Protein AF-A0A835QG41-F1 (afdb_monomer)

Structure (mmCIF, N/CA/C/O backbone):
data_AF-A0A835QG41-F1
#
_entry.id   AF-A0A835QG41-F1
#
loop_
_atom_site.group_PDB
_atom_site.id
_atom_site.type_symbol
_atom_site.label_atom_id
_atom_site.label_alt_id
_atom_site.label_comp_id
_atom_site.label_asym_id
_atom_site.label_entity_id
_atom_site.label_seq_id
_atom_site.pdbx_PDB_ins_code
_atom_site.Cartn_x
_atom_site.Cartn_y
_atom_site.Cartn_z
_atom_site.occupancy
_atom_site.B_iso_or_equiv
_atom_site.auth_seq_id
_atom_site.auth_comp_id
_atom_site.auth_asym_id
_atom_site.auth_atom_id
_atom_site.pdbx_PDB_model_num
ATOM 1 N N . MET A 1 1 ? 37.634 -22.925 -59.097 1.00 26.62 1 MET A N 1
ATOM 2 C CA . MET A 1 1 ? 36.822 -22.173 -60.075 1.00 26.62 1 MET A CA 1
ATOM 3 C C . MET A 1 1 ? 35.629 -21.576 -59.329 1.00 26.62 1 MET A C 1
ATOM 5 O O . MET A 1 1 ? 34.578 -22.192 -59.273 1.00 26.62 1 MET A O 1
ATOM 9 N N . TRP A 1 2 ? 35.827 -20.440 -58.653 1.00 19.50 2 TRP A N 1
ATOM 10 C CA . TRP A 1 2 ? 34.759 -19.714 -57.954 1.00 19.50 2 TRP A CA 1
ATOM 11 C C . TRP A 1 2 ? 34.261 -18.602 -58.878 1.00 19.50 2 TRP A C 1
ATOM 13 O O . TRP A 1 2 ? 35.051 -17.783 -59.343 1.00 19.50 2 TRP A O 1
ATOM 23 N N . ARG A 1 3 ? 32.966 -18.626 -59.206 1.00 20.78 3 ARG A N 1
ATOM 24 C CA . ARG A 1 3 ? 32.299 -17.575 -59.980 1.00 20.78 3 ARG A CA 1
ATOM 25 C C . ARG A 1 3 ? 32.076 -16.361 -59.079 1.00 20.78 3 ARG A C 1
ATOM 27 O O . ARG A 1 3 ? 31.433 -16.473 -58.041 1.00 20.78 3 ARG A O 1
ATOM 34 N N . ALA A 1 4 ? 32.604 -15.224 -59.515 1.00 24.11 4 ALA A N 1
ATOM 35 C CA . ALA A 1 4 ? 32.309 -13.903 -58.986 1.00 24.11 4 ALA A CA 1
ATOM 36 C C . ALA A 1 4 ? 30.823 -13.551 -59.183 1.00 24.11 4 ALA A C 1
ATOM 38 O O . ALA A 1 4 ? 30.251 -13.839 -60.237 1.00 24.11 4 ALA A O 1
ATOM 39 N N . VAL A 1 5 ? 30.223 -12.881 -58.198 1.00 23.50 5 VAL A N 1
ATOM 40 C CA . VAL A 1 5 ? 28.955 -12.159 -58.356 1.00 23.50 5 VAL A CA 1
ATOM 41 C C . VAL A 1 5 ? 29.256 -10.669 -58.199 1.00 23.50 5 VAL A C 1
ATOM 43 O O . VAL A 1 5 ? 29.801 -10.237 -57.189 1.00 23.50 5 VAL A O 1
ATOM 46 N N . PHE A 1 6 ? 28.937 -9.910 -59.246 1.00 22.41 6 PHE A N 1
ATOM 47 C CA . PHE A 1 6 ? 29.085 -8.459 -59.364 1.00 22.41 6 PHE A CA 1
ATOM 48 C C . PHE A 1 6 ? 28.251 -7.700 -58.315 1.00 22.41 6 PHE A C 1
ATOM 50 O O . PHE A 1 6 ? 27.064 -7.976 -58.137 1.00 22.41 6 PHE A O 1
ATOM 57 N N . LEU A 1 7 ? 28.852 -6.685 -57.685 1.00 24.52 7 LEU A N 1
ATOM 58 C CA . LEU A 1 7 ? 28.172 -5.680 -56.864 1.00 24.52 7 LEU A CA 1
ATOM 59 C C . LEU A 1 7 ? 27.590 -4.584 -57.775 1.00 24.52 7 LEU A C 1
ATOM 61 O O . LEU A 1 7 ? 28.326 -3.882 -58.462 1.00 24.52 7 LEU A O 1
ATOM 65 N N . SER A 1 8 ? 26.265 -4.431 -57.780 1.00 25.23 8 SER A N 1
ATOM 66 C CA . SER A 1 8 ? 25.550 -3.295 -58.380 1.00 25.23 8 SER A CA 1
ATOM 67 C C . SER A 1 8 ? 24.952 -2.433 -57.265 1.00 25.23 8 SER A C 1
ATOM 69 O O . SER A 1 8 ? 24.369 -2.959 -56.315 1.00 25.23 8 SER A O 1
ATOM 71 N N . TRP A 1 9 ? 25.066 -1.109 -57.403 1.00 27.38 9 TRP A N 1
ATOM 72 C CA . TRP A 1 9 ? 24.615 -0.073 -56.458 1.00 27.38 9 TRP A CA 1
ATOM 73 C C . TRP A 1 9 ? 23.106 -0.086 -56.124 1.00 27.38 9 TRP A C 1
ATOM 75 O O . TRP A 1 9 ? 22.671 0.572 -55.184 1.00 27.38 9 TRP A O 1
ATOM 85 N N . ASN A 1 10 ? 22.288 -0.878 -56.821 1.00 26.75 10 ASN A N 1
ATOM 86 C CA . ASN A 1 10 ? 20.826 -0.883 -56.676 1.00 26.75 10 ASN A CA 1
ATOM 87 C C . ASN A 1 10 ? 20.280 -1.634 -55.436 1.00 26.75 10 ASN A C 1
ATOM 89 O O . ASN A 1 10 ? 19.072 -1.860 -55.345 1.00 26.75 10 ASN A O 1
ATOM 93 N N . ARG A 1 11 ? 21.128 -2.029 -54.471 1.00 28.44 11 ARG A N 1
ATOM 94 C CA . ARG A 1 11 ? 20.717 -2.798 -53.270 1.00 28.44 11 ARG A CA 1
ATOM 95 C C . ARG A 1 11 ? 20.829 -2.070 -51.922 1.00 28.44 11 ARG A C 1
ATOM 97 O O . ARG A 1 11 ? 20.462 -2.654 -50.907 1.00 28.44 11 ARG A O 1
ATOM 104 N N . TRP A 1 12 ? 21.278 -0.816 -51.886 1.00 29.44 12 TRP A N 1
ATOM 105 C CA . TRP A 1 12 ? 21.428 -0.039 -50.646 1.00 29.44 12 TRP A CA 1
ATOM 106 C C . TRP A 1 12 ? 20.120 0.687 -50.259 1.00 29.44 12 TRP A C 1
ATOM 108 O O . TRP A 1 12 ? 19.559 1.430 -51.062 1.00 29.44 12 TRP A O 1
ATOM 118 N N . ARG A 1 13 ? 19.613 0.498 -49.025 1.00 27.55 13 ARG A N 1
ATOM 119 C CA . ARG A 1 13 ? 18.512 1.296 -48.429 1.00 27.55 13 ARG A CA 1
ATOM 120 C C . ARG A 1 13 ? 18.829 1.628 -46.962 1.00 27.55 13 ARG A C 1
ATOM 122 O O . ARG A 1 13 ? 19.101 0.734 -46.168 1.00 27.55 13 ARG A O 1
ATOM 129 N N . GLY A 1 14 ? 18.779 2.913 -46.605 1.00 27.55 14 GLY A N 1
ATOM 130 C CA . GLY A 1 14 ? 19.368 3.495 -45.385 1.00 27.55 14 GLY A CA 1
ATOM 131 C C . GLY A 1 14 ? 18.692 3.206 -44.037 1.00 27.55 14 GLY A C 1
ATOM 132 O O . GLY A 1 14 ? 18.451 4.141 -43.276 1.00 27.55 14 GLY A O 1
ATOM 133 N N . THR A 1 15 ? 18.336 1.959 -43.710 1.00 29.28 15 THR A N 1
ATOM 134 C CA . THR A 1 15 ? 17.844 1.617 -42.352 1.00 29.28 15 THR A CA 1
ATOM 135 C C . THR A 1 15 ? 18.015 0.143 -41.950 1.00 29.28 15 THR A C 1
ATOM 137 O O . THR A 1 15 ? 17.294 -0.337 -41.081 1.00 29.28 15 THR A O 1
ATOM 140 N N . VAL A 1 16 ? 18.956 -0.589 -42.553 1.00 24.72 16 VAL A N 1
ATOM 141 C CA . VAL A 1 16 ? 19.244 -1.992 -42.201 1.00 24.72 16 VAL A CA 1
ATOM 142 C C . VAL A 1 16 ? 20.718 -2.115 -41.821 1.00 24.72 16 VAL A C 1
ATOM 144 O O . VAL A 1 16 ? 21.576 -1.706 -42.598 1.00 24.72 16 VAL A O 1
ATOM 147 N N . VAL A 1 17 ? 21.017 -2.670 -40.642 1.00 27.91 17 VAL A N 1
ATOM 148 C CA . VAL A 1 17 ? 22.366 -3.160 -40.322 1.00 27.91 17 VAL A CA 1
ATOM 149 C C . VAL A 1 17 ? 22.484 -4.558 -40.929 1.00 27.91 17 VAL A C 1
ATOM 151 O O . VAL A 1 17 ? 21.787 -5.474 -40.502 1.00 27.91 17 VAL A O 1
ATOM 154 N N . ASN A 1 18 ? 23.332 -4.706 -41.946 1.00 24.91 18 ASN A N 1
ATOM 155 C CA . ASN A 1 18 ? 23.846 -6.002 -42.387 1.00 24.91 18 ASN A CA 1
ATOM 156 C C . ASN A 1 18 ? 25.221 -6.190 -41.729 1.00 24.91 18 ASN A C 1
ATOM 158 O O . ASN A 1 18 ? 26.071 -5.314 -41.872 1.00 24.91 18 ASN A O 1
ATOM 162 N N . GLU A 1 19 ? 25.452 -7.302 -41.029 1.00 25.38 19 GLU A N 1
ATOM 163 C CA . GLU A 1 19 ? 26.803 -7.711 -40.619 1.00 25.38 19 GLU A CA 1
ATOM 164 C C . GLU A 1 19 ? 27.473 -8.456 -41.779 1.00 25.38 19 GLU A C 1
ATOM 166 O O . GLU A 1 19 ? 26.969 -9.489 -42.219 1.00 25.38 19 GLU A O 1
ATOM 171 N N . PHE A 1 20 ? 28.606 -7.940 -42.260 1.00 23.39 20 PHE A N 1
ATOM 172 C CA . PHE A 1 20 ? 29.587 -8.710 -43.024 1.00 23.39 20 PHE A CA 1
ATOM 173 C C . PHE A 1 20 ? 31.014 -8.325 -42.625 1.00 23.39 20 PHE A C 1
ATOM 175 O O . PHE A 1 20 ? 31.304 -7.174 -42.301 1.00 23.39 20 PHE A O 1
ATOM 182 N N . ASP A 1 21 ? 31.859 -9.353 -42.654 1.00 26.23 21 ASP A N 1
ATOM 183 C CA . ASP A 1 21 ? 33.297 -9.375 -42.409 1.00 26.23 21 ASP A CA 1
ATOM 184 C C . ASP A 1 21 ? 34.066 -8.583 -43.490 1.00 26.23 21 ASP A C 1
ATOM 186 O O . ASP A 1 21 ? 33.729 -8.664 -44.670 1.00 26.23 21 ASP A O 1
ATOM 190 N N . LEU A 1 22 ? 35.066 -7.817 -43.041 1.00 24.81 22 LEU A N 1
ATOM 191 C CA . LEU A 1 22 ? 36.039 -6.973 -43.760 1.00 24.81 22 LEU A CA 1
ATOM 192 C C . LEU A 1 22 ? 35.620 -6.303 -45.089 1.00 24.81 22 LEU A C 1
ATOM 194 O O . LEU A 1 22 ? 35.582 -6.925 -46.149 1.00 24.81 22 LEU A O 1
ATOM 198 N N . GLY A 1 23 ? 35.549 -4.967 -45.068 1.00 24.67 23 GLY A N 1
ATOM 199 C CA . GLY A 1 23 ? 35.696 -4.148 -46.276 1.00 24.67 23 GLY A CA 1
ATOM 200 C C . GLY A 1 23 ? 35.100 -2.747 -46.160 1.00 24.67 23 GLY A C 1
ATOM 201 O O . GLY A 1 23 ? 33.889 -2.592 -46.157 1.00 24.67 23 GLY A O 1
ATOM 202 N N . PHE A 1 24 ? 35.993 -1.767 -46.065 1.00 24.31 24 PHE A N 1
ATOM 203 C CA . PHE A 1 24 ? 35.851 -0.306 -46.123 1.00 24.31 24 PHE A CA 1
ATOM 204 C C . PHE A 1 24 ? 34.801 0.326 -47.084 1.00 24.31 24 PHE A C 1
ATOM 206 O O . PHE A 1 24 ? 34.422 -0.271 -48.089 1.00 24.31 24 PHE A O 1
ATOM 213 N N . ASP A 1 25 ? 34.505 1.604 -46.781 1.00 24.88 25 ASP A N 1
ATOM 214 C CA . ASP A 1 25 ? 33.903 2.732 -47.539 1.00 24.88 25 ASP A CA 1
ATOM 215 C C . ASP A 1 25 ? 32.435 3.127 -47.227 1.00 24.88 25 ASP A C 1
ATOM 217 O O . ASP A 1 25 ? 31.466 2.453 -47.581 1.00 24.88 25 ASP A O 1
ATOM 221 N N . GLY A 1 26 ? 32.299 4.287 -46.558 1.00 27.47 26 GLY A N 1
ATOM 222 C CA . GLY A 1 26 ? 31.065 5.034 -46.273 1.00 27.47 26 GLY A CA 1
ATOM 223 C C . GLY A 1 26 ? 30.572 5.909 -47.452 1.00 27.47 26 GLY A C 1
ATOM 224 O O . GLY A 1 26 ? 31.141 5.882 -48.535 1.00 27.47 26 GLY A O 1
ATOM 225 N N . ALA A 1 27 ? 29.517 6.734 -47.332 1.00 29.55 27 ALA A N 1
ATOM 226 C CA . ALA A 1 27 ? 29.096 7.451 -46.126 1.00 29.55 27 ALA A CA 1
ATOM 227 C C . ALA A 1 27 ? 27.715 8.190 -46.215 1.00 29.55 27 ALA A C 1
ATOM 229 O O . ALA A 1 27 ? 26.746 7.536 -46.547 1.00 29.55 27 ALA A O 1
ATOM 230 N N . ASP A 1 28 ? 27.643 9.482 -45.827 1.00 26.12 28 ASP A N 1
ATOM 231 C CA . ASP A 1 28 ? 26.783 10.379 -45.000 1.00 26.12 28 ASP A CA 1
ATOM 232 C C . ASP A 1 28 ? 25.337 10.803 -45.296 1.00 26.12 28 ASP A C 1
ATOM 234 O O . ASP A 1 28 ? 24.841 10.706 -46.382 1.00 26.12 28 ASP A O 1
ATOM 238 N N . GLY A 1 29 ? 24.677 11.484 -44.339 1.00 25.20 29 GLY A N 1
ATOM 239 C CA . GLY A 1 29 ? 23.765 12.593 -44.680 1.00 25.20 29 GLY A CA 1
ATOM 240 C C . GLY A 1 29 ? 22.617 12.877 -43.703 1.00 25.20 29 GLY A C 1
ATOM 241 O O . GLY A 1 29 ? 21.553 12.288 -43.810 1.00 25.20 29 GLY A O 1
ATOM 242 N N . LYS A 1 30 ? 22.814 13.865 -42.812 1.00 28.05 30 LYS A N 1
ATOM 243 C CA . LYS A 1 30 ? 21.818 14.702 -42.085 1.00 28.05 30 LYS A CA 1
ATOM 244 C C . LYS A 1 30 ? 20.542 14.026 -41.526 1.00 28.05 30 LYS A C 1
ATOM 246 O O . LYS A 1 30 ? 19.522 13.923 -42.198 1.00 28.05 30 LYS A O 1
ATOM 251 N N . GLY A 1 31 ? 20.542 13.789 -40.209 1.00 26.19 31 GLY A N 1
ATOM 252 C CA . GLY A 1 31 ? 19.346 13.428 -39.425 1.00 26.19 31 GLY A CA 1
ATOM 253 C C . GLY A 1 31 ? 19.561 13.474 -37.905 1.00 26.19 31 GLY A C 1
ATOM 254 O O . GLY A 1 31 ? 19.134 12.584 -37.171 1.00 26.19 31 GLY A O 1
ATOM 255 N N . GLY A 1 32 ? 20.301 14.471 -37.414 1.00 27.50 32 GLY A N 1
ATOM 256 C CA . GLY A 1 32 ? 20.743 14.556 -36.021 1.00 27.50 32 GLY A CA 1
ATOM 257 C C . GLY A 1 32 ? 19.670 15.084 -35.070 1.00 27.50 32 GLY A C 1
ATOM 258 O O . GLY A 1 32 ? 19.701 16.258 -34.728 1.00 27.50 32 GLY A O 1
ATOM 259 N N . LYS A 1 33 ? 18.740 14.216 -34.652 1.00 27.78 33 LYS A N 1
ATOM 260 C CA . LYS A 1 33 ? 18.080 14.243 -33.325 1.00 27.78 33 LYS A CA 1
ATOM 261 C C . LYS A 1 33 ? 17.271 12.962 -33.067 1.00 27.78 33 LYS A C 1
ATOM 263 O O . LYS A 1 33 ? 17.378 12.420 -31.980 1.00 27.78 33 LYS A O 1
ATOM 268 N N . LYS A 1 34 ? 16.611 12.389 -34.088 1.00 27.89 34 LYS A N 1
ATOM 269 C CA . LYS A 1 34 ? 15.861 11.112 -33.983 1.00 27.89 34 LYS A CA 1
ATOM 270 C C . LYS A 1 34 ? 16.710 9.833 -34.177 1.00 27.89 34 LYS A C 1
ATOM 272 O O . LYS A 1 34 ? 16.315 8.761 -33.735 1.00 27.89 34 LYS A O 1
ATOM 277 N N . ALA A 1 35 ? 17.899 9.914 -34.790 1.00 26.84 35 ALA A N 1
ATOM 278 C CA . ALA A 1 35 ? 18.754 8.741 -35.058 1.00 26.84 35 ALA A CA 1
ATOM 279 C C . ALA A 1 35 ? 19.548 8.223 -33.834 1.00 26.84 35 ALA A C 1
ATOM 281 O O . ALA A 1 35 ? 19.876 7.039 -33.772 1.00 26.84 35 ALA A O 1
ATOM 282 N N . LYS A 1 36 ? 19.814 9.074 -32.828 1.00 27.95 36 LYS A N 1
ATOM 283 C CA . LYS A 1 36 ? 20.500 8.668 -31.581 1.00 27.95 36 LYS A CA 1
ATOM 284 C C . LYS A 1 36 ? 19.666 7.703 -30.732 1.00 27.95 36 LYS A C 1
ATOM 286 O O . LYS A 1 36 ? 20.228 6.944 -29.954 1.00 27.95 36 LYS A O 1
ATOM 291 N N . GLU A 1 37 ? 18.351 7.714 -30.904 1.00 29.88 37 GLU A N 1
ATOM 292 C CA . GLU A 1 37 ? 17.409 6.930 -30.105 1.00 29.88 37 GLU A CA 1
ATOM 293 C C . GLU A 1 37 ? 17.254 5.494 -30.631 1.00 29.88 37 GLU A C 1
ATOM 295 O O . GLU A 1 37 ? 17.149 4.557 -29.846 1.00 29.88 37 GLU A O 1
ATOM 300 N N . LYS A 1 38 ? 17.366 5.288 -31.954 1.00 28.33 38 LYS A N 1
ATOM 301 C CA . LYS A 1 38 ? 17.358 3.948 -32.574 1.00 28.33 38 LYS A CA 1
ATOM 302 C C . LYS A 1 38 ? 18.719 3.240 -32.535 1.00 28.33 38 LYS A C 1
ATOM 304 O O . LYS A 1 38 ? 18.745 2.027 -32.346 1.00 28.33 38 LYS A O 1
ATOM 309 N N . LEU A 1 39 ? 19.843 3.965 -32.629 1.00 28.14 39 LEU A N 1
ATOM 310 C CA . LEU A 1 39 ? 21.188 3.367 -32.516 1.00 28.14 39 LEU A CA 1
ATOM 311 C C . LEU A 1 39 ? 21.461 2.813 -31.099 1.00 28.14 39 LEU A C 1
ATOM 313 O O . LEU A 1 39 ? 22.124 1.792 -30.951 1.00 28.14 39 LEU A O 1
ATOM 317 N N . LYS A 1 40 ? 20.887 3.446 -30.062 1.00 32.22 40 LYS A N 1
ATOM 318 C CA . LYS A 1 40 ? 20.958 3.006 -28.655 1.00 32.22 40 LYS A CA 1
ATOM 319 C C . LYS A 1 40 ? 20.251 1.667 -28.385 1.00 32.22 40 LYS A C 1
ATOM 321 O O . LYS A 1 40 ? 20.662 0.950 -27.480 1.00 32.22 40 LYS A O 1
ATOM 326 N N . ARG A 1 41 ? 19.216 1.316 -29.162 1.00 32.53 41 ARG A N 1
ATOM 327 C CA . ARG A 1 41 ? 18.352 0.141 -28.919 1.00 32.53 41 ARG A CA 1
ATOM 328 C C . ARG A 1 41 ? 18.861 -1.169 -29.548 1.00 32.53 41 ARG A C 1
ATOM 330 O O . ARG A 1 41 ? 18.526 -2.242 -29.053 1.00 32.53 41 ARG A O 1
ATOM 337 N N . SER A 1 42 ? 19.685 -1.113 -30.602 1.00 28.42 42 SER A N 1
ATOM 338 C CA . SER A 1 42 ? 20.088 -2.308 -31.375 1.00 28.42 42 SER A CA 1
ATOM 339 C C . SER A 1 42 ? 21.192 -3.159 -30.728 1.00 28.42 42 SER A C 1
ATOM 341 O O . SER A 1 42 ? 21.226 -4.364 -30.958 1.00 28.42 42 SER A O 1
ATOM 343 N N . CYS A 1 43 ? 22.093 -2.575 -29.929 1.00 29.20 43 CYS A N 1
ATOM 344 C CA . CYS A 1 43 ? 23.170 -3.343 -29.280 1.00 29.20 43 CYS A CA 1
ATOM 345 C C . CYS A 1 43 ? 22.712 -4.104 -28.025 1.00 29.20 43 CYS A C 1
ATOM 347 O O . CYS A 1 43 ? 23.377 -5.055 -27.628 1.00 29.20 43 CYS A O 1
ATOM 349 N N . CYS A 1 44 ? 21.595 -3.711 -27.403 1.00 31.19 44 CYS A N 1
ATOM 350 C CA . CYS A 1 44 ? 21.105 -4.349 -26.174 1.00 31.19 44 CYS A CA 1
ATOM 351 C C . CYS A 1 44 ? 20.153 -5.534 -26.429 1.00 31.19 44 CYS A C 1
ATOM 353 O O . CYS A 1 44 ? 19.983 -6.367 -25.548 1.00 31.19 44 CYS A O 1
ATOM 355 N N . SER A 1 45 ? 19.558 -5.647 -27.623 1.00 30.83 45 SER A N 1
ATOM 356 C CA . SER A 1 45 ? 18.426 -6.555 -27.891 1.00 30.83 45 SER A CA 1
ATOM 357 C C . SER A 1 45 ? 18.746 -7.773 -28.776 1.00 30.83 45 SER A C 1
ATOM 359 O O . SER A 1 45 ? 17.893 -8.637 -28.956 1.00 30.83 45 SER A O 1
ATOM 361 N N . SER A 1 46 ? 19.964 -7.896 -29.318 1.00 27.88 46 SER A N 1
ATOM 362 C CA . SER A 1 46 ? 20.339 -9.004 -30.214 1.00 27.88 46 SER A CA 1
ATOM 363 C C . SER A 1 46 ? 20.987 -10.187 -29.459 1.00 27.88 46 SER A C 1
ATOM 365 O O . SER A 1 46 ? 21.982 -9.991 -28.752 1.00 27.88 46 SER A O 1
ATOM 367 N N . PRO A 1 47 ? 20.513 -11.439 -29.647 1.00 28.12 47 PRO A N 1
ATOM 368 C CA . PRO A 1 47 ? 21.156 -12.646 -29.109 1.00 28.12 47 PRO A CA 1
ATOM 369 C C . PRO A 1 47 ? 22.593 -12.860 -29.617 1.00 28.12 47 PRO A C 1
ATOM 371 O O . PRO A 1 47 ? 23.417 -13.457 -28.925 1.00 28.12 47 PRO A O 1
ATOM 374 N N . GLN A 1 48 ? 22.923 -12.348 -30.808 1.00 28.88 48 GLN A N 1
ATOM 375 C CA . GLN A 1 48 ? 24.231 -12.546 -31.444 1.00 28.88 48 GLN A CA 1
ATOM 376 C C . GLN A 1 48 ? 25.344 -11.741 -30.748 1.00 28.88 48 GLN A C 1
ATOM 378 O O . GLN A 1 48 ? 26.453 -12.254 -30.591 1.00 28.88 48 GLN A O 1
ATOM 383 N N . GLY A 1 49 ? 25.036 -10.564 -30.186 1.00 31.25 49 GLY A N 1
ATOM 384 C CA . GLY A 1 49 ? 25.999 -9.752 -29.425 1.00 31.25 49 GLY A CA 1
ATOM 385 C C . GLY A 1 49 ? 26.461 -10.381 -28.101 1.00 31.25 49 GLY A C 1
ATOM 386 O O . GLY A 1 49 ? 27.532 -10.049 -27.591 1.00 31.25 49 GLY A O 1
ATOM 387 N N . LYS A 1 50 ? 25.698 -11.336 -27.547 1.00 34.16 50 LYS A N 1
ATOM 388 C CA . LYS A 1 50 ? 26.038 -12.026 -26.289 1.00 34.16 50 LYS A CA 1
ATOM 389 C C . LYS A 1 50 ? 27.120 -13.108 -26.466 1.00 34.16 50 LYS A C 1
ATOM 391 O O . LYS A 1 50 ? 27.754 -13.489 -25.483 1.00 34.16 50 LYS A O 1
ATOM 396 N N . THR A 1 51 ? 27.387 -13.559 -27.696 1.00 28.11 51 THR A N 1
ATOM 397 C CA . THR A 1 51 ? 28.250 -14.729 -27.972 1.00 28.11 51 THR A CA 1
ATOM 398 C C . THR A 1 51 ? 29.747 -14.386 -28.089 1.00 28.11 51 THR A C 1
ATOM 400 O O . THR A 1 51 ? 30.591 -15.236 -27.819 1.00 28.11 51 THR A O 1
ATOM 403 N N . LEU A 1 52 ? 30.117 -13.133 -28.388 1.00 29.69 52 LEU A N 1
ATOM 404 C CA . LEU A 1 52 ? 31.519 -12.709 -28.590 1.00 29.69 52 LEU A CA 1
ATOM 405 C C . LEU A 1 52 ? 32.336 -12.463 -27.299 1.00 29.69 52 LEU A C 1
ATOM 407 O O . LEU A 1 52 ? 33.505 -12.093 -27.368 1.00 29.69 52 LEU A O 1
ATOM 411 N N . ARG A 1 53 ? 31.777 -12.711 -26.105 1.00 31.52 53 ARG A N 1
ATOM 412 C CA . ARG A 1 53 ? 32.427 -12.469 -24.793 1.00 31.52 53 ARG A CA 1
ATOM 413 C C . ARG A 1 53 ? 33.624 -13.390 -24.454 1.00 31.52 53 ARG A C 1
ATOM 415 O O . ARG A 1 53 ? 34.042 -13.413 -23.300 1.00 31.52 53 ARG A O 1
ATOM 422 N N . ARG A 1 54 ? 34.168 -14.183 -25.389 1.00 29.23 54 ARG A N 1
ATOM 423 C CA . ARG A 1 54 ? 35.087 -15.300 -25.066 1.00 29.23 54 ARG A CA 1
ATOM 424 C C . ARG A 1 54 ? 36.445 -15.333 -25.786 1.00 29.23 54 ARG A C 1
ATOM 426 O O . ARG A 1 54 ? 37.083 -16.379 -25.750 1.00 29.23 54 ARG A O 1
ATOM 433 N N . GLU A 1 55 ? 36.951 -14.233 -26.356 1.00 27.58 55 GLU A N 1
ATOM 434 C CA . GLU A 1 55 ? 38.311 -14.232 -26.938 1.00 27.58 55 GLU A CA 1
ATOM 435 C C . GLU A 1 55 ? 39.291 -13.210 -26.308 1.00 27.58 55 GLU A C 1
ATOM 437 O O . GLU A 1 55 ? 39.098 -12.000 -26.442 1.00 27.58 55 GLU A O 1
ATOM 442 N N . PRO A 1 56 ? 40.397 -13.660 -25.667 1.00 28.58 56 PRO A N 1
ATOM 443 C CA . PRO A 1 56 ? 41.319 -12.799 -24.906 1.00 28.58 56 PRO A CA 1
ATOM 444 C C . PRO A 1 56 ? 42.147 -11.799 -25.732 1.00 28.58 56 PRO A C 1
ATOM 446 O O . PRO A 1 56 ? 42.685 -10.843 -25.180 1.00 28.58 56 PRO A O 1
ATOM 449 N N . LYS A 1 57 ? 42.294 -11.999 -27.049 1.00 28.86 57 LYS A N 1
ATOM 450 C CA . LYS A 1 57 ? 43.231 -11.214 -27.879 1.00 28.86 57 LYS A CA 1
ATOM 451 C C . LYS A 1 57 ? 42.668 -9.875 -28.376 1.00 28.86 57 LYS A C 1
ATOM 453 O O . LYS A 1 57 ? 43.447 -8.995 -28.727 1.00 28.86 57 LYS A O 1
ATOM 458 N N . SER A 1 58 ? 41.347 -9.678 -28.336 1.00 32.56 58 SER A N 1
ATOM 459 C CA . SER A 1 58 ? 40.707 -8.393 -28.675 1.00 32.56 58 SER A CA 1
ATOM 460 C C . SER A 1 58 ? 40.879 -7.329 -27.579 1.00 32.56 58 SER A C 1
ATOM 462 O O . SER A 1 58 ? 40.759 -6.139 -27.857 1.00 32.56 58 SER A O 1
ATOM 464 N N . TYR A 1 59 ? 41.162 -7.748 -26.342 1.00 32.94 59 TYR A N 1
ATOM 465 C CA . TYR A 1 59 ? 41.183 -6.908 -25.139 1.00 32.94 59 TYR A CA 1
ATOM 466 C C . TYR A 1 59 ? 42.477 -6.079 -24.990 1.00 32.94 59 TYR A C 1
ATOM 468 O O . TYR A 1 59 ? 42.438 -4.916 -24.590 1.00 32.94 59 TYR A O 1
ATOM 476 N N . GLU A 1 60 ? 43.628 -6.626 -25.398 1.00 29.78 60 GLU A N 1
ATOM 477 C CA . GLU A 1 60 ? 44.925 -5.925 -25.356 1.00 29.78 60 GLU A CA 1
ATOM 478 C C . GLU A 1 60 ? 45.019 -4.746 -26.342 1.00 29.78 60 GLU A C 1
ATOM 480 O O . GLU A 1 60 ? 45.711 -3.759 -26.078 1.00 29.78 60 GLU A O 1
ATOM 485 N N . LEU A 1 61 ? 44.302 -4.807 -27.471 1.00 30.75 61 LEU A N 1
ATOM 486 C CA . LEU A 1 61 ? 44.361 -3.769 -28.505 1.00 30.75 61 LEU A CA 1
ATOM 487 C C . LEU A 1 61 ? 43.551 -2.517 -28.112 1.00 30.75 61 LEU A C 1
ATOM 489 O O . LEU A 1 61 ? 43.980 -1.390 -28.367 1.00 30.75 61 LEU A O 1
ATOM 493 N N . SER A 1 62 ? 42.427 -2.700 -27.410 1.00 32.59 62 SER A N 1
ATOM 494 C CA . SER A 1 62 ? 41.558 -1.622 -26.911 1.00 32.59 62 SER A CA 1
ATOM 495 C C . SER A 1 62 ? 42.231 -0.763 -25.828 1.00 32.59 62 SER A C 1
ATOM 497 O O . SER A 1 62 ? 41.989 0.444 -25.740 1.00 32.59 62 SER A O 1
ATOM 499 N N . LEU A 1 63 ? 43.137 -1.361 -25.046 1.00 30.69 63 LEU A N 1
ATOM 500 C CA . LEU A 1 63 ? 43.899 -0.703 -23.977 1.00 30.69 63 LEU A CA 1
ATOM 501 C C . LEU A 1 63 ? 44.938 0.309 -24.493 1.00 30.69 63 LEU A C 1
ATOM 503 O O . LEU A 1 63 ? 45.278 1.257 -23.781 1.00 30.69 63 LEU A O 1
ATOM 507 N N . ARG A 1 64 ? 45.428 0.164 -25.735 1.00 30.17 64 ARG A N 1
ATOM 508 C CA . ARG A 1 64 ? 46.377 1.125 -26.333 1.00 30.17 64 ARG A CA 1
ATOM 509 C C . ARG A 1 64 ? 45.718 2.436 -26.759 1.00 30.17 64 ARG A C 1
ATOM 511 O O . ARG A 1 64 ? 46.364 3.479 -26.681 1.00 30.17 64 ARG A O 1
ATOM 518 N N . ILE A 1 65 ? 44.443 2.399 -27.143 1.00 32.31 65 ILE A N 1
ATOM 519 C CA . ILE A 1 65 ? 43.694 3.567 -27.636 1.00 32.31 65 ILE A CA 1
ATOM 520 C C . ILE A 1 65 ? 43.244 4.468 -26.470 1.00 32.31 65 ILE A C 1
ATOM 522 O O . ILE A 1 65 ? 43.233 5.690 -26.587 1.00 32.31 65 ILE A O 1
ATOM 526 N N . ALA A 1 66 ? 42.958 3.896 -25.296 1.00 30.36 66 ALA A N 1
ATOM 527 C CA . ALA A 1 66 ? 42.437 4.634 -24.139 1.00 30.36 66 ALA A CA 1
ATOM 528 C C . ALA A 1 66 ? 43.450 5.564 -23.429 1.00 30.36 66 ALA A C 1
ATOM 530 O O . ALA A 1 66 ? 43.052 6.339 -22.562 1.00 30.36 66 ALA A O 1
ATOM 531 N N . ARG A 1 67 ? 44.748 5.520 -23.773 1.00 27.53 67 ARG A N 1
ATOM 532 C CA . ARG A 1 67 ? 45.816 6.264 -23.067 1.00 27.53 67 ARG A CA 1
ATOM 533 C C . ARG A 1 67 ? 45.961 7.744 -23.444 1.00 27.53 67 ARG A C 1
ATOM 535 O O . ARG A 1 67 ? 46.766 8.432 -22.823 1.00 27.53 67 ARG A O 1
ATOM 542 N N . LYS A 1 68 ? 45.215 8.263 -24.421 1.00 26.36 68 LYS A N 1
ATOM 543 C CA . LYS A 1 68 ? 45.302 9.674 -24.830 1.00 26.36 68 LYS A CA 1
ATOM 544 C C . LYS A 1 68 ? 43.908 10.297 -24.900 1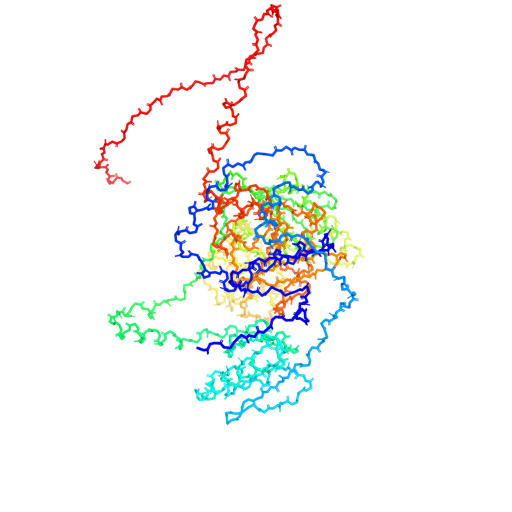.00 26.36 68 LYS A C 1
ATOM 546 O O . LYS A 1 68 ? 43.214 10.038 -25.872 1.00 26.36 68 LYS A O 1
ATOM 551 N N . ARG A 1 69 ? 43.529 11.096 -23.887 1.00 28.89 69 ARG A N 1
ATOM 552 C CA . ARG A 1 69 ? 42.728 12.352 -23.960 1.00 28.89 69 ARG A CA 1
ATOM 553 C C . ARG A 1 69 ? 42.027 12.678 -22.627 1.00 28.89 69 ARG A C 1
ATOM 555 O O . ARG A 1 69 ? 41.283 11.863 -22.091 1.00 28.89 69 ARG A O 1
ATOM 562 N N . GLN A 1 70 ? 42.265 13.896 -22.133 1.00 26.77 70 GLN A N 1
ATOM 563 C CA . GLN A 1 70 ? 41.458 14.637 -21.147 1.00 26.77 70 GLN A CA 1
ATOM 564 C C . GLN A 1 70 ? 40.620 15.712 -21.885 1.00 26.77 70 GLN A C 1
ATOM 566 O O . GLN A 1 70 ? 40.999 16.070 -23.001 1.00 26.77 70 GLN A O 1
ATOM 571 N N . PRO A 1 71 ? 39.523 16.249 -21.307 1.00 29.00 71 PRO A N 1
ATOM 572 C CA . PRO A 1 71 ? 38.617 17.179 -21.993 1.00 29.00 71 PRO A CA 1
ATOM 573 C C . PRO A 1 71 ? 38.799 18.660 -21.590 1.00 29.00 71 PRO A C 1
ATOM 575 O O . PRO A 1 71 ? 39.175 18.956 -20.457 1.00 29.00 71 PRO A O 1
ATOM 578 N N . THR A 1 72 ? 38.403 19.593 -22.468 1.00 25.84 72 THR A N 1
ATOM 579 C CA . THR A 1 72 ? 38.078 20.991 -22.107 1.00 25.84 72 THR A CA 1
ATOM 580 C C . THR A 1 72 ? 36.697 21.426 -22.615 1.00 25.84 72 THR A C 1
ATOM 582 O O . THR A 1 72 ? 36.154 20.882 -23.575 1.00 25.84 72 THR A O 1
ATOM 585 N N . LYS A 1 73 ? 36.122 22.388 -21.876 1.00 34.94 73 LYS A N 1
ATOM 586 C CA . LYS A 1 73 ? 34.803 23.022 -22.025 1.00 34.94 73 LYS A CA 1
ATOM 587 C C . LYS A 1 73 ? 34.756 23.925 -23.262 1.00 34.94 73 LYS A C 1
ATOM 589 O O . LYS A 1 73 ? 35.608 24.793 -23.379 1.00 34.94 73 LYS A O 1
ATOM 594 N N . ASP A 1 74 ? 33.770 23.724 -24.135 1.00 25.19 74 ASP A N 1
ATOM 595 C CA . ASP A 1 74 ? 32.879 24.768 -24.679 1.00 25.19 74 ASP A CA 1
ATOM 596 C C . ASP A 1 74 ? 32.092 24.226 -25.881 1.00 25.19 74 ASP A C 1
ATOM 598 O O . ASP A 1 74 ? 32.645 23.725 -26.857 1.00 25.19 74 ASP A O 1
ATOM 602 N N . GLY A 1 75 ? 30.762 24.309 -25.797 1.00 34.22 75 GLY A N 1
ATOM 603 C CA . GLY A 1 75 ? 29.802 23.711 -26.726 1.00 34.22 75 GLY A CA 1
ATOM 604 C C . GLY A 1 75 ? 29.763 24.324 -28.131 1.00 34.22 75 GLY A C 1
ATOM 605 O O . GLY A 1 75 ? 28.748 24.894 -28.527 1.00 34.22 75 GLY A O 1
ATOM 606 N N . ARG A 1 76 ? 30.819 24.132 -28.928 1.00 25.11 76 ARG A N 1
ATOM 607 C CA . ARG A 1 76 ? 30.786 24.240 -30.395 1.00 25.11 76 ARG A CA 1
ATOM 608 C C . ARG A 1 76 ? 30.999 22.858 -31.012 1.00 25.11 76 ARG A C 1
ATOM 610 O O . ARG A 1 76 ? 32.025 22.228 -30.792 1.00 25.11 76 ARG A O 1
ATOM 617 N N . LEU A 1 77 ? 30.030 22.405 -31.811 1.00 33.91 77 LEU A N 1
ATOM 618 C CA . LEU A 1 77 ? 30.153 21.228 -32.677 1.00 33.91 77 LEU A CA 1
ATOM 619 C C . LEU A 1 77 ? 31.162 21.528 -33.796 1.00 33.91 77 LEU A C 1
ATOM 621 O O . LEU A 1 77 ? 30.784 21.931 -34.893 1.00 33.91 77 LEU A O 1
ATOM 625 N N . MET A 1 78 ? 32.447 21.359 -33.500 1.00 27.38 78 MET A N 1
ATOM 626 C CA . MET A 1 78 ? 33.457 21.100 -34.519 1.00 27.38 78 MET A CA 1
ATOM 627 C C . MET A 1 78 ? 33.399 19.608 -34.852 1.00 27.38 78 MET A C 1
ATOM 629 O O . MET A 1 78 ? 33.217 18.775 -33.964 1.00 27.38 78 MET A O 1
ATOM 633 N N . ALA A 1 79 ? 33.519 19.270 -36.135 1.00 36.75 79 ALA A N 1
ATOM 634 C CA . ALA A 1 79 ? 33.878 17.921 -36.539 1.00 36.75 79 ALA A CA 1
ATOM 635 C C . ALA A 1 79 ? 35.210 17.592 -35.854 1.00 36.75 79 ALA A C 1
ATOM 637 O O . ALA A 1 79 ? 36.239 18.175 -36.191 1.00 36.75 79 ALA A O 1
ATOM 638 N N . ASP A 1 80 ? 35.152 16.754 -34.823 1.00 34.12 80 ASP A N 1
ATOM 639 C CA . ASP A 1 80 ? 36.317 16.372 -34.038 1.00 34.12 80 ASP A CA 1
ATOM 640 C C . ASP A 1 80 ? 37.373 15.775 -34.977 1.00 34.12 80 ASP A C 1
ATOM 642 O O . ASP A 1 80 ? 37.063 14.873 -35.762 1.00 34.12 80 ASP A O 1
ATOM 646 N N . ALA A 1 81 ? 38.628 16.221 -34.877 1.00 36.88 81 ALA A N 1
ATOM 647 C CA . ALA A 1 81 ? 39.759 15.564 -35.548 1.00 36.88 81 ALA A CA 1
ATOM 648 C C . ALA A 1 81 ? 39.863 14.075 -35.141 1.00 36.88 81 ALA A C 1
ATOM 650 O O . ALA A 1 81 ? 40.385 13.240 -35.876 1.00 36.88 81 ALA A O 1
ATOM 651 N N . ASP A 1 82 ? 39.256 13.739 -34.005 1.00 36.59 82 ASP A N 1
ATOM 652 C CA . ASP A 1 82 ? 39.151 12.414 -33.409 1.00 36.59 82 ASP A CA 1
ATOM 653 C C . ASP A 1 82 ? 38.042 11.549 -34.028 1.00 36.59 82 ASP A C 1
ATOM 655 O O . ASP A 1 82 ? 38.090 10.324 -33.941 1.00 36.59 82 ASP A O 1
ATOM 659 N N . ALA A 1 83 ? 37.061 12.162 -34.700 1.00 40.72 83 ALA A N 1
ATOM 660 C CA . ALA A 1 83 ? 36.118 11.443 -35.553 1.00 40.72 83 ALA A CA 1
ATOM 661 C C . ALA A 1 83 ? 36.786 11.009 -36.869 1.00 40.72 83 ALA A C 1
ATOM 663 O O . ALA A 1 83 ? 36.315 10.079 -37.521 1.00 40.72 83 ALA A O 1
ATOM 664 N N . GLY A 1 84 ? 37.899 11.649 -37.243 1.00 39.66 84 GLY A N 1
ATOM 665 C CA . GLY A 1 84 ? 38.684 11.319 -38.427 1.00 39.66 84 GLY A CA 1
ATOM 666 C C . GLY A 1 84 ? 39.254 9.904 -38.389 1.00 39.66 84 GLY A C 1
ATOM 667 O O . GLY A 1 84 ? 39.195 9.224 -39.400 1.00 39.66 84 GLY A O 1
ATOM 668 N N . GLU A 1 85 ? 39.717 9.414 -37.236 1.00 41.62 85 GLU A N 1
ATOM 669 C CA . GLU A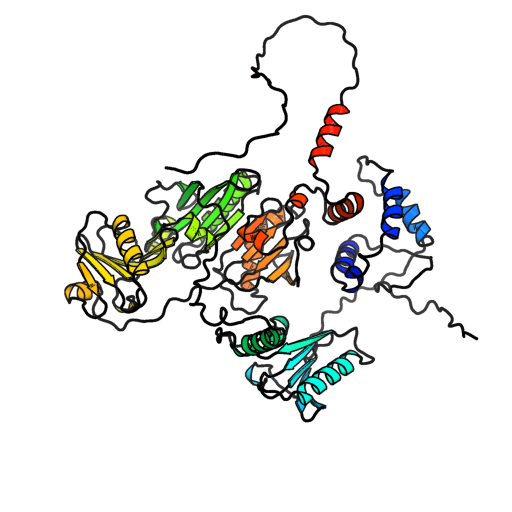 1 85 ? 40.216 8.032 -37.111 1.00 41.62 85 GLU A CA 1
ATOM 670 C C . GLU A 1 85 ? 39.094 6.999 -37.255 1.00 41.62 85 GLU A C 1
ATOM 672 O O . GLU A 1 85 ? 39.299 5.942 -37.845 1.00 41.62 85 GLU A O 1
ATOM 677 N N . PHE A 1 86 ? 37.888 7.325 -36.784 1.00 38.72 86 PHE A N 1
ATOM 678 C CA . PHE A 1 86 ? 36.704 6.493 -36.981 1.00 38.72 86 PHE A CA 1
ATOM 679 C C . PHE A 1 86 ? 36.296 6.450 -38.462 1.00 38.72 86 PHE A C 1
ATOM 681 O O . PHE A 1 86 ? 36.155 5.364 -39.013 1.00 38.72 86 PHE A O 1
ATOM 688 N N . TRP A 1 87 ? 36.179 7.603 -39.135 1.00 41.28 87 TRP A N 1
ATOM 689 C CA . TRP A 1 87 ? 35.792 7.683 -40.554 1.00 41.28 87 TRP A CA 1
ATOM 690 C C . TRP A 1 87 ? 36.888 7.216 -41.520 1.00 41.28 87 TRP A C 1
ATOM 692 O O . TRP A 1 87 ? 36.578 6.685 -42.582 1.00 41.28 87 TRP A O 1
ATOM 702 N N . ALA A 1 88 ? 38.161 7.349 -41.147 1.00 40.69 88 ALA A N 1
ATOM 703 C CA . ALA A 1 88 ? 39.291 6.795 -41.885 1.00 40.69 88 ALA A CA 1
ATOM 704 C C . ALA A 1 88 ? 39.403 5.273 -41.730 1.00 40.69 88 ALA A C 1
ATOM 706 O O . ALA A 1 88 ? 40.028 4.651 -42.574 1.00 40.69 88 ALA A O 1
ATOM 707 N N . LEU A 1 89 ? 38.795 4.670 -40.699 1.00 37.78 89 LEU A N 1
ATOM 708 C CA . LEU A 1 89 ? 38.702 3.214 -40.527 1.00 37.78 89 LEU A CA 1
ATOM 709 C C . LEU A 1 89 ? 37.531 2.594 -41.315 1.00 37.78 89 LEU A C 1
ATOM 711 O O . LEU A 1 89 ? 37.509 1.388 -41.536 1.00 37.78 89 LEU A O 1
ATOM 715 N N . VAL A 1 90 ? 36.561 3.408 -41.743 1.00 32.50 90 VAL A N 1
ATOM 716 C CA . VAL A 1 90 ? 35.425 2.989 -42.586 1.00 32.50 90 VAL A CA 1
ATOM 717 C C . VAL A 1 90 ? 35.422 3.657 -43.962 1.00 32.50 90 VAL A C 1
ATOM 719 O O . VAL A 1 90 ? 34.424 3.554 -44.662 1.00 32.50 90 VAL A O 1
ATOM 722 N N . GLY A 1 91 ? 36.523 4.295 -44.377 1.00 36.75 91 GLY A N 1
ATOM 723 C CA . GLY A 1 91 ? 36.764 4.613 -45.787 1.00 36.75 91 GLY A CA 1
ATOM 724 C C . GLY A 1 91 ? 36.334 5.965 -46.347 1.00 36.75 91 GLY A C 1
ATOM 725 O O . GLY A 1 91 ? 36.117 6.123 -47.543 1.00 36.75 91 GLY A O 1
ATOM 726 N N . GLY A 1 92 ? 36.272 6.988 -45.500 1.00 39.59 92 GLY A N 1
ATOM 727 C CA . GLY A 1 92 ? 35.975 8.353 -45.940 1.00 39.59 92 GLY A CA 1
ATOM 728 C C . GLY A 1 92 ? 34.478 8.647 -46.103 1.00 39.59 92 GLY A C 1
ATOM 729 O O . GLY A 1 92 ? 33.624 7.805 -45.839 1.00 39.59 92 GLY A O 1
ATOM 730 N N . PHE A 1 93 ? 34.168 9.903 -46.446 1.00 33.91 93 PHE A N 1
ATOM 731 C CA . PHE A 1 93 ? 32.848 10.546 -46.314 1.00 33.91 93 PHE A CA 1
ATOM 732 C C . PHE A 1 93 ? 32.263 10.930 -47.712 1.00 33.91 93 PHE A C 1
ATOM 734 O O . PHE A 1 93 ? 33.007 11.434 -48.550 1.00 33.91 93 PHE A O 1
ATOM 741 N N . ALA A 1 94 ? 30.970 10.691 -47.982 1.00 36.12 94 ALA A N 1
ATOM 742 C CA . ALA A 1 94 ? 30.199 10.797 -49.233 1.00 36.12 94 ALA A CA 1
ATOM 743 C C . ALA A 1 94 ? 28.656 10.718 -48.987 1.00 36.12 94 ALA A C 1
ATOM 745 O O . ALA A 1 94 ? 28.190 9.697 -48.497 1.00 36.12 94 ALA A O 1
ATOM 746 N N . PRO A 1 95 ? 27.826 11.707 -49.383 1.00 28.55 95 PRO A N 1
ATOM 747 C CA . PRO A 1 95 ? 26.437 11.870 -48.910 1.00 28.55 95 PRO A CA 1
ATOM 748 C C . PRO A 1 95 ? 25.344 10.993 -49.585 1.00 28.55 95 PRO A C 1
ATOM 750 O O . PRO A 1 95 ? 25.427 10.642 -50.757 1.00 28.55 95 PRO A O 1
ATOM 753 N N . LEU A 1 96 ? 24.239 10.749 -48.866 1.00 32.12 96 LEU A N 1
ATOM 754 C CA . LEU A 1 96 ? 23.116 9.832 -49.106 1.00 32.12 96 LEU A CA 1
ATOM 755 C C . LEU A 1 96 ? 21.801 10.592 -49.334 1.00 32.12 96 LEU A C 1
ATOM 757 O O . LEU A 1 96 ? 21.571 11.655 -48.740 1.00 32.12 96 LEU A O 1
ATOM 761 N N . PRO A 1 97 ? 20.878 10.019 -50.129 1.00 29.45 97 PRO A N 1
ATOM 762 C CA . PRO A 1 97 ? 19.594 10.640 -50.431 1.00 29.45 97 PRO A CA 1
ATOM 763 C C . PRO A 1 97 ? 18.581 10.520 -49.276 1.00 29.45 97 PRO A C 1
ATOM 765 O O . PRO A 1 97 ? 18.476 9.494 -48.601 1.00 29.45 97 PRO A O 1
ATOM 768 N N . LYS A 1 98 ? 17.792 11.585 -49.075 1.00 26.98 98 LYS A N 1
ATOM 769 C CA . LYS A 1 98 ? 16.724 11.683 -48.062 1.00 26.98 98 LYS A CA 1
ATOM 770 C C . LYS A 1 98 ? 15.532 10.775 -48.393 1.00 26.98 98 LYS A C 1
ATOM 772 O O . LYS A 1 98 ? 15.099 10.721 -49.540 1.00 26.98 98 LYS A O 1
ATOM 777 N N . LYS A 1 99 ? 14.939 10.152 -47.369 1.00 31.30 99 LYS A N 1
ATOM 778 C CA . LYS A 1 99 ? 13.650 9.447 -47.462 1.00 31.30 99 LYS A CA 1
ATOM 779 C C . LYS A 1 99 ? 12.500 10.417 -47.158 1.00 31.30 99 LYS A C 1
ATOM 781 O O . LYS A 1 99 ? 12.567 11.148 -46.171 1.00 31.30 99 LYS A O 1
ATOM 786 N N . THR A 1 100 ? 11.463 10.414 -47.989 1.00 27.45 100 THR A N 1
ATOM 787 C CA . THR A 1 100 ? 10.149 10.992 -47.686 1.00 27.45 100 THR A CA 1
ATOM 788 C C . THR A 1 100 ? 9.504 10.215 -46.538 1.00 27.45 100 THR A C 1
ATOM 790 O O . THR A 1 100 ? 9.592 8.988 -46.472 1.00 27.45 100 THR A O 1
ATOM 793 N N . SER A 1 101 ? 8.924 10.947 -45.591 1.00 32.78 101 SER A N 1
ATOM 794 C CA . SER A 1 101 ? 8.198 10.409 -44.446 1.00 32.78 101 SER A CA 1
ATOM 795 C C . SER A 1 101 ? 6.869 9.817 -44.903 1.00 32.78 101 SER A C 1
ATOM 797 O O . SER A 1 101 ? 5.893 10.541 -45.070 1.00 32.78 101 SER A O 1
ATOM 799 N N . GLU A 1 102 ? 6.839 8.505 -45.076 1.00 28.06 102 GLU A N 1
ATOM 800 C CA . GLU A 1 102 ? 5.628 7.720 -44.862 1.00 28.06 102 GLU A CA 1
ATOM 801 C C . GLU A 1 102 ? 5.893 6.888 -43.610 1.00 28.06 102 GLU A C 1
ATOM 803 O O . GLU A 1 102 ? 6.555 5.845 -43.652 1.00 28.06 102 GLU A O 1
ATOM 808 N N . ASP A 1 103 ? 5.463 7.426 -42.467 1.00 31.80 103 ASP A N 1
ATOM 809 C CA . ASP A 1 103 ? 5.240 6.628 -41.270 1.00 31.80 103 ASP A CA 1
ATOM 810 C C . ASP A 1 103 ? 4.123 5.648 -41.631 1.00 31.80 103 ASP A C 1
ATOM 812 O O . ASP A 1 103 ? 2.956 6.025 -41.722 1.00 31.80 103 ASP A O 1
ATOM 816 N N . LYS A 1 104 ? 4.484 4.392 -41.908 1.00 30.92 104 LYS A N 1
ATOM 817 C CA . LYS A 1 104 ? 3.492 3.325 -41.902 1.00 30.92 104 LYS A CA 1
ATOM 818 C C . LYS A 1 104 ? 3.006 3.213 -40.464 1.00 30.92 104 LYS A C 1
ATOM 820 O O . LYS A 1 104 ? 3.782 2.827 -39.590 1.00 30.92 104 LYS A O 1
ATOM 825 N N . SER A 1 105 ? 1.749 3.577 -40.234 1.00 32.75 105 SER A N 1
ATOM 826 C CA . SER A 1 105 ? 0.965 3.009 -39.145 1.00 32.75 105 SER A CA 1
ATOM 827 C C . SER A 1 105 ? 1.238 1.507 -39.102 1.00 32.75 105 SER A C 1
ATOM 829 O O . SER A 1 105 ? 1.307 0.872 -40.158 1.00 32.75 105 SER A O 1
ATOM 831 N N . GLU A 1 106 ? 1.421 0.938 -37.915 1.00 43.12 106 GLU A N 1
ATOM 832 C CA . GLU A 1 106 ? 1.231 -0.500 -37.746 1.00 43.12 106 GLU A CA 1
ATOM 833 C C . GLU A 1 106 ? -0.227 -0.774 -38.130 1.00 43.12 106 GLU A C 1
ATOM 835 O O . GLU A 1 106 ? -1.149 -0.539 -37.355 1.00 43.12 106 GLU A O 1
ATOM 840 N N . GLU A 1 107 ? -0.444 -1.119 -39.400 1.00 36.28 107 GLU A N 1
ATOM 841 C CA . GLU A 1 107 ? -1.710 -1.658 -39.872 1.00 36.28 107 GLU A CA 1
ATOM 842 C C . GLU A 1 107 ? -1.997 -2.884 -39.004 1.00 36.28 107 GLU A C 1
ATOM 844 O O . GLU A 1 107 ? -1.112 -3.722 -38.806 1.00 36.28 107 GLU A O 1
ATOM 849 N N . ALA A 1 108 ? -3.206 -2.955 -38.445 1.00 42.28 108 ALA A N 1
ATOM 850 C CA . ALA A 1 108 ? -3.671 -4.126 -37.725 1.00 42.28 108 ALA A CA 1
ATOM 851 C C . ALA A 1 108 ? -3.463 -5.349 -38.629 1.00 42.28 108 ALA A C 1
ATOM 853 O O . ALA A 1 108 ? -4.074 -5.459 -39.691 1.00 42.28 108 ALA A O 1
ATOM 854 N N . PHE A 1 109 ? -2.531 -6.225 -38.258 1.00 57.66 109 PHE A N 1
ATOM 855 C CA . PHE A 1 109 ? -2.371 -7.488 -38.958 1.00 57.66 109 PHE A CA 1
ATOM 856 C C . PHE A 1 109 ? -3.555 -8.367 -38.579 1.00 57.66 109 PHE A C 1
ATOM 858 O O . PHE A 1 109 ? -3.733 -8.669 -37.399 1.00 57.66 109 PHE A O 1
ATOM 865 N N . ASP A 1 110 ? -4.332 -8.792 -39.574 1.00 68.00 110 ASP A N 1
ATOM 866 C CA . ASP A 1 110 ? -5.373 -9.798 -39.377 1.00 68.00 110 ASP A CA 1
ATOM 867 C C . ASP A 1 110 ? -4.736 -11.056 -38.779 1.00 68.00 110 ASP A C 1
ATOM 869 O O . ASP A 1 110 ? -3.947 -11.748 -39.437 1.00 68.00 110 ASP A O 1
ATOM 873 N N . ILE A 1 111 ? -5.053 -11.327 -37.510 1.00 80.44 111 ILE A N 1
ATOM 874 C CA . ILE A 1 111 ? -4.586 -12.515 -36.800 1.00 80.44 111 ILE A CA 1
ATOM 875 C C . ILE A 1 111 ? -5.198 -13.725 -37.494 1.00 80.44 111 ILE A C 1
ATOM 877 O O . ILE A 1 111 ? -6.418 -13.866 -37.566 1.00 80.44 111 ILE A O 1
ATOM 881 N N . LYS A 1 112 ? -4.353 -14.626 -37.997 1.00 86.12 112 LYS A N 1
ATOM 882 C CA . LYS A 1 112 ? -4.830 -15.873 -38.604 1.00 86.12 112 LYS A CA 1
ATOM 883 C C . LYS A 1 112 ? -4.746 -16.994 -37.586 1.00 86.12 112 LYS A C 1
ATOM 885 O O . LYS A 1 112 ? -3.662 -17.319 -37.100 1.00 86.12 112 LYS A O 1
ATOM 890 N N . PHE A 1 113 ? -5.893 -17.591 -37.295 1.00 88.69 113 PHE A N 1
ATOM 891 C CA . PHE A 1 113 ? -6.024 -18.695 -36.358 1.00 88.69 113 PHE A CA 1
ATOM 892 C C . PHE A 1 113 ? -6.108 -20.027 -37.105 1.00 88.69 113 PHE A C 1
ATOM 894 O O . PHE A 1 113 ? -6.907 -20.201 -38.027 1.00 88.69 113 PHE A O 1
ATOM 901 N N . PHE A 1 114 ? -5.273 -20.983 -36.708 1.00 87.75 114 PHE A N 1
ATOM 902 C CA . PHE A 1 114 ? -5.233 -22.313 -37.298 1.00 87.75 114 PHE A CA 1
ATOM 903 C C . PHE A 1 114 ? -5.360 -23.376 -36.216 1.00 87.75 114 PHE A C 1
ATOM 905 O O . PHE A 1 114 ? -4.685 -23.323 -35.186 1.00 87.75 114 PHE A O 1
ATOM 912 N N . ARG A 1 115 ? -6.173 -24.394 -36.488 1.00 87.75 115 ARG A N 1
ATOM 913 C CA . ARG A 1 115 ? -6.235 -25.618 -35.690 1.00 87.75 115 ARG A CA 1
ATOM 914 C C . ARG A 1 115 ? -5.374 -26.694 -36.339 1.00 87.75 115 ARG A C 1
ATOM 916 O O . ARG A 1 115 ? -5.399 -26.853 -37.559 1.00 87.75 115 ARG A O 1
ATOM 923 N N . PHE A 1 116 ? -4.627 -27.451 -35.543 1.00 83.31 116 PHE A N 1
ATOM 924 C CA . PHE A 1 116 ? -3.919 -28.621 -36.054 1.00 83.31 116 PHE A CA 1
ATOM 925 C C . PHE A 1 116 ? -4.822 -29.847 -36.094 1.00 83.31 116 PHE A C 1
ATOM 927 O O . PHE A 1 116 ? -5.443 -30.209 -35.095 1.00 83.31 116 PHE A O 1
ATOM 934 N N . GLU A 1 117 ? -4.841 -30.516 -37.246 1.00 77.69 117 GLU A N 1
ATOM 935 C CA . GLU A 1 117 ? -5.495 -31.807 -37.428 1.00 77.69 117 GLU A CA 1
ATOM 936 C C . GLU A 1 117 ? -4.643 -32.717 -38.310 1.00 77.69 117 GLU A C 1
ATOM 938 O O . GLU A 1 117 ? -4.290 -32.356 -39.435 1.00 77.69 117 GLU A O 1
ATOM 943 N N . LYS A 1 118 ? -4.340 -33.926 -37.818 1.00 70.69 118 LYS A N 1
ATOM 944 C CA . LYS A 1 118 ? -3.673 -34.991 -38.593 1.00 70.69 118 LYS A CA 1
ATOM 945 C C . LYS A 1 118 ? -2.393 -34.506 -39.300 1.00 70.69 118 LYS A C 1
ATOM 947 O O . LYS A 1 118 ? -2.178 -34.789 -40.480 1.00 70.69 118 LYS A O 1
ATOM 952 N N . GLY A 1 119 ? -1.566 -33.743 -38.585 1.00 66.75 119 GLY A N 1
ATOM 953 C CA . GLY A 1 119 ? -0.287 -33.224 -39.080 1.00 66.75 119 GLY A CA 1
ATOM 954 C C . GLY A 1 119 ? -0.365 -32.072 -40.092 1.00 66.75 119 GLY A C 1
ATOM 955 O O . GLY A 1 119 ? 0.621 -31.799 -40.777 1.00 66.75 119 GLY A O 1
ATOM 956 N N . LYS A 1 120 ? -1.516 -31.398 -40.225 1.00 75.00 120 LYS A N 1
ATOM 957 C CA . LYS A 1 120 ? -1.690 -30.201 -41.069 1.00 75.00 120 LYS A CA 1
ATOM 958 C C . LYS A 1 120 ? -2.399 -29.080 -40.308 1.00 75.00 120 LYS A C 1
ATOM 960 O O . LYS A 1 120 ? -3.165 -29.343 -39.383 1.00 75.00 120 LYS A O 1
ATOM 965 N N . THR A 1 121 ? -2.157 -27.834 -40.715 1.00 80.06 121 THR A N 1
ATOM 966 C CA . THR A 1 121 ? -2.915 -26.669 -40.244 1.00 80.06 121 THR A CA 1
ATOM 967 C C . THR A 1 121 ? -4.196 -26.511 -41.051 1.00 80.06 121 THR A C 1
ATOM 969 O O . THR A 1 121 ? -4.178 -26.494 -42.282 1.00 80.06 121 THR A O 1
ATOM 972 N N . VAL A 1 122 ? -5.314 -26.375 -40.347 1.00 84.19 122 VAL A N 1
ATOM 973 C CA . VAL A 1 122 ? -6.616 -26.025 -40.911 1.00 84.19 122 VAL A CA 1
ATOM 974 C C . VAL A 1 122 ? -6.910 -24.584 -40.490 1.00 84.19 122 VAL A C 1
ATOM 976 O O . VAL A 1 122 ? -6.930 -24.320 -39.286 1.00 84.19 122 VAL A O 1
ATOM 979 N N . PRO A 1 123 ? -7.075 -23.635 -41.433 1.00 83.94 123 PRO A N 1
ATOM 980 C CA . PRO A 1 123 ? -7.530 -22.290 -41.103 1.00 83.94 123 PRO A CA 1
ATOM 981 C C . PRO A 1 123 ? -8.905 -22.374 -40.446 1.00 83.94 123 PRO A C 1
ATOM 983 O O . PRO A 1 123 ? -9.791 -23.056 -40.963 1.00 83.94 123 PRO A O 1
ATOM 986 N N . THR A 1 124 ? -9.076 -21.686 -39.327 1.00 82.31 124 THR A N 1
ATOM 987 C CA . THR A 1 124 ? -10.352 -21.623 -38.622 1.00 82.31 124 THR A CA 1
ATOM 988 C C . THR A 1 124 ? -10.811 -20.175 -38.657 1.00 82.31 124 THR A C 1
ATOM 990 O O . THR A 1 124 ? -10.194 -19.320 -38.025 1.00 82.31 124 THR A O 1
ATOM 993 N N . GLU A 1 125 ? -11.864 -19.892 -39.421 1.00 74.88 125 GLU A N 1
ATOM 994 C CA . GLU A 1 125 ? -12.515 -18.583 -39.384 1.00 74.88 125 GLU A CA 1
ATOM 995 C C . GLU A 1 125 ? -13.250 -18.447 -38.049 1.00 74.88 125 GLU A C 1
ATOM 997 O O . GLU A 1 125 ? -14.090 -19.281 -37.706 1.00 74.88 125 GLU A O 1
ATOM 1002 N N . VAL A 1 126 ? -12.887 -17.427 -37.275 1.00 74.62 126 VAL A N 1
ATOM 1003 C CA . VAL A 1 126 ? -13.517 -17.113 -35.993 1.00 74.62 126 VAL A CA 1
ATOM 1004 C C . VAL A 1 126 ? -13.802 -15.623 -35.959 1.00 74.62 126 VAL A C 1
ATOM 1006 O O . VAL A 1 126 ? -12.934 -14.829 -36.314 1.00 74.62 126 VAL A O 1
ATOM 1009 N N . GLU A 1 127 ? -15.012 -15.252 -35.547 1.00 69.38 127 GLU A N 1
ATOM 1010 C CA . GLU A 1 127 ? -15.409 -13.845 -35.406 1.00 69.38 127 GLU A CA 1
ATOM 1011 C C . GLU A 1 127 ? -14.689 -13.162 -34.234 1.00 69.38 127 GLU A C 1
ATOM 1013 O O . GLU A 1 127 ? -14.453 -11.958 -34.278 1.00 69.38 127 GLU A O 1
ATOM 1018 N N . SER A 1 128 ? -14.328 -13.931 -33.201 1.00 77.50 128 SER A N 1
ATOM 1019 C CA . SER A 1 128 ? -13.706 -13.450 -31.968 1.00 77.50 128 SER A CA 1
ATOM 1020 C C . SER A 1 128 ? -12.799 -14.547 -31.377 1.00 77.50 128 SER A C 1
ATOM 1022 O O . SER A 1 128 ? -13.126 -15.737 -31.448 1.00 77.50 128 SER A O 1
ATOM 1024 N N . LEU A 1 129 ? -11.637 -14.185 -30.826 1.00 83.69 129 LEU A N 1
ATOM 1025 C CA . LEU A 1 129 ? -10.677 -15.133 -30.248 1.00 83.69 129 LEU A CA 1
ATOM 1026 C C . LEU A 1 129 ? -10.918 -15.254 -28.744 1.00 83.69 129 LEU A C 1
ATOM 1028 O O . LEU A 1 129 ? -10.540 -14.374 -27.979 1.00 83.69 129 LEU A O 1
ATOM 1032 N N . THR A 1 130 ? -11.482 -16.373 -28.288 1.00 84.38 130 THR A N 1
ATOM 1033 C CA . THR A 1 130 ? -11.721 -16.629 -26.856 1.00 84.38 130 THR A CA 1
ATOM 1034 C C . THR A 1 130 ? -10.974 -17.871 -26.356 1.00 84.38 130 THR A C 1
ATOM 1036 O O . THR A 1 130 ? -10.582 -18.744 -27.139 1.00 84.38 130 THR A O 1
ATOM 1039 N N . ARG A 1 131 ? -10.740 -17.969 -25.037 1.00 85.06 131 ARG A N 1
ATOM 1040 C CA . ARG A 1 131 ? -10.000 -19.094 -24.429 1.00 85.06 131 ARG A CA 1
ATOM 1041 C C . ARG A 1 131 ? -10.652 -20.451 -24.707 1.00 85.06 131 ARG A C 1
ATOM 1043 O O . ARG A 1 131 ? -9.946 -21.461 -24.792 1.00 85.06 131 ARG A O 1
ATOM 1050 N N . GLU A 1 132 ? -11.973 -20.484 -24.833 1.00 84.00 132 GLU A N 1
ATOM 1051 C CA . GLU A 1 132 ? -12.787 -21.690 -25.020 1.00 84.00 132 GLU A CA 1
ATOM 1052 C C . GLU A 1 132 ? -12.497 -22.393 -26.352 1.00 84.00 132 GLU A C 1
ATOM 1054 O O . GLU A 1 132 ? -12.739 -23.591 -26.479 1.00 84.00 132 GLU A O 1
ATOM 1059 N N . LEU A 1 133 ? -11.924 -21.678 -27.327 1.00 85.50 133 LEU A N 1
ATOM 1060 C CA . LEU A 1 133 ? -11.514 -22.240 -28.616 1.00 85.50 133 LEU A CA 1
ATOM 1061 C C . LEU A 1 133 ? -10.323 -23.203 -28.502 1.00 85.50 133 LEU A C 1
ATOM 1063 O O . LEU A 1 133 ? -10.116 -24.027 -29.394 1.00 85.50 133 LEU A O 1
ATOM 1067 N N . LEU A 1 134 ? -9.522 -23.082 -27.438 1.00 88.44 134 LEU A N 1
ATOM 1068 C CA . LEU A 1 134 ? -8.293 -23.848 -27.234 1.00 88.44 134 LEU A CA 1
ATOM 1069 C C . LEU A 1 134 ? -8.575 -25.142 -26.448 1.00 88.44 134 LEU A C 1
ATOM 1071 O O . LEU A 1 134 ? -8.539 -25.171 -25.212 1.00 88.44 134 LEU A O 1
ATOM 1075 N N . GLU A 1 135 ? -8.841 -26.229 -27.173 1.00 88.06 135 GLU A N 1
ATOM 1076 C CA . GLU A 1 135 ? -9.100 -27.559 -26.611 1.00 88.06 135 GLU A CA 1
ATOM 1077 C C . GLU A 1 135 ? -7.810 -28.212 -26.079 1.00 88.06 135 GLU A C 1
ATOM 1079 O O . GLU A 1 135 ? -6.809 -28.320 -26.789 1.00 88.06 135 GLU A O 1
ATOM 1084 N N . SER A 1 136 ? -7.842 -28.741 -24.850 1.00 88.12 136 SER A N 1
ATOM 1085 C CA . SER A 1 136 ? -6.669 -29.324 -24.172 1.00 88.12 136 SER A CA 1
ATOM 1086 C C . SER A 1 136 ? -6.017 -30.517 -24.886 1.00 88.12 136 SER A C 1
ATOM 1088 O O . SER A 1 136 ? -4.892 -30.895 -24.564 1.00 88.12 136 SER A O 1
ATOM 1090 N N . ASN A 1 137 ? -6.710 -31.150 -25.831 1.00 84.50 137 ASN A N 1
ATOM 1091 C CA . ASN A 1 137 ? -6.222 -32.282 -26.619 1.00 84.50 137 ASN A CA 1
ATOM 1092 C C . ASN A 1 137 ? -5.715 -31.883 -28.016 1.00 84.50 137 ASN A C 1
ATOM 1094 O O . ASN A 1 137 ? -5.393 -32.772 -28.801 1.00 84.50 137 ASN A O 1
ATOM 1098 N N . LYS A 1 138 ? -5.627 -30.582 -28.339 1.00 88.38 138 LYS A N 1
ATOM 1099 C CA . LYS A 1 138 ? -5.196 -30.086 -29.658 1.00 88.38 138 LYS A CA 1
ATOM 1100 C C . LYS A 1 138 ? -4.082 -29.041 -29.583 1.00 88.38 138 LYS A C 1
ATOM 1102 O O . LYS A 1 138 ? -3.807 -28.452 -28.537 1.00 88.38 138 LYS A O 1
ATOM 1107 N N . CYS A 1 139 ? -3.423 -28.836 -30.721 1.00 89.62 139 CYS A N 1
ATOM 1108 C CA . CYS A 1 139 ? -2.483 -27.739 -30.936 1.00 89.62 139 CYS A CA 1
ATOM 1109 C C . CYS A 1 139 ? -3.145 -26.659 -31.799 1.00 89.62 139 CYS A C 1
ATOM 1111 O O . CYS A 1 139 ? -3.914 -26.967 -32.714 1.00 89.62 139 CYS A O 1
ATOM 1113 N N . TYR A 1 140 ? -2.785 -25.403 -31.560 1.00 91.62 140 TYR A N 1
ATOM 1114 C CA . TYR A 1 140 ? -3.272 -24.254 -32.319 1.00 91.62 140 TYR A CA 1
ATOM 1115 C C . TYR A 1 140 ? -2.107 -23.355 -32.715 1.00 91.62 140 TYR A C 1
ATOM 1117 O O . TYR A 1 140 ? -1.100 -23.290 -32.009 1.00 91.62 140 TYR A O 1
ATOM 1125 N N . LEU A 1 141 ? -2.238 -22.671 -33.849 1.00 90.06 141 LEU A N 1
ATOM 1126 C CA . LEU A 1 141 ? -1.269 -21.695 -34.334 1.00 90.06 141 LEU A CA 1
ATOM 1127 C C . LEU A 1 141 ? -1.957 -20.349 -34.531 1.00 90.06 141 LEU A C 1
ATOM 1129 O O . LEU A 1 141 ? -2.977 -20.271 -35.213 1.00 90.06 141 LEU A O 1
ATOM 1133 N N . LEU A 1 142 ? -1.382 -19.302 -33.946 1.00 89.75 142 LEU A N 1
ATOM 1134 C CA . LEU A 1 142 ? -1.765 -17.915 -34.190 1.00 89.75 142 LEU A CA 1
ATOM 1135 C C . LEU A 1 142 ? -0.642 -17.247 -34.977 1.00 89.75 142 LEU A C 1
ATOM 1137 O O . LEU A 1 142 ? 0.485 -17.146 -34.496 1.00 89.75 142 LEU A O 1
ATOM 1141 N N . ASP A 1 143 ? -0.951 -16.802 -36.187 1.00 86.88 143 ASP A N 1
ATOM 1142 C CA . ASP A 1 143 ? -0.035 -16.055 -37.042 1.00 86.88 143 ASP A CA 1
ATOM 1143 C C . ASP A 1 143 ? -0.363 -14.564 -36.942 1.00 86.88 143 ASP A C 1
ATOM 1145 O O . ASP A 1 143 ? -1.370 -14.095 -37.477 1.00 86.88 143 ASP A O 1
ATOM 1149 N N . CYS A 1 144 ? 0.500 -13.838 -36.231 1.00 84.38 144 CYS A N 1
ATOM 1150 C CA . CYS A 1 144 ? 0.429 -12.395 -36.019 1.00 84.38 144 CYS A CA 1
ATOM 1151 C C . CYS A 1 144 ? 1.480 -11.657 -36.875 1.00 84.38 144 CYS A C 1
ATOM 1153 O O . CYS A 1 144 ? 1.968 -10.588 -36.506 1.00 84.38 144 CYS A O 1
ATOM 1155 N N . GLY A 1 145 ? 1.893 -12.239 -38.008 1.00 79.19 145 GLY A N 1
ATOM 1156 C CA . GLY A 1 145 ? 2.861 -11.643 -38.928 1.00 79.19 145 GLY A CA 1
ATOM 1157 C C . GLY A 1 145 ? 4.314 -11.906 -38.529 1.00 79.19 145 GLY A C 1
ATOM 1158 O O . GLY A 1 145 ? 4.950 -12.803 -39.086 1.00 79.19 145 GLY A O 1
ATOM 1159 N N . ILE A 1 146 ? 4.862 -11.097 -37.615 1.00 77.19 146 ILE A N 1
ATOM 1160 C CA . ILE A 1 146 ? 6.256 -11.231 -37.132 1.00 77.19 146 ILE A CA 1
ATOM 1161 C C . ILE A 1 146 ? 6.388 -12.160 -35.920 1.00 77.19 146 ILE A C 1
ATOM 1163 O O . ILE A 1 146 ? 7.487 -12.628 -35.622 1.00 77.19 146 ILE A O 1
ATOM 1167 N N . GLU A 1 147 ? 5.279 -12.443 -35.245 1.00 83.06 147 GLU A N 1
ATOM 1168 C CA . GLU A 1 147 ? 5.186 -13.377 -34.128 1.00 83.06 147 GLU A CA 1
ATOM 1169 C C . GLU A 1 147 ? 4.211 -14.486 -34.508 1.00 83.06 147 GLU A C 1
ATOM 1171 O O . GLU A 1 147 ? 3.094 -14.226 -34.955 1.00 83.06 147 GLU A O 1
ATOM 1176 N N . ILE A 1 148 ? 4.653 -15.730 -34.358 1.00 86.69 148 ILE A N 1
ATOM 1177 C CA . ILE A 1 148 ? 3.843 -16.917 -34.611 1.00 86.69 148 ILE A CA 1
ATOM 1178 C C . ILE A 1 148 ? 3.790 -17.698 -33.304 1.00 86.69 148 ILE A C 1
ATOM 1180 O O . ILE A 1 148 ? 4.806 -18.231 -32.855 1.00 86.69 148 ILE A O 1
ATOM 1184 N N . PHE A 1 149 ? 2.613 -17.780 -32.691 1.00 88.88 149 PHE A N 1
ATOM 1185 C CA . PHE A 1 149 ? 2.418 -18.546 -31.467 1.00 88.88 149 PHE A CA 1
ATOM 1186 C C . PHE A 1 149 ? 1.944 -19.957 -31.791 1.00 88.88 149 PHE A C 1
ATOM 1188 O O . PHE A 1 149 ? 1.041 -20.142 -32.603 1.00 88.88 149 PHE A O 1
ATOM 1195 N N . ILE A 1 150 ? 2.514 -20.950 -31.113 1.00 90.50 150 ILE A N 1
ATOM 1196 C CA . ILE A 1 150 ? 2.025 -22.328 -31.110 1.00 90.50 150 ILE A CA 1
ATOM 1197 C C . ILE A 1 150 ? 1.517 -22.628 -29.712 1.00 90.50 150 ILE A C 1
ATOM 1199 O O . ILE A 1 150 ? 2.322 -22.750 -28.791 1.00 90.50 150 ILE A O 1
ATOM 1203 N N . TRP A 1 151 ? 0.212 -22.785 -29.551 1.00 91.56 151 TRP A N 1
ATOM 1204 C CA . TRP A 1 151 ? -0.368 -23.244 -28.297 1.00 91.56 151 TRP A CA 1
ATOM 1205 C C . TRP A 1 151 ? -0.530 -24.762 -28.315 1.00 91.56 151 TRP A C 1
ATOM 1207 O O . TRP A 1 151 ? -1.041 -25.327 -29.283 1.00 91.56 151 TRP A O 1
ATOM 1217 N N . ILE A 1 152 ? -0.082 -25.428 -27.254 1.00 84.81 152 ILE A N 1
ATOM 1218 C CA . ILE A 1 152 ? -0.094 -26.884 -27.123 1.00 84.81 152 ILE A CA 1
ATOM 1219 C C . ILE A 1 152 ? -0.918 -27.275 -25.898 1.00 84.81 152 ILE A C 1
ATOM 1221 O O . ILE A 1 152 ? -0.491 -27.052 -24.762 1.00 84.81 152 ILE A O 1
ATOM 1225 N N . GLY A 1 153 ? -2.056 -27.928 -26.140 1.00 83.88 153 GLY A N 1
ATOM 1226 C CA . GLY A 1 153 ? -2.904 -28.483 -25.092 1.00 83.88 153 GLY A CA 1
ATOM 1227 C C . GLY A 1 153 ? -2.184 -29.550 -24.264 1.00 83.88 153 GLY A C 1
ATOM 1228 O O . GLY A 1 153 ? -1.401 -30.345 -24.792 1.00 83.88 153 GLY A O 1
ATOM 1229 N N . LYS A 1 154 ? -2.442 -29.608 -22.958 1.00 82.00 154 LYS A N 1
ATOM 1230 C CA . LYS A 1 154 ? -1.766 -30.513 -22.009 1.00 82.00 154 LYS A CA 1
ATOM 1231 C C . LYS A 1 154 ? -1.934 -31.995 -22.365 1.00 82.00 154 LYS A C 1
ATOM 1233 O O . LYS A 1 154 ? -1.021 -32.789 -22.128 1.00 82.00 154 LYS A O 1
ATOM 1238 N N . SER A 1 155 ? -3.059 -32.344 -22.988 1.00 78.19 155 SER A N 1
ATOM 1239 C CA . SER A 1 155 ? -3.480 -33.699 -23.365 1.00 78.19 155 SER A CA 1
ATOM 1240 C C . SER A 1 155 ? -3.253 -34.022 -24.849 1.00 78.19 155 SER A C 1
ATOM 1242 O O . SER A 1 155 ? -3.804 -34.999 -25.342 1.00 78.19 155 SER A O 1
ATOM 1244 N N . THR A 1 156 ? -2.467 -33.221 -25.576 1.00 82.44 156 THR A N 1
ATOM 1245 C CA . THR A 1 156 ? -2.097 -33.504 -26.980 1.00 82.44 156 THR A CA 1
ATOM 1246 C C . THR A 1 156 ? -1.102 -34.651 -27.116 1.00 82.44 156 THR A C 1
ATOM 1248 O O . THR A 1 156 ? -0.175 -34.765 -26.306 1.00 82.44 156 THR A O 1
ATOM 1251 N N . ASP A 1 157 ? -1.221 -35.426 -28.195 1.00 77.12 157 ASP A N 1
ATOM 1252 C CA . ASP A 1 157 ? -0.278 -36.488 -28.549 1.00 77.12 157 ASP A CA 1
ATOM 1253 C C . ASP A 1 157 ? 1.084 -35.947 -29.009 1.00 77.12 157 ASP A C 1
ATOM 1255 O O . ASP A 1 157 ? 1.202 -34.884 -29.621 1.00 77.12 157 ASP A O 1
ATOM 1259 N N . LEU A 1 158 ? 2.151 -36.706 -28.733 1.00 73.69 158 LEU A N 1
ATOM 1260 C CA . LEU A 1 158 ? 3.532 -36.295 -29.017 1.00 73.69 158 LEU A CA 1
ATOM 1261 C C . LEU A 1 158 ? 3.786 -36.023 -30.509 1.00 73.69 158 LEU A C 1
ATOM 1263 O O . LEU A 1 158 ? 4.549 -35.116 -30.846 1.00 73.69 158 LEU A O 1
ATOM 1267 N N . GLU A 1 159 ? 3.164 -36.801 -31.394 1.00 74.31 159 GLU A N 1
ATOM 1268 C CA . GLU A 1 159 ? 3.323 -36.643 -32.842 1.00 74.31 159 GLU A CA 1
ATOM 1269 C C . GLU A 1 159 ? 2.689 -35.338 -33.345 1.00 74.31 159 GLU A C 1
ATOM 1271 O O . GLU A 1 159 ? 3.325 -34.606 -34.109 1.00 74.31 159 GLU A O 1
ATOM 1276 N N . ASP A 1 160 ? 1.520 -34.961 -32.820 1.00 77.25 160 ASP A N 1
ATOM 1277 C CA . ASP A 1 160 ? 0.879 -33.681 -33.139 1.00 77.25 160 ASP A CA 1
ATOM 1278 C C . ASP A 1 160 ? 1.695 -32.489 -32.615 1.00 77.25 160 ASP A C 1
ATOM 1280 O O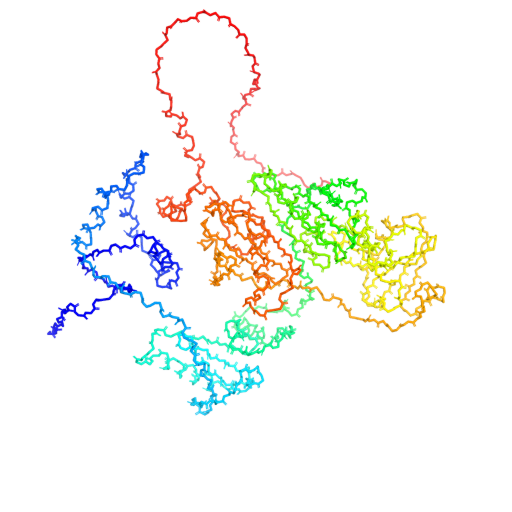 . ASP A 1 160 ? 1.823 -31.476 -33.302 1.00 77.25 160 ASP A O 1
ATOM 1284 N N . ARG A 1 161 ? 2.346 -32.616 -31.447 1.00 79.88 161 ARG A N 1
ATOM 1285 C CA . ARG A 1 161 ? 3.264 -31.583 -30.921 1.00 79.88 161 ARG A CA 1
ATOM 1286 C C . ARG A 1 161 ? 4.477 -31.368 -31.825 1.00 79.88 161 ARG A C 1
ATOM 1288 O O . ARG A 1 161 ? 4.852 -30.223 -32.084 1.00 79.88 161 ARG A O 1
ATOM 1295 N N . LYS A 1 162 ? 5.109 -32.452 -32.294 1.00 75.31 162 LYS A N 1
ATOM 1296 C CA . LYS A 1 162 ? 6.278 -32.384 -33.192 1.00 75.31 162 LYS A CA 1
ATOM 1297 C C . LYS A 1 162 ? 5.896 -31.789 -34.541 1.00 75.31 162 LYS A C 1
ATOM 1299 O O . LYS A 1 162 ? 6.596 -30.910 -35.040 1.00 75.31 162 LYS A O 1
ATOM 1304 N N . SER A 1 163 ? 4.779 -32.250 -35.103 1.00 79.88 163 SER A N 1
ATOM 1305 C CA . SER A 1 163 ? 4.271 -31.756 -36.380 1.00 79.88 163 SER A CA 1
ATOM 1306 C C . SER A 1 163 ? 3.910 -30.272 -36.300 1.00 79.88 163 SER A C 1
ATOM 1308 O O . SER A 1 163 ? 4.309 -29.506 -37.175 1.00 79.88 163 SER A O 1
ATOM 1310 N N . ALA A 1 164 ? 3.267 -29.834 -35.212 1.00 79.31 164 ALA A N 1
ATOM 1311 C CA . ALA A 1 164 ? 2.929 -28.430 -35.012 1.00 79.31 164 ALA A CA 1
ATOM 1312 C C . ALA A 1 164 ? 4.158 -27.511 -34.970 1.00 79.31 164 ALA A C 1
ATOM 1314 O O . ALA A 1 164 ? 4.170 -26.467 -35.624 1.00 79.31 164 ALA A O 1
ATOM 1315 N N . CYS A 1 165 ? 5.217 -27.929 -34.267 1.00 76.19 165 CYS A N 1
ATOM 1316 C CA . CYS A 1 165 ? 6.490 -27.203 -34.246 1.00 76.19 165 CYS A CA 1
ATOM 1317 C C . CYS A 1 165 ? 7.111 -27.101 -35.647 1.00 76.19 165 CYS A C 1
ATOM 1319 O O . CYS A 1 165 ? 7.490 -26.011 -36.068 1.00 76.19 165 CYS A O 1
ATOM 1321 N N . ALA A 1 166 ? 7.163 -28.213 -36.388 1.00 79.25 166 ALA A N 1
ATOM 1322 C CA . ALA A 1 166 ? 7.742 -28.241 -37.730 1.00 79.25 166 ALA A CA 1
ATOM 1323 C C . ALA A 1 166 ? 6.998 -27.309 -38.704 1.00 79.25 166 ALA A C 1
ATOM 1325 O O . ALA A 1 166 ? 7.629 -26.536 -39.424 1.00 79.25 166 ALA A O 1
ATOM 1326 N N . VAL A 1 167 ? 5.660 -27.323 -38.676 1.00 82.81 167 VAL A N 1
ATOM 1327 C CA . VAL A 1 167 ? 4.833 -26.466 -39.539 1.00 82.81 167 VAL A CA 1
ATOM 1328 C C . VAL A 1 167 ? 5.006 -24.985 -39.204 1.00 82.81 167 VAL A C 1
ATOM 1330 O O . VAL A 1 167 ? 5.084 -24.160 -40.112 1.00 82.81 167 VAL A O 1
ATOM 1333 N N . ALA A 1 168 ? 5.094 -24.625 -37.924 1.00 79.69 168 ALA A N 1
ATOM 1334 C CA . ALA A 1 168 ? 5.318 -23.239 -37.525 1.00 79.69 168 ALA A CA 1
ATOM 1335 C C . ALA A 1 168 ? 6.701 -22.724 -37.949 1.00 79.69 168 ALA A C 1
ATOM 1337 O O . ALA A 1 168 ? 6.828 -21.588 -38.405 1.00 79.69 168 ALA A O 1
ATOM 1338 N N . GLU A 1 169 ? 7.733 -23.564 -37.855 1.00 80.50 169 GLU A N 1
ATOM 1339 C CA . GLU A 1 169 ? 9.062 -23.228 -38.359 1.00 80.50 169 GLU A CA 1
ATOM 1340 C C . GLU A 1 169 ? 9.086 -23.065 -39.886 1.00 80.50 169 GLU A C 1
ATOM 1342 O O . GLU A 1 169 ? 9.718 -22.137 -40.394 1.00 80.50 169 GLU A O 1
ATOM 1347 N N . ASP A 1 170 ? 8.384 -23.924 -40.630 1.00 80.75 170 ASP A N 1
ATOM 1348 C CA . ASP A 1 170 ? 8.223 -23.776 -42.081 1.00 80.75 170 ASP A CA 1
ATOM 1349 C C . ASP A 1 170 ? 7.467 -22.488 -42.437 1.00 80.75 170 ASP A C 1
ATOM 1351 O O . ASP A 1 170 ? 7.865 -21.762 -43.352 1.00 80.75 170 ASP A O 1
ATOM 1355 N N . LEU A 1 171 ? 6.424 -22.153 -41.672 1.00 77.44 171 LEU A N 1
ATOM 1356 C CA . LEU A 1 171 ? 5.645 -20.926 -41.836 1.00 77.44 171 LEU A CA 1
ATOM 1357 C C . LEU A 1 171 ? 6.492 -19.667 -41.577 1.00 77.44 171 LEU A C 1
ATOM 1359 O O . LEU A 1 171 ? 6.338 -18.665 -42.287 1.00 77.44 171 LEU A O 1
ATOM 1363 N N . ALA A 1 172 ? 7.406 -19.734 -40.605 1.00 75.50 172 ALA A N 1
ATOM 1364 C CA . ALA A 1 172 ? 8.362 -18.677 -40.287 1.00 75.50 172 ALA A CA 1
ATOM 1365 C C . ALA A 1 172 ? 9.464 -18.517 -41.353 1.00 75.50 172 ALA A C 1
ATOM 1367 O O . ALA A 1 172 ? 9.965 -17.412 -41.554 1.00 75.50 172 ALA A O 1
ATOM 1368 N N . ARG A 1 173 ? 9.815 -19.597 -42.071 1.00 73.31 173 ARG A N 1
ATOM 1369 C CA . ARG A 1 173 ? 10.788 -19.606 -43.186 1.00 73.31 173 ARG A CA 1
ATOM 1370 C C . ARG A 1 173 ? 10.209 -19.140 -44.534 1.00 73.31 173 ARG A C 1
ATOM 1372 O O . ARG A 1 173 ? 10.936 -19.109 -45.527 1.00 73.31 173 ARG A O 1
ATOM 1379 N N . GLY A 1 174 ? 8.923 -18.787 -44.597 1.00 68.62 174 GLY A N 1
ATOM 1380 C CA . GLY A 1 174 ? 8.244 -18.381 -45.831 1.00 68.62 174 GLY A CA 1
ATOM 1381 C C . GLY A 1 174 ? 8.873 -17.161 -46.525 1.00 68.62 174 GLY A C 1
ATOM 1382 O O . GLY A 1 174 ? 9.245 -16.181 -45.886 1.00 68.62 174 GLY A O 1
ATOM 1383 N N . VAL A 1 175 ? 8.920 -17.195 -47.864 1.00 50.19 175 VAL A N 1
ATOM 1384 C CA . VAL A 1 175 ? 9.657 -16.261 -48.756 1.00 50.19 175 VAL A CA 1
ATOM 1385 C C . VAL A 1 175 ? 9.259 -14.778 -48.606 1.00 50.19 175 VAL A C 1
ATOM 1387 O O . VAL A 1 175 ? 9.998 -13.901 -49.046 1.00 50.19 175 VAL A O 1
ATOM 1390 N N . ASN A 1 176 ? 8.125 -14.478 -47.964 1.00 57.41 176 ASN A N 1
ATOM 1391 C CA . ASN A 1 176 ? 7.565 -13.126 -47.851 1.00 57.41 176 ASN A CA 1
ATOM 1392 C C . ASN A 1 176 ? 7.413 -12.619 -46.401 1.00 57.41 176 ASN A C 1
ATOM 1394 O O . ASN A 1 176 ? 6.698 -11.646 -46.170 1.00 57.41 176 ASN A O 1
ATOM 1398 N N . ARG A 1 177 ? 8.055 -13.271 -45.420 1.00 60.75 177 ARG A N 1
ATOM 1399 C CA . ARG A 1 177 ? 8.033 -12.842 -44.012 1.00 60.75 177 ARG A CA 1
ATOM 1400 C C . ARG A 1 177 ? 9.404 -12.328 -43.577 1.00 60.75 177 ARG A C 1
ATOM 1402 O O . ARG A 1 177 ? 10.415 -13.011 -43.727 1.00 60.75 177 ARG A O 1
ATOM 1409 N N . ALA A 1 178 ? 9.451 -11.112 -43.030 1.00 59.00 178 ALA A N 1
ATOM 1410 C CA . ALA A 1 178 ? 10.606 -10.676 -42.244 1.00 59.00 178 ALA A CA 1
ATOM 1411 C C . ALA A 1 178 ? 10.754 -11.623 -41.039 1.00 59.00 178 ALA A C 1
ATOM 1413 O O . ALA A 1 178 ? 9.729 -12.062 -40.535 1.00 59.00 178 ALA A O 1
ATOM 1414 N N . LYS A 1 179 ? 11.995 -11.942 -40.621 1.00 66.06 179 LYS A N 1
ATOM 1415 C CA . LYS A 1 179 ? 12.366 -12.914 -39.560 1.00 66.06 179 LYS A CA 1
ATOM 1416 C C . LYS A 1 179 ? 11.274 -13.100 -38.487 1.00 66.06 179 LYS A C 1
ATOM 1418 O O . LYS A 1 179 ? 11.286 -12.397 -37.478 1.00 66.06 179 LYS A O 1
ATOM 1423 N N . ALA A 1 180 ? 10.346 -14.027 -38.721 1.00 73.06 180 ALA A N 1
ATOM 1424 C CA . ALA A 1 180 ? 9.244 -14.279 -37.806 1.00 73.06 180 ALA A CA 1
ATOM 1425 C C . ALA A 1 180 ? 9.741 -15.131 -36.632 1.00 73.06 180 ALA A C 1
ATOM 1427 O O . ALA A 1 180 ? 10.539 -16.052 -36.827 1.00 73.06 180 ALA A O 1
ATOM 1428 N N . HIS A 1 181 ? 9.288 -14.818 -35.421 1.00 75.94 181 HIS A N 1
ATOM 1429 C CA . HIS A 1 181 ? 9.656 -15.535 -34.205 1.00 75.94 181 HIS A CA 1
ATOM 1430 C C . HIS A 1 181 ? 8.575 -16.557 -33.871 1.00 75.94 181 HIS A C 1
ATOM 1432 O O . HIS A 1 181 ? 7.403 -16.209 -33.745 1.00 75.94 181 HIS A O 1
ATOM 1438 N N . VAL A 1 182 ? 8.978 -17.818 -33.723 1.00 80.44 182 VAL A N 1
ATOM 1439 C CA . VAL A 1 182 ? 8.082 -18.901 -33.315 1.00 80.44 182 VAL A CA 1
ATOM 1440 C C . VAL A 1 182 ? 8.125 -19.026 -31.795 1.00 80.44 182 VAL A C 1
ATOM 1442 O O . VAL A 1 182 ? 9.175 -19.327 -31.227 1.00 80.44 182 VAL A O 1
ATOM 1445 N N . ILE A 1 183 ? 6.990 -18.798 -31.140 1.00 80.25 183 ILE A N 1
ATOM 1446 C CA . ILE A 1 183 ? 6.843 -18.822 -29.683 1.00 80.25 183 ILE A CA 1
ATOM 1447 C C . ILE A 1 183 ? 5.967 -20.014 -29.311 1.00 80.25 183 ILE A C 1
ATOM 1449 O O . ILE A 1 183 ? 4.804 -20.094 -29.703 1.00 80.25 183 ILE A O 1
ATOM 1453 N N . ARG A 1 184 ? 6.519 -20.958 -28.545 1.00 82.50 184 ARG A N 1
ATOM 1454 C CA . ARG A 1 184 ? 5.770 -22.124 -28.072 1.00 82.50 184 ARG A CA 1
ATOM 1455 C C . ARG A 1 184 ? 5.153 -21.836 -26.711 1.00 82.50 184 ARG A C 1
ATOM 1457 O O . ARG A 1 184 ? 5.857 -21.475 -25.775 1.00 82.50 184 ARG A O 1
ATOM 1464 N N . VAL A 1 185 ? 3.856 -22.072 -26.612 1.00 81.38 185 VAL A N 1
ATOM 1465 C CA . VAL A 1 185 ? 3.026 -21.827 -25.443 1.00 81.38 185 VAL A CA 1
ATOM 1466 C C . VAL A 1 185 ? 2.384 -23.146 -25.026 1.00 81.38 185 VAL A C 1
ATOM 1468 O O . VAL A 1 185 ? 1.827 -23.864 -25.854 1.00 81.38 185 VAL A O 1
ATOM 1471 N N . MET A 1 186 ? 2.492 -23.498 -23.750 1.00 78.12 186 MET A N 1
ATOM 1472 C CA . MET A 1 186 ? 1.871 -24.707 -23.206 1.00 78.12 186 MET A CA 1
ATOM 1473 C C . MET A 1 186 ? 0.597 -24.325 -22.456 1.00 78.12 186 MET A C 1
ATOM 1475 O O . MET A 1 186 ? 0.573 -23.289 -21.795 1.00 78.12 186 MET A O 1
ATOM 1479 N N . GLU A 1 187 ? -0.433 -25.167 -22.520 1.00 80.06 187 GLU A N 1
ATOM 1480 C CA . GLU A 1 187 ? -1.637 -24.989 -21.704 1.00 80.06 187 GLU A CA 1
ATOM 1481 C C . GLU A 1 187 ? -1.290 -24.872 -20.211 1.00 80.06 187 GLU A C 1
ATOM 1483 O O . GLU A 1 187 ? -0.601 -25.737 -19.665 1.00 80.06 187 GLU A O 1
ATOM 1488 N N . GLY A 1 188 ? -1.779 -23.815 -19.559 1.00 67.19 188 GLY A N 1
ATOM 1489 C CA . GLY A 1 188 ? -1.485 -23.474 -18.162 1.00 67.19 188 GLY A CA 1
ATOM 1490 C C . GLY A 1 188 ? -0.221 -22.629 -17.961 1.00 67.19 188 GLY A C 1
ATOM 1491 O O . GLY A 1 188 ? 0.032 -22.178 -16.849 1.00 67.19 188 GLY A O 1
ATOM 1492 N N . PHE A 1 189 ? 0.561 -22.398 -19.018 1.00 65.25 189 PHE A N 1
ATOM 1493 C CA . PHE A 1 189 ? 1.759 -21.552 -19.026 1.00 65.25 189 PHE A CA 1
ATOM 1494 C C . PHE A 1 189 ? 1.665 -20.492 -20.129 1.00 65.25 189 PHE A C 1
ATOM 1496 O O . PHE A 1 189 ? 2.654 -20.147 -20.782 1.00 65.25 189 PHE A O 1
ATOM 1503 N N . GLU A 1 190 ? 0.451 -20.014 -20.400 1.00 80.00 190 GLU A N 1
ATOM 1504 C CA . GLU A 1 190 ? 0.216 -19.008 -21.421 1.00 80.00 190 GLU A CA 1
ATOM 1505 C C . GLU A 1 190 ? 0.817 -17.667 -21.027 1.00 80.00 190 GLU A C 1
ATOM 1507 O O . GLU A 1 190 ? 0.479 -17.129 -19.974 1.00 80.00 190 GLU A O 1
ATOM 1512 N N . THR A 1 191 ? 1.684 -17.126 -21.887 1.00 67.69 191 THR A N 1
ATOM 1513 C CA . THR A 1 191 ? 2.316 -15.820 -21.683 1.00 67.69 191 THR A CA 1
ATOM 1514 C C . THR A 1 191 ? 1.317 -14.696 -21.909 1.00 67.69 191 THR A C 1
ATOM 1516 O O . THR A 1 191 ? 0.375 -14.828 -22.689 1.00 67.69 191 THR A O 1
ATOM 1519 N N . VAL A 1 192 ? 1.552 -13.545 -21.292 1.00 65.00 192 VAL A N 1
ATOM 1520 C CA . VAL A 1 192 ? 0.690 -12.368 -21.451 1.00 65.00 192 VAL A CA 1
ATOM 1521 C C . VAL A 1 192 ? 0.613 -11.892 -22.908 1.00 65.00 192 VAL A C 1
ATOM 1523 O O . VAL A 1 192 ? -0.461 -11.591 -23.428 1.00 65.00 192 VAL A O 1
ATOM 1526 N N . MET A 1 193 ? 1.733 -11.965 -23.631 1.00 69.38 193 MET A N 1
ATOM 1527 C CA . MET A 1 193 ? 1.799 -11.725 -25.077 1.00 69.38 193 MET A CA 1
ATOM 1528 C C . MET A 1 193 ? 0.860 -12.626 -25.889 1.00 69.38 193 MET A C 1
ATOM 1530 O O . MET A 1 193 ? 0.294 -12.174 -26.880 1.00 69.38 193 MET A O 1
ATOM 1534 N N . PHE A 1 194 ? 0.674 -13.878 -25.466 1.00 80.44 194 PHE A N 1
ATOM 1535 C CA . PHE A 1 194 ? -0.282 -14.790 -26.084 1.00 80.44 194 PHE A CA 1
ATOM 1536 C C . PHE A 1 194 ? -1.720 -14.457 -25.676 1.00 80.44 194 PHE A C 1
ATOM 1538 O O . PHE A 1 194 ? -2.589 -14.372 -26.538 1.00 80.44 194 PHE A O 1
ATOM 1545 N N . ARG A 1 195 ? -1.964 -14.223 -24.379 1.00 79.88 195 ARG A N 1
ATOM 1546 C CA . ARG A 1 195 ? -3.299 -13.915 -23.835 1.00 79.88 195 ARG A CA 1
ATOM 1547 C C . ARG A 1 195 ? -3.889 -12.634 -24.425 1.00 79.88 195 ARG A C 1
ATOM 1549 O O . ARG A 1 195 ? -5.071 -12.619 -24.733 1.00 79.88 195 ARG A O 1
ATOM 1556 N N . SER A 1 196 ? -3.064 -11.613 -24.673 1.00 75.50 196 SER A N 1
ATOM 1557 C CA . SER A 1 196 ? -3.489 -10.341 -25.287 1.00 75.50 196 SER A CA 1
ATOM 1558 C C . SER A 1 196 ? -3.998 -10.466 -26.730 1.00 75.50 196 SER A C 1
ATOM 1560 O O . SER A 1 196 ? -4.535 -9.504 -27.271 1.00 75.50 196 SER A O 1
ATOM 1562 N N . LYS A 1 197 ? -3.836 -11.631 -27.378 1.00 81.81 197 LYS A N 1
ATOM 1563 C CA . LYS A 1 197 ? -4.412 -11.910 -28.706 1.00 81.81 197 LYS A CA 1
ATOM 1564 C C . LYS A 1 197 ? -5.862 -12.404 -28.643 1.00 81.81 197 LYS A C 1
ATOM 1566 O O . LYS A 1 197 ? -6.442 -12.656 -29.693 1.00 81.81 197 LYS A O 1
ATOM 1571 N N . PHE A 1 198 ? -6.413 -12.574 -27.442 1.00 84.38 198 PHE A N 1
ATOM 1572 C CA . PHE A 1 198 ? -7.772 -13.044 -27.188 1.00 84.38 198 PHE A CA 1
ATOM 1573 C C . PHE A 1 198 ? -8.610 -11.912 -26.585 1.00 84.38 198 PHE A C 1
ATOM 1575 O O . PHE A 1 198 ? -8.094 -11.095 -25.826 1.00 84.38 198 PHE A O 1
ATOM 1582 N N . ASP A 1 199 ? -9.907 -11.891 -26.882 1.00 79.44 199 ASP A N 1
ATOM 1583 C CA . ASP A 1 199 ? -10.844 -10.853 -26.429 1.00 79.44 199 ASP A CA 1
ATOM 1584 C C . ASP A 1 199 ? -11.076 -10.896 -24.914 1.00 79.44 199 ASP A C 1
ATOM 1586 O O . ASP A 1 199 ? -11.357 -9.883 -24.276 1.00 79.44 199 ASP A O 1
ATOM 1590 N N . SER A 1 200 ? -10.952 -12.086 -24.325 1.00 69.56 200 SER A N 1
ATOM 1591 C CA . SER A 1 200 ? -11.016 -12.295 -22.883 1.00 69.56 200 SER A CA 1
ATOM 1592 C C . SER A 1 200 ? -10.271 -13.566 -22.492 1.00 69.56 200 SER A C 1
ATOM 1594 O O . SER A 1 200 ? -10.439 -14.611 -23.133 1.00 69.56 200 SER A O 1
ATOM 1596 N N . TRP A 1 201 ? -9.496 -13.500 -21.408 1.00 75.00 201 TRP A N 1
ATOM 1597 C CA . TRP A 1 201 ? -8.796 -14.646 -20.836 1.00 75.00 201 TRP A CA 1
ATOM 1598 C C . TRP A 1 201 ? -9.219 -14.846 -19.372 1.00 75.00 201 TRP A C 1
ATOM 1600 O O . TRP A 1 201 ? -9.128 -13.903 -18.587 1.00 75.00 201 TRP A O 1
ATOM 1610 N N . PRO A 1 202 ? -9.694 -16.038 -18.967 1.00 68.12 202 PRO A N 1
ATOM 1611 C CA . PRO A 1 202 ? -10.132 -16.268 -17.596 1.00 68.12 202 PRO A CA 1
ATOM 1612 C C . PRO A 1 202 ? -8.956 -16.157 -16.619 1.00 68.12 202 PRO A C 1
ATOM 1614 O O . PRO A 1 202 ? -7.868 -16.681 -16.879 1.00 68.12 202 PRO A O 1
ATOM 1617 N N . GLN A 1 203 ? -9.186 -15.503 -15.474 1.00 49.84 203 GLN A N 1
ATOM 1618 C CA . GLN A 1 203 ? -8.204 -15.452 -14.393 1.00 49.84 203 GLN A CA 1
ATOM 1619 C C . GLN A 1 203 ? -7.830 -16.879 -13.995 1.00 49.84 203 GLN A C 1
ATOM 1621 O O . GLN A 1 203 ? -8.683 -17.712 -13.681 1.00 49.84 203 GLN A O 1
ATOM 1626 N N . THR A 1 204 ? -6.533 -17.173 -14.036 1.00 43.66 204 THR A N 1
ATOM 1627 C CA . THR A 1 204 ? -6.030 -18.458 -13.567 1.00 43.66 204 THR A CA 1
ATOM 1628 C C . THR A 1 204 ? -6.187 -18.465 -12.053 1.00 43.66 204 THR A C 1
ATOM 1630 O O . THR A 1 204 ? -5.370 -17.893 -11.342 1.00 43.66 204 THR A O 1
ATOM 1633 N N . SER A 1 205 ? -7.227 -19.125 -11.533 1.00 31.66 205 SER A N 1
ATOM 1634 C CA . SER A 1 205 ? -7.128 -19.663 -10.177 1.00 31.66 205 SER A CA 1
ATOM 1635 C C . SER A 1 205 ? -5.864 -20.511 -10.175 1.00 31.66 205 SER A C 1
ATOM 1637 O O . SER A 1 205 ? -5.750 -21.359 -11.064 1.00 31.66 205 SER A O 1
ATOM 1639 N N . MET A 1 206 ? -4.928 -20.277 -9.252 1.00 34.00 206 MET A N 1
ATOM 1640 C CA . MET A 1 206 ? -3.777 -21.157 -9.053 1.00 34.00 206 MET A CA 1
ATOM 1641 C C . MET A 1 206 ? -4.288 -22.578 -8.789 1.00 34.00 206 MET A C 1
ATOM 1643 O O . MET A 1 206 ? -4.490 -22.997 -7.652 1.00 34.00 206 MET A O 1
ATOM 1647 N N . ALA A 1 207 ? -4.553 -23.329 -9.853 1.00 28.72 207 ALA A N 1
ATOM 1648 C CA . ALA A 1 207 ? -4.666 -24.760 -9.786 1.00 28.72 207 ALA A CA 1
ATOM 1649 C C . ALA A 1 207 ? -3.277 -25.201 -9.351 1.00 28.72 207 ALA A C 1
ATOM 1651 O O . ALA A 1 207 ? -2.297 -24.881 -10.027 1.00 28.72 207 ALA A O 1
ATOM 1652 N N . ALA A 1 208 ? -3.218 -25.833 -8.177 1.00 32.22 208 ALA A N 1
ATOM 1653 C CA . ALA A 1 208 ? -2.009 -26.373 -7.583 1.00 32.22 208 ALA A CA 1
ATOM 1654 C C . ALA A 1 208 ? -1.069 -26.866 -8.684 1.00 32.22 208 ALA A C 1
ATOM 1656 O O . ALA A 1 208 ? -1.478 -27.691 -9.506 1.00 32.22 208 ALA A O 1
ATOM 1657 N N . VAL A 1 209 ? 0.148 -26.311 -8.723 1.00 31.45 209 VAL A N 1
ATOM 1658 C CA . VAL A 1 209 ? 1.232 -26.758 -9.604 1.00 31.45 209 VAL A CA 1
ATOM 1659 C C . VAL A 1 209 ? 1.173 -28.279 -9.643 1.00 31.45 209 VAL A C 1
ATOM 1661 O O . VAL A 1 209 ? 1.391 -28.914 -8.611 1.00 31.45 209 VAL A O 1
ATOM 1664 N N . SER A 1 210 ? 0.783 -28.866 -10.782 1.00 35.03 210 SER A N 1
ATOM 1665 C CA . SER A 1 210 ? 0.525 -30.304 -10.803 1.00 35.03 210 SER A CA 1
ATOM 1666 C C . SER A 1 210 ? 1.816 -31.011 -10.393 1.00 35.03 210 SER A C 1
ATOM 1668 O O . SER A 1 210 ? 2.859 -30.824 -11.031 1.00 35.03 210 SER A O 1
ATOM 1670 N N . GLU A 1 211 ? 1.746 -31.812 -9.330 1.00 37.00 211 GLU A N 1
ATOM 1671 C CA . GLU A 1 211 ? 2.873 -32.555 -8.749 1.00 37.00 211 GLU A CA 1
ATOM 1672 C C . GLU A 1 211 ? 3.581 -33.478 -9.766 1.00 37.00 211 GLU A C 1
ATOM 1674 O O . GLU A 1 211 ? 4.704 -33.938 -9.543 1.00 37.00 211 GLU A O 1
ATOM 1679 N N . ASP A 1 212 ? 2.962 -33.689 -10.926 1.00 38.50 212 ASP A N 1
ATOM 1680 C CA . ASP A 1 212 ? 3.387 -34.556 -12.021 1.00 38.50 212 ASP A CA 1
ATOM 1681 C C . ASP A 1 212 ? 4.765 -34.190 -12.616 1.00 38.50 212 ASP A C 1
ATOM 1683 O O . ASP A 1 212 ? 5.505 -35.055 -13.099 1.00 38.50 212 ASP A O 1
ATOM 1687 N N . GLY A 1 213 ? 5.171 -32.915 -12.532 1.00 39.69 213 GLY A N 1
ATOM 1688 C CA . GLY A 1 213 ? 6.511 -32.465 -12.936 1.00 39.69 213 GLY A CA 1
ATOM 1689 C C . GLY A 1 213 ? 7.619 -32.902 -11.968 1.00 39.69 213 GLY A C 1
ATOM 1690 O O . GLY A 1 213 ? 8.723 -33.250 -12.398 1.00 39.69 213 GLY A O 1
ATOM 1691 N N . ARG A 1 214 ? 7.319 -32.963 -10.662 1.00 42.69 214 ARG A N 1
ATOM 1692 C CA . ARG A 1 214 ? 8.275 -33.370 -9.616 1.00 42.69 214 ARG A CA 1
ATOM 1693 C C . ARG A 1 214 ? 8.551 -34.872 -9.666 1.00 42.69 214 ARG A C 1
ATOM 1695 O O . ARG A 1 214 ? 9.689 -35.286 -9.448 1.00 42.69 214 ARG A O 1
ATOM 1702 N N . GLY A 1 215 ? 7.558 -35.679 -10.046 1.00 42.38 215 GLY A N 1
ATOM 1703 C CA . GLY A 1 215 ? 7.702 -37.132 -10.201 1.00 42.38 215 GLY A CA 1
ATOM 1704 C C . GLY A 1 215 ? 8.733 -37.541 -11.261 1.00 42.38 215 GLY A C 1
ATOM 1705 O O . GLY A 1 215 ? 9.519 -38.463 -11.038 1.00 42.38 215 GLY A O 1
ATOM 1706 N N . LYS A 1 216 ? 8.802 -36.816 -12.387 1.00 47.12 216 LYS A N 1
ATOM 1707 C CA . LYS A 1 216 ? 9.758 -37.098 -13.476 1.00 47.12 216 LYS A CA 1
ATOM 1708 C C . LYS A 1 216 ? 11.192 -36.720 -13.106 1.00 47.12 216 LYS A C 1
ATOM 1710 O O . LYS A 1 216 ? 12.114 -37.471 -13.412 1.00 47.12 216 LYS A O 1
ATOM 1715 N N . VAL A 1 217 ? 11.374 -35.605 -12.395 1.00 50.09 217 VAL A N 1
ATOM 1716 C CA . VAL A 1 217 ? 12.685 -35.171 -11.883 1.00 50.09 217 VAL A CA 1
ATOM 1717 C C . VAL A 1 217 ? 13.167 -36.101 -10.766 1.00 50.09 217 VAL A C 1
ATOM 1719 O O . VAL A 1 217 ? 14.315 -36.537 -10.787 1.00 50.09 217 VAL A O 1
ATOM 1722 N N . ALA A 1 218 ? 12.285 -36.509 -9.848 1.00 44.00 218 ALA A N 1
ATOM 1723 C CA . ALA A 1 218 ? 12.601 -37.484 -8.804 1.00 44.00 218 ALA A CA 1
ATOM 1724 C C . ALA A 1 218 ? 12.970 -38.870 -9.372 1.00 44.00 218 ALA A C 1
ATOM 1726 O O . ALA A 1 218 ? 13.856 -39.540 -8.839 1.00 44.00 218 ALA A O 1
ATOM 1727 N N . ALA A 1 219 ? 12.335 -39.298 -10.470 1.00 51.50 219 ALA A N 1
ATOM 1728 C CA . ALA A 1 219 ? 12.694 -40.527 -11.179 1.00 51.50 219 ALA A CA 1
ATOM 1729 C C . ALA A 1 219 ? 14.075 -40.432 -11.854 1.00 51.50 219 ALA A C 1
ATOM 1731 O O . ALA A 1 219 ? 14.853 -41.383 -11.789 1.00 51.50 219 ALA A O 1
ATOM 1732 N N . LEU A 1 220 ? 14.407 -39.275 -12.437 1.00 50.47 220 LEU A N 1
ATOM 1733 C CA . LEU A 1 220 ? 15.718 -38.989 -13.032 1.00 50.47 220 LEU A CA 1
ATOM 1734 C C . LEU A 1 220 ? 16.839 -38.964 -11.979 1.00 50.47 220 LEU A C 1
ATOM 1736 O O . LEU A 1 220 ? 17.900 -39.544 -12.199 1.00 50.47 220 LEU A O 1
ATOM 1740 N N . LEU A 1 221 ? 16.579 -38.375 -10.808 1.00 52.94 221 LEU A N 1
ATOM 1741 C CA . LEU A 1 221 ? 17.519 -38.338 -9.681 1.00 52.94 221 LEU A CA 1
ATOM 1742 C C . LEU A 1 221 ? 17.720 -39.726 -9.045 1.00 52.94 221 LEU A C 1
ATOM 1744 O O . LEU A 1 221 ? 18.848 -40.078 -8.700 1.00 52.94 221 LEU A O 1
ATOM 1748 N N . LYS A 1 222 ? 16.670 -40.563 -8.981 1.00 55.00 222 LYS A N 1
ATOM 1749 C CA . LYS A 1 222 ? 16.791 -41.987 -8.604 1.00 55.00 222 LYS A CA 1
ATOM 1750 C C . LYS A 1 222 ? 17.628 -42.786 -9.603 1.00 55.00 222 LYS A C 1
ATOM 1752 O O . LYS A 1 222 ? 18.436 -43.609 -9.186 1.00 55.00 222 LYS A O 1
ATOM 1757 N N . LEU A 1 223 ? 17.458 -42.538 -10.903 1.00 51.41 223 LEU A N 1
ATOM 1758 C CA . LEU A 1 223 ? 18.268 -43.152 -11.965 1.00 51.41 223 LEU A CA 1
ATOM 1759 C C . LEU A 1 223 ? 19.751 -42.754 -11.878 1.00 51.41 223 LEU A C 1
ATOM 1761 O O . LEU A 1 223 ? 20.608 -43.522 -12.304 1.00 51.41 223 LEU A O 1
ATOM 1765 N N . GLN A 1 224 ? 20.052 -41.594 -11.288 1.00 59.75 224 GLN A N 1
ATOM 1766 C CA . GLN A 1 224 ? 21.412 -41.112 -11.020 1.00 59.75 224 GLN A CA 1
ATOM 1767 C C . GLN A 1 224 ? 21.952 -41.499 -9.628 1.00 59.75 224 GLN A C 1
ATOM 1769 O O . GLN A 1 224 ? 23.053 -41.089 -9.268 1.00 59.75 224 GLN A O 1
ATOM 1774 N N . GLY A 1 225 ? 21.220 -42.309 -8.852 1.00 41.19 225 GLY A N 1
ATOM 1775 C CA . GLY A 1 225 ? 21.689 -42.855 -7.573 1.00 41.19 225 GLY A CA 1
ATOM 1776 C C . GLY A 1 225 ? 21.594 -41.909 -6.369 1.00 41.19 225 GLY A C 1
ATOM 1777 O O . GLY A 1 225 ? 22.192 -42.197 -5.335 1.00 41.19 225 GLY A O 1
ATOM 1778 N N . LEU A 1 226 ? 20.852 -40.802 -6.471 1.00 45.94 226 LEU A N 1
ATOM 1779 C CA . LEU A 1 226 ? 20.632 -39.869 -5.360 1.00 45.94 226 LEU A CA 1
ATOM 1780 C C . LEU A 1 226 ? 19.439 -40.330 -4.502 1.00 45.94 226 LEU A C 1
ATOM 1782 O O . LEU A 1 226 ? 18.362 -40.619 -5.027 1.00 45.94 226 LEU A O 1
ATOM 1786 N N . ASP A 1 227 ? 19.623 -40.418 -3.178 1.00 46.62 227 ASP A N 1
ATOM 1787 C CA . ASP A 1 227 ? 18.570 -40.845 -2.244 1.00 46.62 227 ASP A CA 1
ATOM 1788 C C . ASP A 1 227 ? 17.524 -39.736 -2.044 1.00 46.62 227 ASP A C 1
ATOM 1790 O O . ASP A 1 227 ? 17.812 -38.651 -1.543 1.00 46.62 227 ASP A O 1
ATOM 1794 N N . VAL A 1 228 ? 16.285 -40.019 -2.449 1.00 50.62 228 VAL A N 1
ATOM 1795 C CA . VAL A 1 228 ? 15.166 -39.059 -2.496 1.00 50.62 228 VAL A CA 1
ATOM 1796 C C . VAL A 1 228 ? 14.229 -39.211 -1.287 1.00 50.62 228 VAL A C 1
ATOM 1798 O O . VAL A 1 228 ? 13.146 -38.627 -1.254 1.00 50.62 228 VAL A O 1
ATOM 1801 N N . LYS A 1 229 ? 14.610 -39.993 -0.264 1.00 44.09 229 LYS A N 1
ATOM 1802 C CA . LYS A 1 229 ? 13.762 -40.251 0.918 1.00 44.09 229 LYS A CA 1
ATOM 1803 C C . LYS A 1 229 ? 13.448 -39.014 1.775 1.00 44.09 229 LYS A C 1
ATOM 1805 O O . LYS A 1 229 ? 12.528 -39.083 2.585 1.00 44.09 229 LYS A O 1
ATOM 1810 N N . GLY A 1 230 ? 14.136 -37.888 1.570 1.00 42.12 230 GLY A N 1
ATOM 1811 C CA . GLY A 1 230 ? 13.873 -36.620 2.267 1.00 42.12 230 GLY A CA 1
ATOM 1812 C C . GLY A 1 230 ? 12.895 -35.660 1.575 1.00 42.12 230 GLY A C 1
ATOM 1813 O O . GLY A 1 230 ? 12.462 -34.702 2.202 1.00 42.12 230 GLY A O 1
ATOM 1814 N N . LEU A 1 231 ? 12.521 -35.889 0.308 1.00 40.81 231 LEU A N 1
ATOM 1815 C CA . LEU A 1 231 ? 11.813 -34.879 -0.504 1.00 40.81 231 LEU A CA 1
ATOM 1816 C C . LEU A 1 231 ? 10.273 -34.925 -0.417 1.00 40.81 231 LEU A C 1
ATOM 1818 O O . LEU A 1 231 ? 9.608 -34.077 -1.000 1.00 40.81 231 LEU A O 1
ATOM 1822 N N . VAL A 1 232 ? 9.693 -35.924 0.261 1.00 38.97 232 VAL A N 1
ATOM 1823 C CA . VAL A 1 232 ? 8.240 -36.224 0.200 1.00 38.97 232 VAL A CA 1
ATOM 1824 C C . VAL A 1 232 ? 7.487 -35.816 1.478 1.00 38.97 232 VAL A C 1
ATOM 1826 O O . VAL A 1 232 ? 6.290 -36.043 1.605 1.00 38.97 232 VAL A O 1
ATOM 1829 N N . LYS A 1 233 ? 8.153 -35.177 2.444 1.00 40.91 233 LYS A N 1
ATOM 1830 C CA . LYS A 1 233 ? 7.487 -34.621 3.634 1.00 40.91 233 LYS A CA 1
ATOM 1831 C C . LYS A 1 233 ? 7.987 -33.216 3.942 1.00 40.91 233 LYS A C 1
ATOM 1833 O O . LYS A 1 233 ? 8.631 -32.994 4.959 1.00 40.91 233 LYS A O 1
ATOM 1838 N N . SER A 1 234 ? 7.660 -32.262 3.081 1.00 32.88 234 SER A N 1
ATOM 1839 C CA . SER A 1 234 ? 7.557 -30.871 3.514 1.00 32.88 234 SER A CA 1
ATOM 1840 C C . SER A 1 234 ? 6.084 -30.582 3.787 1.00 32.88 234 SER A C 1
ATOM 1842 O O . SER A 1 234 ? 5.269 -30.566 2.866 1.00 32.88 234 SER A O 1
ATOM 1844 N N . VAL A 1 235 ? 5.753 -30.365 5.062 1.00 28.30 235 VAL A N 1
ATOM 1845 C CA . VAL A 1 235 ? 4.631 -29.500 5.472 1.00 28.30 235 VAL A CA 1
ATOM 1846 C C . VAL A 1 235 ? 4.667 -28.249 4.580 1.00 28.30 235 VAL A C 1
ATOM 1848 O O . VAL A 1 235 ? 5.784 -27.836 4.250 1.00 28.30 235 VAL A O 1
ATOM 1851 N N . PRO A 1 236 ? 3.533 -27.654 4.150 1.00 30.86 236 PRO A N 1
ATOM 1852 C CA . PRO A 1 236 ? 3.580 -26.390 3.425 1.00 30.86 236 PRO A CA 1
ATOM 1853 C C . PRO A 1 236 ? 4.386 -25.415 4.278 1.00 30.86 236 PRO A C 1
ATOM 1855 O O . PRO A 1 236 ? 3.962 -25.041 5.371 1.00 30.86 236 PRO A O 1
ATOM 1858 N N . VAL A 1 237 ? 5.603 -25.099 3.840 1.00 29.67 237 VAL A N 1
ATOM 1859 C CA . VAL A 1 237 ? 6.391 -24.057 4.477 1.00 29.67 237 VAL A CA 1
ATOM 1860 C C . VAL A 1 237 ? 5.583 -22.803 4.200 1.00 29.67 237 VAL A C 1
ATOM 1862 O O . VAL A 1 237 ? 5.399 -22.444 3.041 1.00 29.67 237 VAL A O 1
ATOM 1865 N N . LYS A 1 238 ? 5.008 -22.209 5.248 1.00 38.91 238 LYS A N 1
ATOM 1866 C CA . LYS A 1 238 ? 4.460 -20.852 5.199 1.00 38.91 238 LYS A CA 1
ATOM 1867 C C . LYS A 1 238 ? 5.638 -20.006 4.710 1.00 38.91 238 LYS A C 1
ATOM 1869 O O . LYS A 1 238 ? 6.605 -19.859 5.455 1.00 38.91 238 LYS A O 1
ATOM 1874 N N . GLU A 1 239 ? 5.650 -19.623 3.433 1.00 40.47 239 GLU A N 1
ATOM 1875 C CA . GLU A 1 239 ? 6.732 -18.819 2.865 1.00 40.47 239 GLU A CA 1
ATOM 1876 C C . GLU A 1 239 ? 6.746 -17.502 3.640 1.00 40.47 239 GLU A C 1
ATOM 1878 O O . GLU A 1 239 ? 5.857 -16.663 3.510 1.00 40.47 239 GLU A O 1
ATOM 1883 N N . VAL A 1 240 ? 7.701 -17.375 4.561 1.00 44.62 240 VAL A N 1
ATOM 1884 C CA . VAL A 1 240 ? 7.913 -16.139 5.305 1.00 44.62 240 VAL A CA 1
ATOM 1885 C C . VAL A 1 240 ? 8.602 -15.195 4.334 1.00 44.62 240 VAL A C 1
ATOM 1887 O O . VAL A 1 240 ? 9.803 -15.310 4.096 1.00 44.62 240 VAL A O 1
ATOM 1890 N N . HIS A 1 241 ? 7.828 -14.307 3.720 1.00 61.38 241 HIS A N 1
ATOM 1891 C CA . HIS A 1 241 ? 8.381 -13.229 2.916 1.00 61.38 241 HIS A CA 1
ATOM 1892 C C . HIS A 1 241 ? 9.068 -12.228 3.852 1.00 61.38 241 HIS A C 1
ATOM 1894 O O . HIS A 1 241 ? 8.420 -11.611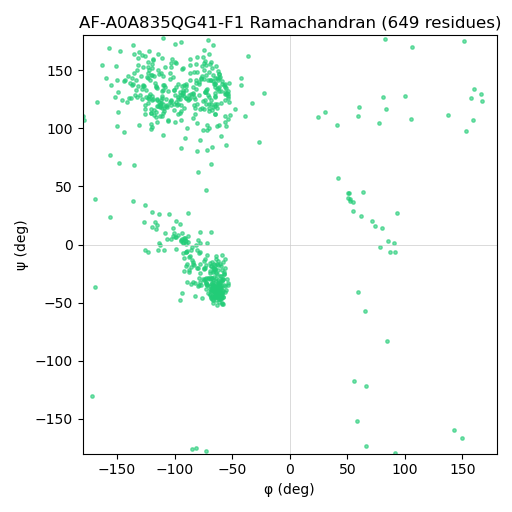 4.698 1.00 61.38 241 HIS A O 1
ATOM 1900 N N . ASP A 1 242 ? 10.387 -12.100 3.717 1.00 71.44 242 ASP A N 1
ATOM 1901 C CA . ASP A 1 242 ? 11.170 -11.056 4.380 1.00 71.44 242 ASP A CA 1
ATOM 1902 C C . ASP A 1 242 ? 10.680 -9.683 3.874 1.00 71.44 242 ASP A C 1
ATOM 1904 O O . ASP A 1 242 ? 10.450 -9.529 2.671 1.00 71.44 242 ASP A O 1
ATOM 1908 N N . PRO A 1 243 ? 10.459 -8.679 4.739 1.00 77.25 243 PRO A N 1
ATOM 1909 C CA . PRO A 1 243 ? 10.070 -7.346 4.288 1.00 77.25 243 PRO A CA 1
ATOM 1910 C C . PRO A 1 243 ? 11.182 -6.621 3.503 1.00 77.25 243 PRO A C 1
ATOM 1912 O O . PRO A 1 243 ? 10.883 -5.644 2.809 1.00 77.25 243 PRO A O 1
ATOM 1915 N N . TYR A 1 244 ? 12.436 -7.096 3.565 1.00 85.00 244 TYR A N 1
ATOM 1916 C CA . TYR A 1 244 ? 13.616 -6.511 2.909 1.00 85.00 244 TYR A CA 1
ATOM 1917 C C . TYR A 1 244 ? 13.787 -5.014 3.217 1.00 85.00 244 TYR A C 1
ATOM 1919 O O . TYR A 1 244 ? 14.140 -4.208 2.349 1.00 85.00 244 TYR A O 1
ATOM 1927 N N . ILE A 1 245 ? 13.503 -4.649 4.466 1.00 86.50 245 ILE A N 1
ATOM 1928 C CA . ILE A 1 245 ? 13.753 -3.333 5.049 1.00 86.50 245 ILE A CA 1
ATOM 1929 C C . ILE A 1 245 ? 14.149 -3.516 6.516 1.00 86.50 245 ILE A C 1
ATOM 1931 O O . ILE A 1 245 ? 13.598 -4.371 7.214 1.00 86.50 245 ILE A O 1
ATOM 1935 N N . ASP A 1 246 ? 15.108 -2.722 6.989 1.00 86.44 246 ASP A N 1
ATOM 1936 C CA . ASP A 1 246 ? 15.483 -2.711 8.401 1.00 86.44 246 ASP A CA 1
ATOM 1937 C C . ASP A 1 246 ? 14.337 -2.139 9.240 1.00 86.44 246 ASP A C 1
ATOM 1939 O O . ASP A 1 246 ? 13.983 -0.971 9.106 1.00 86.44 246 ASP A O 1
ATOM 1943 N N . CYS A 1 247 ? 13.769 -2.976 10.109 1.00 87.75 247 CYS A N 1
ATOM 1944 C CA . CYS A 1 247 ? 12.619 -2.639 10.945 1.00 87.75 247 CYS A CA 1
ATOM 1945 C C . CYS A 1 247 ? 13.005 -1.990 12.294 1.00 87.75 247 CYS A C 1
ATOM 1947 O O . CYS A 1 247 ? 12.136 -1.767 13.138 1.00 87.75 247 CYS A O 1
ATOM 1949 N N . SER A 1 248 ? 14.288 -1.667 12.510 1.00 88.75 248 SER A N 1
ATOM 1950 C CA . SER A 1 248 ? 14.793 -0.994 13.722 1.00 88.75 248 SER A CA 1
ATOM 1951 C C . SER A 1 248 ? 14.802 0.543 13.650 1.00 88.75 248 SER A C 1
ATOM 1953 O O . SER A 1 248 ? 15.244 1.217 14.584 1.00 88.75 248 SER A O 1
ATOM 1955 N N . GLY A 1 249 ? 14.303 1.103 12.547 1.00 93.00 249 GLY A N 1
ATOM 1956 C CA . GLY A 1 249 ? 14.232 2.536 12.286 1.00 93.00 249 GLY A CA 1
ATOM 1957 C C . GLY A 1 249 ? 13.186 3.312 13.097 1.00 93.00 249 GLY A C 1
ATOM 1958 O O . GLY A 1 249 ? 12.454 2.785 13.934 1.00 93.00 249 GLY A O 1
ATOM 1959 N N . ASN A 1 250 ? 13.100 4.612 12.813 1.00 95.50 250 ASN A N 1
ATOM 1960 C CA . ASN A 1 250 ? 12.228 5.566 13.491 1.00 95.50 250 ASN A CA 1
ATOM 1961 C C . ASN A 1 250 ? 11.040 5.959 12.607 1.00 95.50 250 ASN A C 1
ATOM 1963 O O . ASN A 1 250 ? 11.223 6.560 11.544 1.00 95.50 250 ASN A O 1
ATOM 1967 N N . LEU A 1 251 ? 9.826 5.688 13.088 1.00 97.19 251 LEU A N 1
ATOM 1968 C CA . LEU A 1 251 ? 8.574 6.076 12.441 1.00 97.19 251 LEU A CA 1
ATOM 1969 C C . LEU A 1 251 ? 8.081 7.439 12.951 1.00 97.19 251 LEU A C 1
ATOM 1971 O O . LEU A 1 251 ? 8.101 7.731 14.148 1.00 97.19 251 LEU A O 1
ATOM 1975 N N . LYS A 1 252 ? 7.615 8.279 12.027 1.00 98.06 252 LYS A N 1
ATOM 1976 C CA . LYS A 1 252 ? 6.818 9.479 12.305 1.00 98.06 252 LYS A CA 1
ATOM 1977 C C . LYS A 1 252 ? 5.613 9.488 11.382 1.00 98.06 252 LYS A C 1
ATOM 1979 O O . LYS A 1 252 ? 5.762 9.236 10.189 1.00 98.06 252 LYS A O 1
ATOM 1984 N N . VAL A 1 253 ? 4.442 9.813 11.922 1.00 98.56 253 VAL A N 1
ATOM 1985 C CA . VAL A 1 253 ? 3.186 9.841 11.163 1.00 98.56 253 VAL A CA 1
ATOM 1986 C C . VAL A 1 253 ? 2.487 11.175 11.377 1.00 98.56 253 VAL A C 1
ATOM 1988 O O . VAL A 1 253 ? 2.366 11.654 12.505 1.00 98.56 253 VAL A O 1
ATOM 1991 N N . TRP A 1 254 ? 2.021 11.768 10.286 1.00 98.38 254 TRP A N 1
ATOM 1992 C CA . TRP A 1 254 ? 1.215 12.975 10.265 1.00 98.38 254 TRP A CA 1
ATOM 1993 C C . TRP A 1 254 ? -0.158 12.664 9.683 1.00 98.38 254 TRP A C 1
ATOM 1995 O O . TRP A 1 254 ? -0.257 11.964 8.677 1.00 98.38 254 TRP A O 1
ATOM 2005 N N . ARG A 1 255 ? -1.210 13.231 10.269 1.00 98.31 255 ARG A N 1
ATOM 2006 C CA . ARG A 1 255 ? -2.553 13.224 9.683 1.00 98.31 255 ARG A CA 1
ATOM 2007 C C . ARG A 1 255 ? -2.765 14.490 8.861 1.00 98.31 255 ARG A C 1
ATOM 2009 O O . ARG A 1 255 ? -2.495 15.589 9.350 1.00 98.31 255 ARG A O 1
ATOM 2016 N N . VAL A 1 256 ? -3.283 14.338 7.649 1.00 97.75 256 VAL A N 1
ATOM 2017 C CA . VAL A 1 256 ? -3.687 15.460 6.796 1.00 97.75 256 VAL A CA 1
ATOM 2018 C C . VAL A 1 256 ? -4.954 16.097 7.360 1.00 97.75 256 VAL A C 1
ATOM 2020 O O . VAL A 1 256 ? -5.897 15.405 7.742 1.00 97.75 256 VAL A O 1
ATOM 2023 N N . ASN A 1 257 ? -4.972 17.423 7.444 1.00 93.94 257 ASN A N 1
ATOM 2024 C CA . ASN A 1 257 ? -6.138 18.177 7.878 1.00 93.94 257 ASN A CA 1
ATOM 2025 C C . ASN A 1 257 ? -6.246 19.489 7.092 1.00 93.94 257 ASN A C 1
ATOM 2027 O O . ASN A 1 257 ? -5.604 20.484 7.438 1.00 93.94 257 ASN A O 1
ATOM 2031 N N . GLY A 1 258 ? -7.056 19.496 6.032 1.00 85.62 258 GLY A N 1
ATOM 2032 C CA . GLY A 1 258 ? -7.118 20.634 5.121 1.00 85.62 258 GLY A CA 1
ATOM 2033 C C . GLY A 1 258 ? -5.790 20.783 4.378 1.00 85.62 258 GLY A C 1
ATOM 2034 O O . GLY A 1 258 ? -5.349 19.851 3.721 1.00 85.62 258 GLY A O 1
ATOM 2035 N N . GLN A 1 259 ? -5.128 21.938 4.493 1.00 83.81 259 GLN A N 1
ATOM 2036 C CA . GLN A 1 259 ? -3.839 22.197 3.826 1.00 83.81 259 GLN A CA 1
ATOM 2037 C C . GLN A 1 259 ? -2.608 21.916 4.708 1.00 83.81 259 GLN A C 1
ATOM 2039 O O . GLN A 1 259 ? -1.478 22.169 4.286 1.00 83.81 259 GLN A O 1
ATOM 2044 N N . GLU A 1 260 ? -2.808 21.414 5.929 1.00 88.12 260 GLU A N 1
ATOM 2045 C CA . GLU A 1 260 ? -1.748 21.194 6.916 1.00 88.12 260 GLU A CA 1
ATOM 2046 C C . GLU A 1 260 ? -1.603 19.715 7.303 1.00 88.12 260 GLU A C 1
ATOM 2048 O O . GLU A 1 260 ? -2.527 18.914 7.160 1.00 88.12 260 GLU A O 1
ATOM 2053 N N . ASN A 1 261 ? -0.429 19.369 7.843 1.00 92.56 261 ASN A N 1
ATOM 2054 C CA . ASN A 1 261 ? -0.109 18.039 8.361 1.00 92.56 261 ASN A CA 1
ATOM 2055 C C . ASN A 1 261 ? 0.117 18.108 9.872 1.00 92.56 261 ASN A C 1
ATOM 2057 O O . ASN A 1 261 ? 1.049 18.765 10.339 1.00 92.56 261 ASN A O 1
ATOM 2061 N N . ILE A 1 262 ? -0.700 17.389 10.636 1.00 96.88 262 ILE A N 1
ATOM 2062 C CA . ILE A 1 262 ? -0.622 17.343 12.097 1.00 96.88 262 ILE A CA 1
ATOM 2063 C C . ILE A 1 262 ? 0.230 16.143 12.502 1.00 96.88 262 ILE A C 1
ATOM 2065 O O . ILE A 1 262 ? -0.169 15.005 12.266 1.00 96.88 262 ILE A O 1
ATOM 2069 N N . LEU A 1 263 ? 1.388 16.385 13.125 1.00 97.69 263 LEU A N 1
ATOM 2070 C CA . LEU A 1 263 ? 2.233 15.315 13.668 1.00 97.69 263 LEU A CA 1
ATOM 2071 C C . LEU A 1 263 ? 1.500 14.598 14.807 1.00 97.69 263 LEU A C 1
ATOM 2073 O O . LEU A 1 263 ? 1.068 15.241 15.764 1.00 97.69 263 LEU A O 1
ATOM 2077 N N . LEU A 1 264 ? 1.400 13.274 14.717 1.00 97.88 264 LEU A N 1
ATOM 2078 C CA . LEU A 1 264 ? 0.713 12.462 15.715 1.00 97.88 264 LEU A CA 1
ATOM 2079 C C . LEU A 1 264 ? 1.651 12.066 16.867 1.00 97.88 264 LEU A C 1
ATOM 2081 O O . LEU A 1 264 ? 2.823 11.735 16.629 1.00 97.88 264 LEU A O 1
ATOM 2085 N N . PRO A 1 265 ? 1.149 12.051 18.117 1.00 96.75 265 PRO A N 1
ATOM 2086 C CA . PRO A 1 265 ? 1.878 11.476 19.241 1.00 96.75 265 PRO A CA 1
ATOM 2087 C C . PRO A 1 265 ? 2.072 9.970 19.032 1.00 96.75 265 PRO A C 1
ATOM 2089 O O . PRO A 1 265 ? 1.263 9.320 18.375 1.00 96.75 265 PRO A O 1
ATOM 2092 N N . ALA A 1 266 ? 3.125 9.399 19.623 1.00 92.88 266 ALA A N 1
ATOM 2093 C CA . ALA A 1 266 ? 3.503 7.996 19.415 1.00 92.88 266 ALA A CA 1
ATOM 2094 C C . ALA A 1 266 ? 2.360 6.993 19.679 1.00 92.88 266 ALA A C 1
ATOM 2096 O O . ALA A 1 266 ? 2.262 5.989 18.983 1.00 92.88 266 ALA A O 1
ATOM 2097 N N . SER A 1 267 ? 1.465 7.287 20.630 1.00 90.94 267 SER A N 1
ATOM 2098 C CA . SER A 1 267 ? 0.292 6.460 20.957 1.00 90.94 267 SER A CA 1
ATOM 2099 C C . SER A 1 267 ? -0.756 6.366 19.844 1.00 90.94 267 SER A C 1
ATOM 2101 O O . SER A 1 267 ? -1.561 5.437 19.851 1.00 90.94 267 SER A O 1
ATOM 2103 N N . ASP A 1 268 ? -0.764 7.319 18.908 1.00 94.56 268 ASP A N 1
ATOM 2104 C CA . ASP A 1 268 ? -1.774 7.426 17.850 1.00 94.56 268 ASP A CA 1
ATOM 2105 C C . ASP A 1 268 ? -1.197 7.212 16.446 1.00 94.56 268 ASP A C 1
ATOM 2107 O O . ASP A 1 268 ? -1.953 7.143 15.482 1.00 94.56 268 ASP A O 1
ATOM 2111 N N . GLN A 1 269 ? 0.125 7.058 16.305 1.00 95.69 269 GLN A N 1
ATOM 2112 C CA . GLN A 1 269 ? 0.767 6.842 15.001 1.00 95.69 269 GLN A CA 1
ATOM 2113 C C . GLN A 1 269 ? 0.321 5.544 14.314 1.00 95.69 269 GLN A C 1
ATOM 2115 O O . GLN A 1 269 ? 0.402 5.446 13.095 1.00 95.69 269 GLN A O 1
ATOM 2120 N N . SER A 1 270 ? -0.184 4.573 15.076 1.00 94.25 270 SER A N 1
ATOM 2121 C CA . SER A 1 270 ? -0.710 3.298 14.582 1.00 94.25 270 SER A CA 1
ATOM 2122 C C . SER A 1 270 ? -2.243 3.257 14.481 1.00 94.25 270 SER A C 1
ATOM 2124 O O . SER A 1 270 ? -2.799 2.197 14.198 1.00 94.25 270 SER A O 1
ATOM 2126 N N . LYS A 1 271 ? -2.944 4.379 14.708 1.00 96.25 271 LYS A N 1
ATOM 2127 C CA . LYS A 1 271 ? -4.409 4.488 14.598 1.00 96.25 271 LYS A CA 1
ATOM 2128 C C . LYS A 1 271 ? -4.781 5.254 13.329 1.00 96.25 271 LYS A C 1
ATOM 2130 O O . LYS A 1 271 ? -4.627 6.475 13.257 1.00 96.25 271 LYS A O 1
ATOM 2135 N N . LEU A 1 272 ? -5.283 4.535 12.332 1.00 98.25 272 LEU A N 1
ATOM 2136 C CA . LEU A 1 272 ? -5.562 5.058 10.996 1.00 98.25 272 LEU A CA 1
ATOM 2137 C C . LEU A 1 272 ? -7.068 5.090 10.759 1.00 98.25 272 LEU A C 1
ATOM 2139 O O . LEU A 1 272 ? -7.736 4.075 10.899 1.00 98.25 272 LEU A O 1
ATOM 2143 N N . TYR A 1 273 ? -7.618 6.246 10.417 1.00 98.38 273 TYR A N 1
ATOM 2144 C CA . TYR A 1 273 ? -9.047 6.425 10.197 1.00 98.38 273 TYR A CA 1
ATOM 2145 C C . TYR A 1 273 ? -9.391 6.295 8.707 1.00 98.38 273 TYR A C 1
ATOM 2147 O O . TYR A 1 273 ? -8.771 6.948 7.871 1.00 98.38 273 TYR A O 1
ATOM 2155 N N . THR A 1 274 ? -10.411 5.502 8.369 1.00 98.06 274 THR A N 1
ATOM 2156 C CA . THR A 1 274 ? -10.859 5.243 6.983 1.00 98.06 274 THR A CA 1
ATOM 2157 C C . THR A 1 274 ? -11.237 6.507 6.201 1.00 98.06 274 THR A C 1
ATOM 2159 O O . THR A 1 274 ? -11.194 6.517 4.975 1.00 98.06 274 THR A O 1
ATOM 2162 N N . GLY A 1 275 ? -11.634 7.573 6.893 1.00 97.56 275 GLY A N 1
ATOM 2163 C CA . GLY A 1 275 ? -12.011 8.873 6.344 1.00 97.56 275 GLY A CA 1
ATOM 2164 C C . GLY A 1 275 ? -10.853 9.858 6.208 1.00 97.56 275 GLY A C 1
ATOM 2165 O O . GLY A 1 275 ? -11.043 10.916 5.621 1.00 97.56 275 GLY A O 1
ATOM 2166 N N . ASP A 1 276 ? -9.662 9.524 6.704 1.00 98.31 276 ASP A N 1
ATOM 2167 C CA . ASP A 1 276 ? -8.520 10.434 6.743 1.00 98.31 276 ASP A CA 1
ATOM 2168 C C . ASP A 1 276 ? -7.371 9.950 5.843 1.00 98.31 276 ASP A C 1
ATOM 2170 O O . ASP A 1 276 ? -7.290 8.787 5.437 1.00 98.31 276 ASP A O 1
ATOM 2174 N N . CYS A 1 277 ? -6.444 10.862 5.557 1.00 98.56 277 CYS A N 1
ATOM 2175 C CA . CYS A 1 277 ? -5.177 10.564 4.897 1.00 98.56 277 CYS A CA 1
ATOM 2176 C C . CYS A 1 277 ? -4.011 10.806 5.852 1.00 98.56 277 CYS A C 1
ATOM 2178 O O . CYS A 1 277 ? -4.026 11.736 6.664 1.00 98.56 277 CYS A O 1
ATOM 2180 N N . TYR A 1 278 ? -2.964 10.002 5.705 1.00 98.69 278 TYR A N 1
ATOM 2181 C CA . TYR A 1 278 ? -1.769 10.070 6.531 1.00 98.69 278 TYR A CA 1
ATOM 2182 C C . TYR A 1 278 ? -0.529 10.134 5.659 1.00 98.69 278 TYR A C 1
ATOM 2184 O O . TYR A 1 278 ? -0.459 9.498 4.610 1.00 98.69 278 TYR A O 1
ATOM 2192 N N . VAL A 1 279 ? 0.466 10.879 6.124 1.00 98.56 279 VAL A N 1
ATOM 2193 C CA . VAL A 1 279 ? 1.829 10.856 5.597 1.00 98.56 279 VAL A CA 1
ATOM 2194 C C . VAL A 1 279 ? 2.697 10.213 6.666 1.00 98.56 279 VAL A C 1
ATOM 2196 O O . VAL A 1 279 ? 2.596 10.583 7.832 1.00 98.56 279 VAL A O 1
ATOM 2199 N N . PHE A 1 280 ? 3.548 9.263 6.304 1.00 98.38 280 PHE A N 1
ATOM 2200 C CA . PHE A 1 280 ? 4.514 8.673 7.220 1.00 98.38 280 PHE A CA 1
ATOM 2201 C C . PHE A 1 280 ? 5.931 8.824 6.682 1.00 98.38 280 PHE A C 1
ATOM 2203 O O . PHE A 1 280 ? 6.163 8.818 5.477 1.00 98.38 280 PHE A O 1
ATOM 2210 N N . GLN A 1 281 ? 6.881 8.962 7.596 1.00 97.88 281 GLN A N 1
ATOM 2211 C CA . GLN A 1 281 ? 8.307 8.944 7.320 1.00 97.88 281 GLN A CA 1
ATOM 2212 C C . GLN A 1 281 ? 8.931 7.876 8.198 1.00 97.88 281 GLN A C 1
ATOM 2214 O O . GLN A 1 281 ? 8.787 7.909 9.421 1.00 97.88 281 GLN A O 1
ATOM 2219 N N . TYR A 1 282 ? 9.664 6.978 7.564 1.00 97.56 282 TYR A N 1
ATOM 2220 C CA . TYR A 1 282 ? 10.432 5.949 8.223 1.00 97.56 282 TYR A CA 1
ATOM 2221 C C . TYR A 1 282 ? 11.911 6.142 7.905 1.00 97.56 282 TYR A C 1
ATOM 2223 O O . TYR A 1 282 ? 12.297 6.084 6.740 1.00 97.56 282 TYR A O 1
ATOM 2231 N N . ALA A 1 283 ? 12.710 6.434 8.931 1.00 96.12 283 ALA A N 1
ATOM 2232 C CA . ALA A 1 283 ? 14.158 6.597 8.820 1.00 96.12 283 ALA A CA 1
ATOM 2233 C C . ALA A 1 283 ? 14.849 5.346 9.367 1.00 96.12 283 ALA A C 1
ATOM 2235 O O . ALA A 1 283 ? 14.656 5.020 10.539 1.00 96.12 283 ALA A O 1
ATOM 2236 N N . TYR A 1 284 ? 15.629 4.652 8.545 1.00 93.50 284 TYR A N 1
ATOM 2237 C CA . TYR A 1 284 ? 16.258 3.374 8.891 1.00 93.50 284 TYR A CA 1
ATOM 2238 C C . TYR A 1 284 ? 17.722 3.343 8.451 1.00 93.50 284 TYR A C 1
ATOM 2240 O O . TYR A 1 284 ? 18.170 4.190 7.675 1.00 93.50 284 TYR A O 1
ATOM 2248 N N . LEU A 1 285 ? 18.494 2.391 8.979 1.00 88.00 285 LEU A N 1
ATOM 2249 C CA . LEU A 1 285 ? 19.900 2.260 8.625 1.00 88.00 285 LEU A CA 1
ATOM 2250 C C . LEU A 1 285 ? 20.032 1.441 7.335 1.00 88.00 285 LEU A C 1
ATOM 2252 O O . LEU A 1 285 ? 19.797 0.235 7.316 1.00 88.00 285 LEU A O 1
ATOM 2256 N N . GLY A 1 286 ? 20.401 2.114 6.251 1.00 78.69 286 GLY A N 1
ATOM 2257 C CA . GLY A 1 286 ? 20.773 1.500 4.983 1.00 78.69 286 GLY A CA 1
ATOM 2258 C C . GLY A 1 286 ? 22.243 1.079 4.940 1.00 78.69 286 GLY A C 1
ATOM 2259 O O . GLY A 1 286 ? 22.994 1.206 5.910 1.00 78.69 286 GLY A O 1
ATOM 2260 N N . VAL A 1 287 ? 22.674 0.593 3.774 1.00 71.94 287 VAL A N 1
ATOM 2261 C CA . VAL A 1 287 ? 24.055 0.115 3.563 1.00 71.94 287 VAL A CA 1
ATOM 2262 C C . VAL A 1 287 ? 25.062 1.268 3.611 1.00 71.94 287 VAL A C 1
ATOM 2264 O O . VAL A 1 287 ? 26.140 1.123 4.188 1.00 71.94 287 VAL A O 1
ATOM 2267 N N . ASP A 1 288 ? 24.693 2.420 3.045 1.00 70.75 288 ASP A N 1
ATOM 2268 C CA . ASP A 1 288 ? 25.573 3.583 2.868 1.00 70.75 288 ASP A CA 1
ATOM 2269 C C . ASP A 1 288 ? 25.228 4.762 3.802 1.00 70.75 288 ASP A C 1
ATOM 2271 O O . ASP A 1 288 ? 25.769 5.863 3.657 1.00 70.75 288 ASP A O 1
ATOM 2275 N N . GLY A 1 289 ? 24.342 4.552 4.781 1.00 82.88 289 GLY A N 1
ATOM 2276 C CA . GLY A 1 289 ? 23.934 5.573 5.745 1.00 82.88 289 GLY A CA 1
ATOM 2277 C C . GLY A 1 289 ? 22.456 5.499 6.108 1.00 82.88 289 GLY A C 1
ATOM 2278 O O . GLY A 1 289 ? 21.817 4.467 5.959 1.00 82.88 289 GLY A O 1
ATOM 2279 N N . GLU A 1 290 ? 21.917 6.601 6.620 1.00 89.69 290 GLU A N 1
ATOM 2280 C CA . GLU A 1 290 ? 20.493 6.706 6.937 1.00 89.69 290 GLU A CA 1
ATOM 2281 C C . GLU A 1 290 ? 19.668 6.843 5.649 1.00 89.69 290 GLU A C 1
ATOM 2283 O O . GLU A 1 290 ? 19.895 7.751 4.845 1.00 89.69 290 GLU A O 1
ATOM 2288 N N . GLU A 1 291 ? 18.706 5.945 5.470 1.00 92.62 291 GLU A N 1
ATOM 2289 C CA . GLU A 1 291 ? 17.766 5.922 4.354 1.00 92.62 291 GLU A CA 1
ATOM 2290 C C . GLU A 1 291 ? 16.351 6.252 4.833 1.00 92.62 291 GLU A C 1
ATOM 2292 O O . GLU A 1 291 ? 16.021 6.160 6.019 1.00 92.62 291 GLU A O 1
ATOM 2297 N N . TYR A 1 292 ? 15.504 6.662 3.890 1.00 95.69 292 TYR A N 1
ATOM 2298 C CA . TYR A 1 292 ? 14.173 7.167 4.187 1.00 95.69 292 TYR A CA 1
ATOM 2299 C C . TYR A 1 292 ? 13.129 6.560 3.252 1.00 95.69 292 TYR A C 1
ATOM 2301 O O . TYR A 1 292 ? 13.242 6.660 2.028 1.00 95.69 292 TYR A O 1
ATOM 2309 N N . LEU A 1 293 ? 12.063 6.018 3.840 1.00 97.25 293 LEU A N 1
ATOM 2310 C CA . LEU A 1 293 ? 10.810 5.714 3.154 1.00 97.25 293 LEU A CA 1
ATOM 2311 C C . LEU A 1 293 ? 9.758 6.734 3.592 1.00 97.25 293 LEU A C 1
ATOM 2313 O O . LEU A 1 293 ? 9.412 6.818 4.770 1.00 97.25 293 LEU A O 1
ATOM 2317 N N . ILE A 1 294 ? 9.248 7.516 2.647 1.00 98.19 294 ILE A N 1
ATOM 2318 C CA . ILE A 1 294 ? 8.168 8.476 2.872 1.00 98.19 294 ILE A CA 1
ATOM 2319 C C . ILE A 1 294 ? 6.935 7.961 2.150 1.00 98.19 294 ILE A C 1
ATOM 2321 O O . ILE A 1 294 ? 6.939 7.858 0.929 1.00 98.19 294 ILE A O 1
ATOM 2325 N N . GLY A 1 295 ? 5.866 7.658 2.872 1.00 97.81 295 GLY A N 1
ATOM 2326 C CA . GLY A 1 295 ? 4.656 7.123 2.265 1.00 97.81 295 GLY A CA 1
ATOM 2327 C C . GLY A 1 295 ? 3.398 7.899 2.600 1.00 97.81 295 GLY A C 1
ATOM 2328 O O . GLY A 1 295 ? 3.353 8.658 3.567 1.00 97.81 295 GLY A O 1
ATOM 2329 N N . THR A 1 296 ? 2.361 7.685 1.799 1.00 98.56 296 THR A N 1
ATOM 2330 C CA . THR A 1 296 ? 0.988 8.058 2.131 1.00 98.56 296 THR A CA 1
ATOM 2331 C C . THR A 1 296 ? 0.158 6.811 2.396 1.00 98.56 296 THR A C 1
ATOM 2333 O O . THR A 1 296 ? 0.273 5.827 1.669 1.00 98.56 296 THR A O 1
ATOM 2336 N N . TRP A 1 297 ? -0.669 6.855 3.440 1.00 98.75 297 TRP A N 1
ATOM 2337 C CA . TRP A 1 297 ? -1.757 5.902 3.648 1.00 98.75 297 TRP A CA 1
ATOM 2338 C C . TRP A 1 297 ? -3.073 6.644 3.433 1.00 98.75 297 TRP A C 1
ATOM 2340 O O . TRP A 1 297 ? -3.331 7.664 4.080 1.00 98.75 297 TRP A O 1
ATOM 2350 N N . LEU A 1 298 ? -3.867 6.177 2.477 1.00 98.56 298 LEU A N 1
ATOM 2351 C CA . LEU A 1 298 ? -5.075 6.845 2.010 1.00 98.56 298 LEU A CA 1
ATOM 2352 C C . LEU A 1 298 ? -6.297 6.030 2.436 1.00 98.56 298 LEU A C 1
ATOM 2354 O O . LEU A 1 298 ? -6.536 4.942 1.906 1.00 98.56 298 LEU A O 1
ATOM 2358 N N . GLY A 1 299 ? -7.074 6.567 3.380 1.00 98.12 299 GLY A N 1
ATOM 2359 C CA . GLY A 1 299 ? -8.301 5.932 3.847 1.00 98.12 299 GLY A CA 1
ATOM 2360 C C . GLY A 1 299 ? -9.331 5.813 2.726 1.00 98.12 299 GLY A C 1
ATOM 2361 O O . GLY A 1 299 ? -9.468 6.711 1.890 1.00 98.12 299 GLY A O 1
ATOM 2362 N N . ARG A 1 300 ? -10.093 4.720 2.692 1.00 96.56 300 ARG A N 1
ATOM 2363 C CA . ARG A 1 300 ? -11.049 4.434 1.611 1.00 96.56 300 ARG A CA 1
ATOM 2364 C C . ARG A 1 300 ? -12.147 5.492 1.481 1.00 96.56 300 ARG A C 1
ATOM 2366 O O . ARG A 1 300 ? -12.589 5.784 0.371 1.00 96.56 300 ARG A O 1
ATOM 2373 N N . LYS A 1 301 ? -12.576 6.070 2.605 1.00 96.31 301 LYS A N 1
ATOM 2374 C CA . LYS A 1 301 ? -13.599 7.124 2.704 1.00 96.31 301 LYS A CA 1
ATOM 2375 C C . LYS A 1 301 ? -13.009 8.542 2.721 1.00 96.31 301 LYS A C 1
ATOM 2377 O O . LYS A 1 301 ? -13.759 9.499 2.892 1.00 96.31 301 LYS A O 1
ATOM 2382 N N . SER A 1 302 ? -11.692 8.690 2.569 1.00 96.75 302 SER A N 1
ATOM 2383 C CA . SER A 1 302 ? -11.047 10.008 2.524 1.00 96.75 302 SER A CA 1
ATOM 2384 C C . SER A 1 302 ? -11.415 10.796 1.271 1.00 96.75 302 SER A C 1
ATOM 2386 O O . SER A 1 302 ? -11.695 10.208 0.220 1.00 96.75 302 SER A O 1
ATOM 2388 N N . THR A 1 303 ? -11.391 12.125 1.379 1.00 95.88 303 THR A N 1
ATOM 2389 C CA . THR A 1 303 ? -11.717 13.044 0.282 1.00 95.88 303 THR A CA 1
ATOM 2390 C C . THR A 1 303 ? -10.579 13.134 -0.737 1.00 95.88 303 THR A C 1
ATOM 2392 O O . THR A 1 303 ? -9.407 12.933 -0.413 1.00 95.88 303 THR A O 1
ATOM 2395 N N . GLU A 1 304 ? -10.907 13.458 -1.989 1.00 94.69 304 GLU A N 1
ATOM 2396 C CA . GLU A 1 304 ? -9.907 13.620 -3.054 1.00 94.69 304 GLU A CA 1
ATOM 2397 C C . GLU A 1 304 ? -8.913 14.758 -2.756 1.00 94.69 304 GLU A C 1
ATOM 2399 O O . GLU A 1 304 ? -7.711 14.618 -3.006 1.00 94.69 304 GLU A O 1
ATOM 2404 N N . ASP A 1 305 ? -9.386 15.841 -2.136 1.00 95.00 305 ASP A N 1
ATOM 2405 C CA . ASP A 1 305 ? -8.555 16.971 -1.712 1.00 95.00 305 ASP A CA 1
ATOM 2406 C C . ASP A 1 305 ? -7.539 16.566 -0.632 1.00 95.00 305 ASP A C 1
ATOM 2408 O O . ASP A 1 305 ? -6.354 16.908 -0.735 1.00 95.00 305 ASP A O 1
ATOM 2412 N N . ASP A 1 306 ? -7.959 15.782 0.370 1.00 96.44 306 ASP A N 1
ATOM 2413 C CA . ASP A 1 306 ? -7.055 15.279 1.412 1.00 96.44 306 ASP A CA 1
ATOM 2414 C C . ASP A 1 306 ? -6.034 14.294 0.816 1.00 96.44 306 ASP A C 1
ATOM 2416 O O . ASP A 1 306 ? -4.848 14.353 1.153 1.00 96.44 306 ASP A O 1
ATOM 2420 N N . ARG A 1 307 ? -6.444 13.420 -0.120 1.00 96.88 307 ARG A N 1
ATOM 2421 C CA . ARG A 1 307 ? -5.525 12.508 -0.839 1.00 96.88 307 ARG A CA 1
ATOM 2422 C C . ARG A 1 307 ? -4.486 13.278 -1.651 1.00 96.88 307 ARG A C 1
ATOM 2424 O O . ARG A 1 307 ? -3.294 12.965 -1.599 1.00 96.88 307 ARG A O 1
ATOM 2431 N N . THR A 1 308 ? -4.920 14.310 -2.370 1.00 95.69 308 THR A N 1
ATOM 2432 C CA . THR A 1 308 ? -4.035 15.180 -3.154 1.00 95.69 308 THR A CA 1
ATOM 2433 C C . THR A 1 308 ? -3.046 15.900 -2.244 1.00 95.69 308 THR A C 1
ATOM 2435 O O . THR A 1 308 ? -1.841 15.907 -2.509 1.00 95.69 308 THR A O 1
ATOM 2438 N N . THR A 1 309 ? -3.522 16.435 -1.119 1.00 96.62 309 THR A N 1
ATOM 2439 C CA . THR A 1 309 ? -2.679 17.113 -0.128 1.00 96.62 309 THR A CA 1
ATOM 2440 C C . THR A 1 309 ? -1.667 16.162 0.515 1.00 96.62 309 THR A C 1
ATOM 2442 O O . THR A 1 309 ? -0.501 16.538 0.677 1.00 96.62 309 THR A O 1
ATOM 2445 N N . ALA A 1 310 ? -2.057 14.917 0.811 1.00 97.81 310 ALA A N 1
ATOM 2446 C CA . ALA A 1 310 ? -1.152 13.881 1.311 1.00 97.81 310 ALA A CA 1
ATOM 2447 C C . ALA A 1 310 ? -0.009 13.613 0.322 1.00 97.81 310 ALA A C 1
ATOM 2449 O O . ALA A 1 310 ? 1.167 13.668 0.688 1.00 97.81 310 ALA A O 1
ATOM 2450 N N . ASN A 1 311 ? -0.343 13.382 -0.952 1.00 96.19 311 ASN A N 1
ATOM 2451 C CA . ASN A 1 311 ? 0.637 13.069 -1.994 1.00 96.19 311 ASN A CA 1
ATOM 2452 C C . ASN A 1 311 ? 1.586 14.245 -2.266 1.00 96.19 311 ASN A C 1
ATOM 2454 O O . ASN A 1 311 ? 2.798 14.049 -2.387 1.00 96.19 311 ASN A O 1
ATOM 2458 N N . LEU A 1 312 ? 1.065 15.477 -2.301 1.00 95.25 312 LEU A N 1
ATOM 2459 C CA . LEU A 1 312 ? 1.883 16.688 -2.420 1.00 95.25 312 LEU A CA 1
ATOM 2460 C C . LEU A 1 312 ? 2.818 16.864 -1.219 1.00 95.25 312 LEU A C 1
ATOM 2462 O O . LEU A 1 312 ? 3.968 17.271 -1.383 1.00 95.25 312 LEU A O 1
ATOM 2466 N N . SER A 1 313 ? 2.345 16.547 -0.016 1.00 95.88 313 SER A N 1
ATOM 2467 C CA . SER A 1 313 ? 3.145 16.621 1.206 1.00 95.88 313 SER A CA 1
ATOM 2468 C C . SER A 1 313 ? 4.281 15.604 1.215 1.00 95.88 313 SER A C 1
ATOM 2470 O O . SER A 1 313 ? 5.427 15.984 1.454 1.00 95.88 313 SER A O 1
ATOM 2472 N N . ALA A 1 314 ? 3.992 14.343 0.881 1.00 96.62 314 ALA A N 1
ATOM 2473 C CA . ALA A 1 314 ? 5.005 13.302 0.740 1.00 96.62 314 ALA 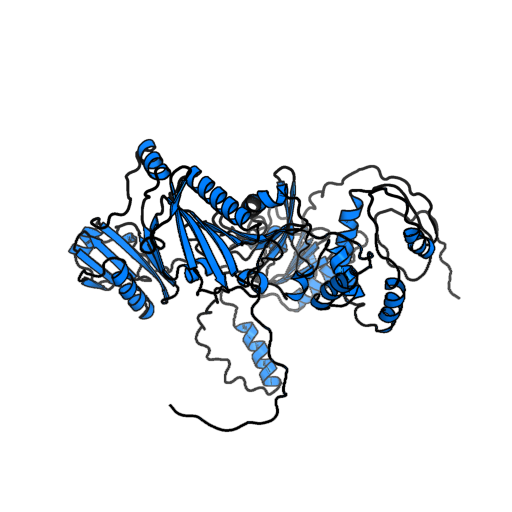A CA 1
ATOM 2474 C C . ALA A 1 314 ? 6.065 13.692 -0.304 1.00 96.62 314 ALA A C 1
ATOM 2476 O O . ALA A 1 314 ? 7.261 13.622 -0.026 1.00 96.62 314 ALA A O 1
ATOM 2477 N N . ASN A 1 315 ? 5.641 14.209 -1.463 1.00 94.06 315 ASN A N 1
ATOM 2478 C CA . ASN A 1 315 ? 6.557 14.688 -2.498 1.00 94.06 315 ASN A CA 1
ATOM 2479 C C . ASN A 1 315 ? 7.457 15.830 -1.983 1.00 94.06 315 ASN A C 1
ATOM 2481 O O . ASN A 1 315 ? 8.677 15.766 -2.123 1.00 94.06 315 ASN A O 1
ATOM 2485 N N . ARG A 1 316 ? 6.895 16.836 -1.294 1.00 94.38 316 ARG A N 1
ATOM 2486 C CA . ARG A 1 316 ? 7.680 17.929 -0.683 1.00 94.38 316 ARG A CA 1
ATOM 2487 C C . ARG A 1 316 ? 8.720 17.411 0.313 1.00 94.38 316 ARG A C 1
ATOM 2489 O O . ARG A 1 316 ? 9.845 17.913 0.325 1.00 94.38 316 ARG A O 1
ATOM 2496 N N . MET A 1 317 ? 8.374 16.409 1.123 1.00 95.44 317 MET A N 1
ATOM 2497 C CA . MET A 1 317 ? 9.314 15.781 2.056 1.00 95.44 317 MET A CA 1
ATOM 2498 C C . MET A 1 317 ? 10.443 15.058 1.309 1.00 95.44 317 MET A C 1
ATOM 2500 O O . MET A 1 317 ? 11.612 15.285 1.617 1.00 95.44 317 MET A O 1
ATOM 2504 N N . VAL A 1 318 ? 10.128 14.288 0.264 1.00 94.19 318 VAL A N 1
ATOM 2505 C CA . VAL A 1 318 ? 11.129 13.621 -0.590 1.00 94.19 318 VAL A CA 1
ATOM 2506 C C . VAL A 1 318 ? 12.051 14.641 -1.271 1.00 94.19 318 VAL A C 1
ATOM 2508 O O . VAL A 1 318 ? 13.273 14.477 -1.279 1.00 94.19 318 VAL A O 1
ATOM 2511 N N . MET A 1 319 ? 11.502 15.745 -1.786 1.00 91.44 319 MET A N 1
ATOM 2512 C CA . MET A 1 319 ? 12.289 16.834 -2.373 1.00 91.44 319 MET A CA 1
ATOM 2513 C C . MET A 1 319 ? 13.228 17.487 -1.351 1.00 91.44 319 MET A C 1
ATOM 2515 O O . MET A 1 319 ? 14.363 17.818 -1.697 1.00 91.44 319 MET A O 1
ATOM 2519 N N . SER A 1 320 ? 12.793 17.642 -0.094 1.00 93.12 320 SER A N 1
ATOM 2520 C CA . SER A 1 320 ? 13.634 18.189 0.982 1.00 93.12 320 SER A CA 1
ATOM 2521 C C . SER A 1 320 ? 14.844 17.299 1.298 1.00 93.12 320 SER A C 1
ATOM 2523 O O . SER A 1 320 ? 15.919 17.808 1.617 1.00 93.12 320 SER A O 1
ATOM 2525 N N . LEU A 1 321 ? 14.708 15.987 1.080 1.00 91.50 321 LEU A N 1
ATOM 2526 C CA . LEU A 1 321 ? 15.775 14.987 1.168 1.00 91.50 321 LEU A CA 1
ATOM 2527 C C . LEU A 1 321 ? 16.532 14.819 -0.160 1.00 91.50 321 LEU A C 1
ATOM 2529 O O . LEU A 1 321 ? 17.061 13.751 -0.457 1.00 91.50 321 LEU A O 1
ATOM 2533 N N . LYS A 1 322 ? 16.569 15.864 -1.000 1.00 89.00 322 LYS A N 1
ATOM 2534 C CA . LYS A 1 322 ? 17.262 15.877 -2.304 1.00 89.00 322 LYS A CA 1
ATOM 2535 C C . LYS A 1 322 ? 16.836 14.735 -3.237 1.00 89.00 322 LYS A C 1
ATOM 2537 O O . LYS A 1 322 ? 17.617 14.317 -4.087 1.00 89.00 322 LYS A O 1
ATOM 2542 N N . SER A 1 323 ? 15.593 14.259 -3.106 1.00 84.44 323 SER A N 1
ATOM 2543 C CA . SER A 1 323 ? 15.057 13.111 -3.857 1.00 84.44 323 SER A CA 1
ATOM 2544 C C . SER A 1 323 ? 15.783 11.782 -3.598 1.00 84.44 323 SER A C 1
ATOM 2546 O O . SER A 1 323 ? 15.732 10.898 -4.448 1.00 84.44 323 SER A O 1
ATOM 2548 N N . GLN A 1 324 ? 16.438 11.636 -2.440 1.00 87.25 324 GLN A N 1
ATOM 2549 C CA . GLN A 1 324 ? 17.154 10.421 -2.014 1.00 87.25 324 GLN A CA 1
ATOM 2550 C C . GLN A 1 324 ? 16.326 9.540 -1.061 1.00 87.25 324 GLN A C 1
ATOM 2552 O O . GLN A 1 324 ? 16.869 8.748 -0.300 1.00 87.25 324 GLN A O 1
ATOM 2557 N N . ALA A 1 325 ? 15.005 9.714 -1.068 1.00 93.50 325 ALA A N 1
ATOM 2558 C CA . ALA A 1 325 ? 14.065 8.927 -0.282 1.00 93.50 325 ALA A CA 1
ATOM 2559 C C . ALA A 1 325 ? 13.118 8.186 -1.222 1.00 93.50 325 ALA A C 1
ATOM 2561 O O . ALA A 1 325 ? 12.721 8.729 -2.257 1.00 93.50 325 ALA A O 1
ATOM 2562 N N . VAL A 1 326 ? 12.728 6.973 -0.841 1.00 96.50 326 VAL A N 1
ATOM 2563 C CA . VAL A 1 326 ? 11.686 6.224 -1.546 1.00 96.50 326 VAL A CA 1
ATOM 2564 C C . VAL A 1 326 ? 10.343 6.854 -1.207 1.00 96.50 326 VAL A C 1
ATOM 2566 O O . VAL A 1 326 ? 10.052 7.089 -0.033 1.00 96.50 326 VAL A O 1
ATOM 2569 N N . GLN A 1 327 ? 9.517 7.125 -2.217 1.00 97.69 327 GLN A N 1
ATOM 2570 C CA . GLN A 1 327 ? 8.143 7.575 -2.002 1.00 97.69 327 GLN A CA 1
ATOM 2571 C C . GLN A 1 327 ? 7.180 6.393 -2.134 1.00 97.69 327 GLN A C 1
ATOM 2573 O O . GLN A 1 327 ? 7.289 5.647 -3.098 1.00 97.69 327 GLN A O 1
ATOM 2578 N N . ALA A 1 328 ? 6.210 6.237 -1.238 1.00 98.19 328 ALA A N 1
ATOM 2579 C CA . ALA A 1 328 ? 5.151 5.233 -1.355 1.00 98.19 328 ALA A CA 1
ATOM 2580 C C . ALA A 1 328 ? 3.756 5.876 -1.384 1.00 98.19 328 ALA A C 1
ATOM 2582 O O . ALA A 1 328 ? 3.508 6.876 -0.713 1.00 98.19 328 ALA A O 1
ATOM 2583 N N . ARG A 1 329 ? 2.825 5.281 -2.129 1.00 98.38 329 ARG A N 1
ATOM 2584 C CA . ARG A 1 329 ? 1.390 5.588 -2.068 1.00 98.38 329 ARG A CA 1
ATOM 2585 C C . ARG A 1 329 ? 0.625 4.298 -1.820 1.00 98.38 329 ARG A C 1
ATOM 2587 O O . ARG A 1 329 ? 0.672 3.402 -2.659 1.00 98.38 329 ARG A O 1
ATOM 2594 N N . ILE A 1 330 ? -0.060 4.223 -0.684 1.00 98.44 330 ILE A N 1
ATOM 2595 C CA . ILE A 1 330 ? -0.725 3.020 -0.180 1.00 98.44 330 ILE A CA 1
ATOM 2596 C C . ILE A 1 330 ? -2.183 3.360 0.133 1.00 98.44 330 ILE A C 1
ATOM 2598 O O . ILE A 1 330 ? -2.473 4.398 0.727 1.00 98.44 330 ILE A O 1
ATOM 2602 N N . TYR A 1 331 ? -3.099 2.481 -0.265 1.00 97.94 331 TYR A N 1
ATOM 2603 C CA . TYR A 1 331 ? -4.523 2.589 0.047 1.00 97.94 331 TYR A CA 1
ATOM 2604 C C . TYR A 1 331 ? -4.918 1.624 1.165 1.00 97.94 331 TYR A C 1
ATOM 2606 O O . TYR A 1 331 ? -4.318 0.559 1.318 1.00 97.94 331 TYR A O 1
ATOM 2614 N N . GLU A 1 332 ? -5.961 1.990 1.909 1.00 97.38 332 GLU A N 1
ATOM 2615 C CA . GLU A 1 332 ? -6.586 1.126 2.911 1.00 97.38 332 GLU A CA 1
ATOM 2616 C C . GLU A 1 332 ? -6.984 -0.243 2.331 1.00 97.38 332 GLU A C 1
ATOM 2618 O O . GLU A 1 332 ? -7.800 -0.346 1.408 1.00 97.38 332 GLU A O 1
ATOM 2623 N N . GLY A 1 333 ? -6.469 -1.313 2.936 1.00 93.25 333 GLY A N 1
ATOM 2624 C CA . GLY A 1 333 ? -6.700 -2.697 2.517 1.00 93.25 333 GLY A CA 1
ATOM 2625 C C . GLY A 1 333 ? -5.755 -3.185 1.416 1.00 93.25 333 GLY A C 1
ATOM 2626 O O . GLY A 1 333 ? -5.911 -4.313 0.946 1.00 93.25 333 GLY A O 1
ATOM 2627 N N . LYS A 1 334 ? -4.799 -2.348 0.999 1.00 94.44 334 LYS A N 1
ATOM 2628 C CA . LYS A 1 334 ? -3.719 -2.662 0.055 1.00 94.44 334 LYS A CA 1
ATOM 2629 C C . LYS A 1 334 ? -2.344 -2.466 0.699 1.00 94.44 334 LYS A C 1
ATOM 2631 O O . LYS A 1 334 ? -1.378 -2.141 0.019 1.00 94.44 334 LYS A O 1
ATOM 2636 N N . GLU A 1 335 ? -2.239 -2.621 2.016 1.00 94.25 335 GLU A N 1
ATOM 2637 C CA . GLU A 1 335 ? -0.992 -2.424 2.752 1.00 94.25 335 GLU A CA 1
ATOM 2638 C C . GLU A 1 335 ? 0.057 -3.492 2.379 1.00 94.25 335 GLU A C 1
ATOM 2640 O O . GLU A 1 335 ? -0.167 -4.681 2.622 1.00 94.25 335 GLU A O 1
ATOM 2645 N N . PRO A 1 336 ? 1.220 -3.105 1.821 1.00 92.00 336 PRO A N 1
ATOM 2646 C CA . PRO A 1 336 ? 2.270 -4.052 1.465 1.00 92.00 336 PRO A CA 1
ATOM 2647 C C . PRO A 1 336 ? 3.017 -4.570 2.705 1.00 92.00 336 PRO A C 1
ATOM 2649 O O . PRO A 1 336 ? 2.932 -4.003 3.800 1.00 92.00 336 PRO A O 1
ATOM 2652 N N . LEU A 1 337 ? 3.818 -5.626 2.527 1.00 88.94 337 LEU A N 1
ATOM 2653 C CA . LEU A 1 337 ? 4.613 -6.235 3.603 1.00 88.94 337 LEU A CA 1
ATOM 2654 C C . LEU A 1 337 ? 5.528 -5.224 4.309 1.00 88.94 337 LEU A C 1
ATOM 2656 O O . LEU A 1 337 ? 5.629 -5.251 5.532 1.00 88.94 337 LEU A O 1
ATOM 2660 N N . GLN A 1 338 ? 6.134 -4.296 3.559 1.00 92.06 338 GLN A N 1
ATOM 2661 C CA . GLN A 1 338 ? 6.985 -3.237 4.110 1.00 92.06 338 GLN A CA 1
ATOM 2662 C C . GLN A 1 338 ? 6.203 -2.354 5.085 1.00 92.06 338 GLN A C 1
ATOM 2664 O O . GLN A 1 338 ? 6.700 -2.033 6.158 1.00 92.06 338 GLN A O 1
ATOM 2669 N N . PHE A 1 339 ? 4.963 -1.991 4.744 1.00 95.06 339 PHE A N 1
ATOM 2670 C CA . PHE A 1 339 ? 4.111 -1.195 5.625 1.00 95.06 339 PHE A CA 1
ATOM 2671 C C . PHE A 1 339 ? 3.796 -1.955 6.913 1.00 95.06 339 PHE A C 1
ATOM 2673 O O . PHE A 1 339 ? 3.974 -1.420 8.006 1.00 95.06 339 PHE A O 1
ATOM 2680 N N . CYS A 1 340 ? 3.389 -3.220 6.786 1.00 92.88 340 CYS A N 1
ATOM 2681 C CA . CYS A 1 340 ? 3.062 -4.062 7.932 1.00 92.88 340 CYS A CA 1
ATOM 2682 C C . CYS A 1 340 ? 4.260 -4.223 8.879 1.00 92.88 340 CYS A C 1
ATOM 2684 O O . CYS A 1 340 ? 4.102 -4.045 10.082 1.00 92.88 340 CYS A O 1
ATOM 2686 N N . ALA A 1 341 ? 5.454 -4.476 8.336 1.00 91.69 341 ALA A N 1
ATOM 2687 C CA . ALA A 1 341 ? 6.672 -4.667 9.117 1.00 91.69 341 ALA A CA 1
ATOM 2688 C C . ALA A 1 341 ? 7.163 -3.379 9.803 1.00 91.69 341 ALA A C 1
ATOM 2690 O O . ALA A 1 341 ? 7.603 -3.419 10.949 1.00 91.69 341 ALA A O 1
ATOM 2691 N N . ILE A 1 342 ? 7.045 -2.224 9.136 1.00 94.25 342 ILE A N 1
ATOM 2692 C CA . ILE A 1 342 ? 7.419 -0.918 9.705 1.00 94.25 342 ILE A CA 1
ATOM 2693 C C . ILE A 1 342 ? 6.493 -0.531 10.854 1.00 94.25 342 ILE A C 1
ATOM 2695 O O . ILE A 1 342 ? 6.952 -0.082 11.903 1.00 94.25 342 ILE A O 1
ATOM 2699 N N . PHE A 1 343 ? 5.182 -0.668 10.648 1.00 94.69 343 PHE A N 1
ATOM 2700 C CA . PHE A 1 343 ? 4.210 -0.304 11.671 1.00 94.69 343 PHE A CA 1
ATOM 2701 C C . PHE A 1 343 ? 4.193 -1.329 12.806 1.00 94.69 343 PHE A C 1
ATOM 2703 O O . PHE A 1 343 ? 3.927 -0.941 13.944 1.00 94.69 343 PHE A O 1
ATOM 2710 N N . GLN A 1 344 ? 4.498 -2.603 12.512 1.00 92.25 344 GLN A N 1
ATOM 2711 C CA . GLN A 1 344 ? 4.411 -3.806 13.362 1.00 92.25 344 GLN A CA 1
ATOM 2712 C C . GLN A 1 344 ? 3.001 -4.095 13.880 1.00 92.25 344 GLN A C 1
ATOM 2714 O O . GLN A 1 344 ? 2.543 -5.233 13.899 1.00 92.25 344 GLN A O 1
ATOM 2719 N N . ARG A 1 345 ? 2.285 -3.048 14.286 1.00 92.62 345 ARG A N 1
ATOM 2720 C CA . ARG A 1 345 ? 0.893 -3.043 14.685 1.00 92.62 345 ARG A CA 1
ATOM 2721 C C . ARG A 1 345 ? 0.182 -1.816 14.124 1.00 92.62 345 ARG A C 1
ATOM 2723 O O . ARG A 1 345 ? 0.710 -0.706 14.193 1.00 92.62 345 ARG A O 1
ATOM 2730 N N . PHE A 1 346 ? -1.046 -1.987 13.654 1.00 95.75 346 PHE A N 1
ATOM 2731 C CA . PHE A 1 346 ? -1.925 -0.860 13.351 1.00 95.75 346 PHE A CA 1
ATOM 2732 C C . PHE A 1 346 ? -3.401 -1.215 13.523 1.00 95.75 346 PHE A C 1
ATOM 2734 O O . PHE A 1 346 ? -3.811 -2.374 13.436 1.00 95.75 346 PHE A O 1
ATOM 2741 N N . THR A 1 347 ? -4.202 -0.194 13.810 1.00 96.62 347 THR A N 1
ATOM 2742 C CA . THR A 1 347 ? -5.655 -0.282 13.946 1.00 96.62 347 THR A CA 1
ATOM 2743 C C . THR A 1 347 ? -6.301 0.631 12.918 1.00 96.62 347 THR A C 1
ATOM 2745 O O . THR A 1 347 ? -6.019 1.829 12.901 1.00 96.62 347 THR A O 1
ATOM 2748 N N . VAL A 1 348 ? -7.174 0.073 12.083 1.00 97.88 348 VAL A N 1
ATOM 2749 C CA . VAL A 1 348 ? -7.988 0.838 11.135 1.00 97.88 348 VAL A CA 1
ATOM 2750 C C . VAL A 1 348 ? -9.345 1.125 11.774 1.00 97.88 348 VAL A C 1
ATOM 2752 O O . VAL A 1 348 ? -10.070 0.200 12.136 1.00 97.88 348 VAL A O 1
ATOM 2755 N N . LEU A 1 349 ? -9.670 2.405 11.928 1.00 97.94 349 LEU A N 1
ATOM 2756 C CA . LEU A 1 349 ? -10.853 2.940 12.597 1.00 97.94 349 LEU A CA 1
ATOM 2757 C C . LEU A 1 349 ? -11.813 3.560 11.584 1.00 97.94 349 LEU A C 1
ATOM 2759 O O . LEU A 1 349 ? -11.395 4.174 10.608 1.00 97.94 349 LEU A O 1
ATOM 2763 N N . LYS A 1 350 ? -13.114 3.440 11.824 1.00 97.38 350 LYS A N 1
ATOM 2764 C CA . LYS A 1 350 ? -14.147 4.023 10.967 1.00 97.38 350 LYS A CA 1
ATOM 2765 C C . LYS A 1 350 ? -14.260 5.529 11.106 1.00 97.38 350 LYS A C 1
ATOM 2767 O O . LYS A 1 350 ? -13.859 6.115 12.113 1.00 97.38 350 LYS A O 1
ATOM 2772 N N . GLY A 1 351 ? -14.830 6.121 10.061 1.00 96.81 351 GLY A N 1
ATOM 2773 C CA . GLY A 1 351 ? -14.940 7.554 9.848 1.00 96.81 351 GLY A CA 1
ATOM 2774 C C . GLY A 1 351 ? -13.582 8.241 9.826 1.00 96.81 351 GLY A C 1
ATOM 2775 O O . GLY A 1 351 ? -12.590 7.622 9.452 1.00 96.81 351 GLY A O 1
ATOM 2776 N N . GLY A 1 352 ? -13.546 9.511 10.206 1.00 95.88 352 GLY A N 1
ATOM 2777 C CA . GLY A 1 352 ? -12.370 10.377 10.140 1.00 95.88 352 GLY A CA 1
ATOM 2778 C C . GLY A 1 352 ? -12.442 11.548 11.110 1.00 95.88 352 GLY A C 1
ATOM 2779 O O . GLY A 1 352 ? -13.478 11.809 11.729 1.00 95.88 352 GLY A O 1
ATOM 2780 N N . LEU A 1 353 ? -11.321 12.238 11.267 1.00 95.81 353 LEU A N 1
ATOM 2781 C CA . LEU A 1 353 ? -11.130 13.403 12.126 1.00 95.81 353 LEU A CA 1
ATOM 2782 C C . LEU A 1 353 ? -10.631 14.623 11.338 1.00 95.81 353 LEU A C 1
ATOM 2784 O O . LEU A 1 353 ? -10.540 15.707 11.919 1.00 95.81 353 LEU A O 1
ATOM 2788 N N . SER A 1 354 ? -10.298 14.479 10.050 1.00 95.81 354 SER A N 1
ATOM 2789 C CA . SER A 1 354 ? -9.924 15.609 9.202 1.00 95.81 354 SER A CA 1
ATOM 2790 C C . SER A 1 354 ? -11.119 16.542 8.980 1.00 95.81 354 SER A C 1
ATOM 2792 O O . SER A 1 354 ? -12.276 16.126 8.891 1.00 95.81 354 SER A O 1
ATOM 2794 N N . SER A 1 355 ? -10.843 17.840 8.880 1.00 95.00 355 SER A N 1
ATOM 2795 C CA . SER A 1 355 ? -11.846 18.843 8.513 1.00 95.00 355 SER A CA 1
ATOM 2796 C C . SER A 1 355 ? -12.411 18.585 7.116 1.00 95.00 355 SER A C 1
ATOM 2798 O O . SER A 1 355 ? -13.610 18.762 6.921 1.00 95.00 355 SER A O 1
ATOM 2800 N N . GLY A 1 356 ? -11.588 18.096 6.179 1.00 93.75 356 GLY A N 1
ATOM 2801 C CA . GLY A 1 356 ? -12.024 17.678 4.847 1.00 93.75 356 GLY A CA 1
ATOM 2802 C C . GLY A 1 356 ? -13.099 16.594 4.914 1.00 93.75 356 GLY A C 1
ATOM 2803 O O . GLY A 1 356 ? -14.181 16.764 4.354 1.00 93.75 356 GLY A O 1
ATOM 2804 N N . TYR A 1 357 ? -12.851 15.528 5.676 1.00 95.38 357 TYR A N 1
ATOM 2805 C CA . TYR A 1 357 ? -13.817 14.457 5.911 1.00 95.38 357 TYR A CA 1
ATOM 2806 C C . TYR A 1 357 ? -15.086 14.965 6.600 1.00 95.38 357 TYR A C 1
ATOM 2808 O O . TYR A 1 357 ? -16.192 14.704 6.129 1.00 95.38 357 TYR A O 1
ATOM 2816 N N . LYS A 1 358 ? -14.944 15.729 7.693 1.00 96.38 358 LYS A N 1
ATOM 2817 C CA . LYS A 1 358 ? -16.089 16.246 8.462 1.00 96.38 358 LYS A CA 1
ATOM 2818 C C . LYS A 1 358 ? -16.981 17.178 7.642 1.00 96.38 358 LYS A C 1
ATOM 2820 O O . LYS A 1 358 ? -18.203 17.095 7.750 1.00 96.38 358 LYS A O 1
ATOM 2825 N N . ASN A 1 359 ? -16.395 18.018 6.794 1.00 95.19 359 ASN A N 1
ATOM 2826 C CA . ASN A 1 359 ? -17.157 18.865 5.881 1.00 95.19 359 ASN A CA 1
ATOM 2827 C C . ASN A 1 359 ? -17.852 18.022 4.806 1.00 95.19 359 ASN A C 1
ATOM 2829 O O . ASN A 1 359 ? -19.047 18.192 4.587 1.00 95.19 359 ASN A O 1
ATOM 2833 N N . HIS A 1 360 ? -17.147 17.054 4.210 1.00 94.50 360 HIS A N 1
ATOM 2834 C CA . HIS A 1 360 ? -17.709 16.178 3.183 1.00 94.50 360 HIS A CA 1
ATOM 2835 C C . HIS A 1 360 ? -18.939 15.401 3.675 1.00 94.50 360 HIS A C 1
ATOM 2837 O O . HIS A 1 360 ? -19.954 15.353 2.976 1.00 94.50 360 HIS A O 1
ATOM 2843 N N . ILE A 1 361 ? -18.889 14.822 4.880 1.00 96.50 361 ILE A N 1
ATOM 2844 C CA . ILE A 1 361 ? -20.047 14.102 5.429 1.00 96.50 361 ILE A CA 1
ATOM 2845 C C . ILE A 1 361 ? -21.209 15.049 5.750 1.00 96.50 361 ILE A C 1
ATOM 2847 O O . ILE A 1 361 ? -22.359 14.700 5.490 1.00 96.50 361 ILE A O 1
ATOM 2851 N N . ALA A 1 362 ? -20.927 16.258 6.248 1.00 96.00 362 ALA A N 1
ATOM 2852 C CA . ALA A 1 362 ? -21.953 17.248 6.561 1.00 96.00 362 ALA A CA 1
ATOM 2853 C C . ALA A 1 362 ? -22.654 17.763 5.293 1.00 96.00 362 ALA A C 1
ATOM 2855 O O . ALA A 1 362 ? -23.880 17.829 5.251 1.00 96.00 362 ALA A O 1
ATOM 2856 N N . GLU A 1 363 ? -21.893 18.071 4.240 1.00 96.00 363 GLU A N 1
ATOM 2857 C CA . GLU A 1 363 ? -22.412 18.545 2.950 1.00 96.00 363 GLU A CA 1
ATOM 2858 C C . GLU A 1 363 ? -23.272 17.491 2.241 1.00 96.00 363 GLU A C 1
ATOM 2860 O O . GLU A 1 363 ? -24.294 17.820 1.638 1.00 96.00 363 GLU A O 1
ATOM 2865 N N . ASN A 1 364 ? -22.892 16.215 2.347 1.00 95.12 364 ASN A N 1
ATOM 2866 C CA . ASN A 1 364 ? -23.594 15.108 1.698 1.00 95.12 364 ASN A CA 1
ATOM 2867 C C . ASN A 1 364 ? -24.655 14.440 2.593 1.00 95.12 364 ASN A C 1
ATOM 2869 O O . ASN A 1 364 ? -25.263 13.455 2.177 1.00 95.12 364 ASN A O 1
ATOM 2873 N N . ASN A 1 365 ? -24.910 14.968 3.798 1.00 94.56 365 ASN A N 1
ATOM 2874 C CA . ASN A 1 365 ? -25.821 14.389 4.798 1.00 94.56 365 ASN A CA 1
ATOM 2875 C C . ASN A 1 365 ? -25.520 12.908 5.114 1.00 94.56 365 ASN A C 1
ATOM 2877 O O . ASN A 1 365 ? -26.429 12.098 5.310 1.00 94.56 365 ASN A O 1
ATOM 2881 N N . ILE A 1 366 ? -24.236 12.548 5.143 1.00 94.62 366 ILE A N 1
ATOM 2882 C CA . ILE A 1 366 ? -23.763 11.209 5.498 1.00 94.62 366 ILE A CA 1
ATOM 2883 C C . ILE A 1 366 ? -23.681 11.119 7.025 1.00 94.62 366 ILE A C 1
ATOM 2885 O O . ILE A 1 366 ? -23.197 12.034 7.690 1.00 94.62 366 ILE A O 1
ATOM 2889 N N . VAL A 1 367 ? -24.156 10.006 7.589 1.00 93.62 367 VAL A N 1
ATOM 2890 C CA . VAL A 1 367 ? -24.068 9.750 9.033 1.00 93.62 367 VAL A CA 1
ATOM 2891 C C . VAL A 1 367 ? -22.604 9.611 9.441 1.00 93.62 367 VAL A C 1
ATOM 2893 O O . VAL A 1 367 ? -21.856 8.845 8.837 1.00 93.62 367 VAL A O 1
ATOM 2896 N N . ASP A 1 368 ? -22.216 10.339 10.485 1.00 94.62 368 ASP A N 1
ATOM 2897 C CA . ASP A 1 368 ? -20.874 10.273 11.051 1.00 94.62 368 ASP A CA 1
ATOM 2898 C C . ASP A 1 368 ? -20.677 8.950 11.804 1.00 94.62 368 ASP A C 1
ATOM 2900 O O . ASP A 1 368 ? -21.173 8.768 12.915 1.00 94.62 368 ASP A O 1
ATOM 2904 N N . ASP A 1 369 ? -19.968 8.016 11.173 1.00 93.50 369 ASP A N 1
ATOM 2905 C CA . ASP A 1 369 ? -19.589 6.723 11.739 1.00 93.50 369 ASP A CA 1
ATOM 2906 C C . ASP A 1 369 ? -18.182 6.738 12.358 1.00 93.50 369 ASP A C 1
ATOM 2908 O O . ASP A 1 369 ? -17.589 5.674 12.567 1.00 93.50 369 ASP A O 1
ATOM 2912 N N . THR A 1 370 ? -17.630 7.927 12.647 1.00 96.56 370 THR A N 1
ATOM 2913 C CA . THR A 1 370 ? -16.314 8.050 13.278 1.00 96.56 370 THR A CA 1
ATOM 2914 C C . THR A 1 370 ? -16.261 7.287 14.595 1.00 96.56 370 THR A C 1
ATOM 2916 O O . THR A 1 370 ? -17.103 7.454 15.480 1.00 96.56 370 THR A O 1
ATOM 2919 N N . TYR A 1 371 ? -15.222 6.462 14.728 1.00 95.94 371 TYR A N 1
ATOM 2920 C CA . TYR A 1 371 ? -14.954 5.698 15.936 1.00 95.94 371 TYR A CA 1
ATOM 2921 C C . TYR A 1 371 ? -14.923 6.581 17.189 1.00 95.94 371 TYR A C 1
ATOM 2923 O O . TYR A 1 371 ? -14.326 7.658 17.209 1.00 95.94 371 TYR A O 1
ATOM 2931 N N . THR A 1 372 ? -15.520 6.071 18.264 1.00 92.75 372 THR A N 1
ATOM 2932 C CA . THR A 1 372 ? -15.459 6.667 19.599 1.00 92.75 372 THR A CA 1
ATOM 2933 C C . THR A 1 372 ? -15.155 5.581 20.624 1.00 92.75 372 THR A C 1
ATOM 2935 O O . THR A 1 372 ? -15.678 4.472 20.538 1.00 92.75 372 THR A O 1
ATOM 2938 N N . GLU A 1 373 ? -14.335 5.895 21.628 1.00 88.62 373 GLU A N 1
ATOM 2939 C CA . GLU A 1 373 ? -13.874 4.908 22.621 1.00 88.62 373 GLU A CA 1
ATOM 2940 C C . GLU A 1 373 ? -15.012 4.295 23.453 1.00 88.62 373 GLU A C 1
ATOM 2942 O O . GLU A 1 373 ? -14.935 3.134 23.860 1.00 88.62 373 GLU A O 1
ATOM 2947 N N . ASN A 1 374 ? -16.082 5.061 23.682 1.00 87.31 374 ASN A N 1
ATOM 2948 C CA . ASN A 1 374 ? -17.268 4.617 24.422 1.00 87.31 374 ASN A CA 1
ATOM 2949 C C . ASN A 1 374 ? -18.363 4.047 23.511 1.00 87.31 374 ASN A C 1
ATOM 2951 O O . ASN A 1 374 ? -19.365 3.533 24.008 1.00 87.31 374 ASN A O 1
ATOM 2955 N N . GLY A 1 375 ? -18.189 4.150 22.192 1.00 91.50 375 GLY A N 1
ATOM 2956 C CA . GLY A 1 375 ? -19.128 3.625 21.215 1.00 91.50 375 GLY A CA 1
ATOM 2957 C C . GLY A 1 375 ? -19.121 2.101 21.151 1.00 91.50 375 GLY A C 1
ATOM 2958 O O . GLY A 1 375 ? -18.328 1.414 21.806 1.00 91.50 375 GLY A O 1
ATOM 2959 N N . THR A 1 376 ? -20.023 1.572 20.330 1.00 95.00 376 THR A N 1
ATOM 2960 C CA . THR A 1 376 ? -20.019 0.160 19.956 1.00 95.00 376 THR A CA 1
ATOM 2961 C C . THR A 1 376 ? -19.132 -0.030 18.731 1.00 95.00 376 THR A C 1
ATOM 2963 O O . THR A 1 376 ? -19.351 0.619 17.707 1.00 95.00 376 THR A O 1
ATOM 2966 N N . ALA A 1 377 ? -18.140 -0.914 18.811 1.00 96.56 377 ALA A N 1
ATOM 2967 C CA . ALA A 1 377 ? -17.270 -1.224 17.683 1.00 96.56 377 ALA A CA 1
ATOM 2968 C C . ALA A 1 377 ? -16.902 -2.706 17.648 1.00 96.56 377 ALA A C 1
ATOM 2970 O O . ALA A 1 377 ? -16.658 -3.333 18.681 1.00 96.56 377 ALA A O 1
ATOM 2971 N N . LEU A 1 378 ? -16.848 -3.240 16.429 1.00 97.25 378 LEU A N 1
ATOM 2972 C CA . LEU A 1 378 ? -16.422 -4.596 16.126 1.00 97.25 378 LEU A CA 1
ATOM 2973 C C . LEU A 1 378 ? -15.113 -4.524 15.339 1.00 97.25 378 LEU A C 1
ATOM 2975 O O . LEU A 1 378 ? -15.065 -3.912 14.274 1.00 97.25 378 LEU A O 1
ATOM 2979 N N . PHE A 1 379 ? -14.066 -5.164 15.843 1.00 97.50 379 PHE A N 1
ATOM 2980 C CA . PHE A 1 379 ? -12.763 -5.254 15.195 1.00 97.50 379 PHE A CA 1
ATOM 2981 C C . PHE A 1 379 ? -12.515 -6.674 14.730 1.00 97.50 379 PHE A C 1
ATOM 2983 O O . PHE A 1 379 ? -12.592 -7.600 15.533 1.00 97.50 379 PHE A O 1
ATOM 2990 N N . ARG A 1 380 ? -12.164 -6.843 13.457 1.00 96.88 380 ARG A N 1
ATOM 2991 C CA . ARG A 1 380 ? -11.557 -8.077 12.963 1.00 96.88 380 ARG A CA 1
ATOM 2992 C C . ARG A 1 380 ? -10.064 -8.039 13.262 1.00 96.88 380 ARG A C 1
ATOM 2994 O O . ARG A 1 380 ? -9.382 -7.108 12.834 1.00 96.88 380 ARG A O 1
ATOM 3001 N N . VAL A 1 381 ? -9.564 -9.057 13.946 1.00 96.12 381 VAL A N 1
ATOM 3002 C CA . VAL A 1 381 ? -8.134 -9.243 14.190 1.00 96.12 381 VAL A CA 1
ATOM 3003 C C . VAL A 1 381 ? -7.551 -10.122 13.091 1.00 96.12 381 VAL A C 1
ATOM 3005 O O . VAL A 1 381 ? -8.105 -11.169 12.755 1.00 96.12 381 VAL A O 1
ATOM 3008 N N . GLN A 1 382 ? -6.445 -9.670 12.510 1.00 92.56 382 GLN A N 1
ATOM 3009 C CA . GLN A 1 382 ? -5.690 -10.399 11.496 1.00 92.56 382 GLN A CA 1
ATOM 3010 C C . GLN A 1 382 ? -4.199 -10.076 11.622 1.00 92.56 382 GLN A C 1
ATOM 3012 O O . GLN A 1 382 ? -3.815 -9.133 12.316 1.00 92.56 382 GLN A O 1
ATOM 3017 N N . GLY A 1 383 ? -3.352 -10.854 10.956 1.00 87.38 383 GLY A N 1
ATOM 3018 C CA . GLY A 1 383 ? -1.913 -10.669 11.043 1.00 87.38 383 GLY A CA 1
ATOM 3019 C C . GLY A 1 383 ? -1.140 -11.958 10.839 1.00 87.38 383 GLY A C 1
ATOM 3020 O O . GLY A 1 383 ? -1.721 -13.033 10.719 1.00 87.38 383 GLY A O 1
ATOM 3021 N N . SER A 1 384 ? 0.183 -11.845 10.806 1.00 81.75 384 SER A N 1
ATOM 3022 C CA . SER A 1 384 ? 1.088 -12.997 10.701 1.00 81.75 384 SER A CA 1
ATOM 3023 C C . SER A 1 384 ? 1.946 -13.212 11.948 1.00 81.75 384 SER A C 1
ATOM 3025 O O . SER A 1 384 ? 2.753 -14.138 11.965 1.00 81.75 384 SER A O 1
ATOM 3027 N N . GLY A 1 385 ? 1.782 -12.379 12.981 1.00 83.25 385 GLY A N 1
ATOM 3028 C CA . GLY A 1 385 ? 2.529 -12.468 14.231 1.00 83.25 385 GLY A CA 1
ATOM 3029 C C . GLY A 1 385 ? 2.729 -11.103 14.900 1.00 83.25 385 GLY A C 1
ATOM 3030 O O . GLY A 1 385 ? 2.087 -10.129 14.511 1.00 83.25 385 GLY A O 1
ATOM 3031 N N . PRO A 1 386 ? 3.629 -11.015 15.895 1.00 78.38 386 PRO A N 1
ATOM 3032 C CA . PRO A 1 386 ? 3.921 -9.777 16.626 1.00 78.38 386 PRO A CA 1
ATOM 3033 C C . PRO A 1 386 ? 4.396 -8.620 15.738 1.00 78.38 386 PRO A C 1
ATOM 3035 O O . PRO A 1 386 ? 4.137 -7.464 16.057 1.00 78.38 386 PRO A O 1
ATOM 3038 N N . ASP A 1 387 ? 5.055 -8.950 14.627 1.00 80.25 387 ASP A N 1
ATOM 3039 C CA . ASP A 1 387 ? 5.611 -7.990 13.667 1.00 80.25 387 ASP A CA 1
ATOM 3040 C C . ASP A 1 387 ? 4.596 -7.582 12.581 1.00 80.25 387 ASP A C 1
ATOM 3042 O O . ASP A 1 387 ? 4.925 -6.848 11.653 1.00 80.25 387 ASP A O 1
ATOM 3046 N N . ASN A 1 388 ? 3.362 -8.091 12.664 1.00 88.56 388 ASN A N 1
ATOM 3047 C CA . ASN A 1 388 ? 2.254 -7.745 11.782 1.00 88.56 388 ASN A CA 1
ATOM 3048 C C . ASN A 1 388 ? 0.924 -8.027 12.493 1.00 88.56 388 ASN A C 1
ATOM 3050 O O . ASN A 1 388 ? 0.272 -9.041 12.232 1.00 88.56 388 ASN A O 1
ATOM 3054 N N . MET A 1 389 ? 0.544 -7.146 13.415 1.00 92.81 389 MET A N 1
ATOM 3055 C CA . MET A 1 389 ? -0.713 -7.197 14.155 1.00 92.81 389 MET A CA 1
ATOM 3056 C C . MET A 1 389 ? -1.699 -6.160 13.619 1.00 92.81 389 MET A C 1
ATOM 3058 O O . MET A 1 389 ? -1.434 -4.959 13.645 1.00 92.81 389 MET A O 1
ATOM 3062 N N . GLN A 1 390 ? -2.879 -6.593 13.192 1.00 95.06 390 GLN A N 1
ATOM 3063 C CA . GLN A 1 390 ? -3.861 -5.694 12.594 1.00 95.06 390 GLN A CA 1
ATOM 3064 C C . GLN A 1 390 ? -5.212 -5.833 13.284 1.00 95.06 390 GLN A C 1
ATOM 3066 O O . GLN A 1 390 ? -5.664 -6.940 13.581 1.00 95.06 390 GLN A O 1
ATOM 3071 N N . ALA A 1 391 ? -5.856 -4.701 13.545 1.00 96.81 391 ALA A N 1
ATOM 3072 C CA . ALA A 1 391 ? -7.229 -4.640 14.024 1.00 96.81 391 ALA A CA 1
ATOM 3073 C C . ALA A 1 391 ? -8.029 -3.739 13.085 1.00 96.81 391 ALA A C 1
ATOM 3075 O O . ALA A 1 391 ? -7.784 -2.539 13.004 1.00 96.81 391 ALA A O 1
ATOM 3076 N N . ILE A 1 392 ? -8.968 -4.316 12.343 1.00 96.94 392 ILE A N 1
ATOM 3077 C CA . ILE A 1 392 ? -9.739 -3.600 11.326 1.00 96.94 392 ILE A CA 1
ATOM 3078 C C . ILE A 1 392 ? -11.165 -3.433 11.829 1.00 96.94 392 ILE A C 1
ATOM 3080 O O . ILE A 1 392 ? -11.877 -4.425 12.002 1.00 96.94 392 ILE A O 1
ATOM 3084 N N . GLN A 1 393 ? -11.595 -2.196 12.069 1.00 97.62 393 GLN A N 1
ATOM 3085 C CA . GLN A 1 393 ? -12.967 -1.924 12.475 1.00 97.62 393 GLN A CA 1
ATOM 3086 C C . GLN A 1 393 ? -13.931 -2.217 11.318 1.00 97.62 393 GLN A C 1
ATOM 3088 O O . GLN A 1 393 ? -13.865 -1.614 10.248 1.00 97.62 393 GLN A O 1
ATOM 3093 N N . VAL A 1 394 ? -14.865 -3.134 11.551 1.00 96.06 394 VAL A N 1
ATOM 3094 C CA . VAL A 1 394 ? -15.899 -3.559 10.598 1.00 96.06 394 VAL A CA 1
ATOM 3095 C C . VAL A 1 394 ? -17.281 -3.071 11.044 1.00 96.06 394 VAL A C 1
ATOM 3097 O O . VAL A 1 394 ? -17.413 -2.354 12.038 1.00 96.06 394 VAL A O 1
ATOM 3100 N N . ASP A 1 395 ? -18.334 -3.328 10.261 1.00 94.94 395 ASP A N 1
ATOM 3101 C CA . ASP A 1 395 ? -19.700 -2.987 10.690 1.00 94.94 395 ASP A CA 1
ATOM 3102 C C . ASP A 1 395 ? -20.121 -3.868 11.861 1.00 94.94 395 ASP A C 1
ATOM 3104 O O . ASP A 1 395 ? -19.808 -5.057 11.905 1.00 94.94 395 ASP A O 1
ATOM 3108 N N . VAL A 1 396 ? -20.840 -3.270 12.811 1.00 94.50 396 VAL A N 1
ATOM 3109 C CA . VAL A 1 396 ? -21.360 -3.946 14.006 1.00 94.50 396 VAL A CA 1
ATOM 3110 C C . VAL A 1 396 ? -22.621 -4.728 13.624 1.00 94.50 396 VAL A C 1
ATOM 3112 O O . VAL A 1 396 ? -23.730 -4.420 14.045 1.00 94.50 396 VAL A O 1
ATOM 3115 N N . VAL A 1 397 ? -22.447 -5.700 12.730 1.00 92.75 397 VAL A N 1
ATOM 3116 C CA . VAL A 1 397 ? -23.522 -6.509 12.154 1.00 92.75 397 VAL A CA 1
ATOM 3117 C C . VAL A 1 397 ? -23.079 -7.967 12.121 1.00 92.75 397 VAL A C 1
ATOM 3119 O O . VAL A 1 397 ? -21.951 -8.269 11.727 1.00 92.75 397 VAL A O 1
ATOM 3122 N N . GLY A 1 398 ? -23.973 -8.888 12.491 1.00 89.44 398 GLY A N 1
ATOM 3123 C CA . GLY A 1 398 ? -23.662 -10.320 12.586 1.00 89.44 398 GLY A CA 1
ATOM 3124 C C . GLY A 1 398 ? -23.063 -10.940 11.313 1.00 89.44 398 GLY A C 1
ATOM 3125 O O . GLY A 1 398 ? -22.244 -11.852 11.409 1.00 89.44 398 GLY A O 1
ATOM 3126 N N . SER A 1 399 ? -23.397 -10.417 10.128 1.00 91.00 399 SER A N 1
ATOM 3127 C CA . SER A 1 399 ? -22.879 -10.895 8.836 1.00 91.00 399 SER A CA 1
ATOM 3128 C C . SER A 1 399 ? -21.392 -10.603 8.594 1.00 91.00 399 SER A C 1
ATOM 3130 O O . SER A 1 399 ? -20.800 -11.195 7.693 1.00 91.00 399 SER A O 1
ATOM 3132 N N . PHE A 1 400 ? -20.783 -9.691 9.364 1.00 91.81 400 PHE A N 1
ATOM 3133 C CA . PHE A 1 400 ? -19.352 -9.373 9.271 1.00 91.81 400 PHE A CA 1
ATOM 3134 C C . PHE A 1 400 ? -18.468 -10.308 10.094 1.00 91.81 400 PHE A C 1
ATOM 3136 O O . PHE A 1 400 ? -17.252 -10.327 9.881 1.00 91.81 400 PHE A O 1
ATOM 3143 N N . LEU A 1 401 ? -19.054 -11.106 10.994 1.00 92.50 401 LEU A N 1
ATOM 3144 C CA . LEU A 1 401 ? -18.325 -12.203 11.617 1.00 92.50 401 LEU A CA 1
ATOM 3145 C C . LEU A 1 401 ? -17.882 -13.199 10.545 1.00 92.50 401 LEU A C 1
ATOM 3147 O O . LEU A 1 401 ? -18.553 -13.421 9.533 1.00 92.50 401 LEU A O 1
ATOM 3151 N N . ASN A 1 402 ? -16.728 -13.808 10.778 1.00 91.44 402 ASN A N 1
ATOM 3152 C CA . ASN A 1 402 ? -16.141 -14.752 9.846 1.00 91.44 402 ASN A CA 1
ATOM 3153 C C . ASN A 1 402 ? -15.412 -15.847 10.618 1.00 91.44 402 ASN A C 1
ATOM 3155 O O . ASN A 1 402 ? -14.520 -15.550 11.408 1.00 91.44 402 ASN A O 1
ATOM 3159 N N . SER A 1 403 ? -15.771 -17.107 10.374 1.00 92.44 403 SER A N 1
ATOM 3160 C CA . SER A 1 403 ? -15.222 -18.255 11.106 1.00 92.44 403 SER A CA 1
ATOM 3161 C C . SER A 1 403 ? -13.710 -18.435 10.939 1.00 92.44 403 SER A C 1
ATOM 3163 O O . SER A 1 403 ? -13.108 -19.165 11.721 1.00 92.44 403 SER A O 1
ATOM 3165 N N . SER A 1 404 ? -13.082 -17.769 9.969 1.00 90.88 404 SER A N 1
ATOM 3166 C CA . SER A 1 404 ? -11.630 -17.745 9.760 1.00 90.88 404 SER A CA 1
ATOM 3167 C C . SER A 1 404 ? -10.877 -16.687 10.570 1.00 90.88 404 SER A C 1
ATOM 3169 O O . SER A 1 404 ? -9.655 -16.667 10.492 1.00 90.88 404 SER A O 1
ATOM 3171 N N . TYR A 1 405 ? -11.556 -15.815 11.323 1.00 94.38 405 TYR A N 1
ATOM 3172 C CA . TYR A 1 405 ? -10.909 -14.718 12.054 1.00 94.38 405 TYR A CA 1
ATOM 3173 C C . TYR A 1 405 ? -11.360 -14.625 13.512 1.00 94.38 405 TYR A C 1
ATOM 3175 O O . TYR A 1 405 ? -12.417 -15.126 13.904 1.00 94.38 405 TYR A O 1
ATOM 3183 N N . CYS A 1 406 ? -10.545 -13.939 14.310 1.00 96.19 406 CYS A N 1
ATOM 3184 C CA . CYS A 1 406 ? -10.889 -13.510 15.659 1.00 96.19 406 CYS A CA 1
ATOM 3185 C C . CYS A 1 406 ? -11.461 -12.092 15.633 1.00 96.19 406 CYS A C 1
ATOM 3187 O O . CYS A 1 406 ? -11.103 -11.281 14.776 1.00 96.19 406 CYS A O 1
ATOM 3189 N N . PHE A 1 407 ? -12.337 -11.782 16.584 1.00 97.31 407 PHE A N 1
ATOM 3190 C CA . PHE A 1 407 ? -12.984 -10.483 16.677 1.00 97.31 407 PHE A CA 1
ATOM 3191 C C . PHE A 1 407 ? -13.002 -9.948 18.108 1.00 97.31 407 PHE A C 1
ATOM 3193 O O . PHE A 1 407 ? -13.137 -10.706 19.068 1.00 97.31 407 PHE A O 1
ATOM 3200 N N . ILE A 1 408 ? -12.922 -8.624 18.228 1.00 97.19 408 ILE A N 1
ATOM 3201 C CA . ILE A 1 408 ? -13.101 -7.879 19.477 1.00 97.19 408 ILE A CA 1
ATOM 3202 C C . ILE A 1 408 ? -14.353 -7.020 19.315 1.00 97.19 408 ILE A C 1
ATOM 3204 O O . ILE A 1 408 ? -14.399 -6.166 18.433 1.00 97.19 408 ILE A O 1
ATOM 3208 N N . LEU A 1 409 ? -15.365 -7.239 20.152 1.00 96.81 409 LEU A N 1
ATOM 3209 C CA . LEU A 1 409 ? -16.573 -6.416 20.202 1.00 96.81 409 LEU A CA 1
ATOM 3210 C C . LEU A 1 409 ? -16.596 -5.666 21.526 1.00 96.81 409 LEU A C 1
ATOM 3212 O O . LEU A 1 409 ? -16.670 -6.292 22.582 1.00 96.81 409 LEU A O 1
ATOM 3216 N N . HIS A 1 410 ? -16.593 -4.338 21.478 1.00 94.69 410 HIS A N 1
ATOM 3217 C CA . HIS A 1 410 ? -16.825 -3.528 22.668 1.00 94.69 410 HIS A CA 1
ATOM 3218 C C . HIS A 1 410 ? -18.051 -2.639 22.513 1.00 94.69 410 HIS A C 1
ATOM 3220 O O . HIS A 1 410 ? -18.409 -2.240 21.408 1.00 94.69 410 HIS A O 1
ATOM 3226 N N . SER A 1 411 ? -18.686 -2.326 23.639 1.00 93.56 411 SER A N 1
ATOM 3227 C CA . SER A 1 411 ? -19.801 -1.388 23.746 1.00 93.56 411 SER A CA 1
ATOM 3228 C C . SER A 1 411 ? -19.771 -0.748 25.131 1.00 93.56 411 SER A C 1
ATOM 3230 O O . SER A 1 411 ? -20.146 -1.390 26.116 1.00 93.56 411 SER A O 1
ATOM 3232 N N . GLY A 1 412 ? -19.281 0.492 25.222 1.00 88.44 412 GLY A N 1
ATOM 3233 C CA . GLY A 1 412 ? -18.975 1.128 26.508 1.00 88.44 412 GLY A CA 1
ATOM 3234 C C . GLY A 1 412 ? -17.996 0.284 27.334 1.00 88.44 412 GLY A C 1
ATOM 3235 O O . GLY A 1 412 ? -16.879 0.013 26.883 1.00 88.44 412 GLY A O 1
ATOM 3236 N N . ASP A 1 413 ? -18.453 -0.171 28.505 1.00 88.31 413 ASP A N 1
ATOM 3237 C CA . ASP A 1 413 ? -17.680 -0.993 29.450 1.00 88.31 413 ASP A CA 1
ATOM 3238 C C . ASP A 1 413 ? -17.827 -2.511 29.224 1.00 88.31 413 ASP A C 1
ATOM 3240 O O . ASP A 1 413 ? -17.277 -3.324 29.966 1.00 88.31 413 ASP A O 1
ATOM 3244 N N . THR A 1 414 ? -18.602 -2.927 28.219 1.00 92.50 414 THR A N 1
ATOM 3245 C CA . THR A 1 414 ? -18.754 -4.347 27.882 1.00 92.50 414 THR A CA 1
ATOM 3246 C C . THR A 1 414 ? -17.779 -4.728 26.779 1.00 92.50 414 THR A C 1
ATOM 3248 O O . THR A 1 414 ? -17.772 -4.089 25.728 1.00 92.50 414 THR A O 1
ATOM 3251 N N . LEU A 1 415 ? -17.005 -5.795 26.992 1.00 95.44 415 LEU A N 1
ATOM 3252 C CA . LEU A 1 415 ? -16.018 -6.307 26.044 1.00 95.44 415 LEU A CA 1
ATOM 3253 C C . LEU A 1 415 ? -16.208 -7.812 25.831 1.00 95.44 415 LEU A C 1
ATOM 3255 O O . LEU A 1 415 ? -16.281 -8.589 26.784 1.00 95.44 415 LEU A O 1
ATOM 3259 N N . TYR A 1 416 ? -16.288 -8.218 24.571 1.00 96.62 416 TYR A N 1
ATOM 3260 C CA . TYR A 1 416 ? -16.346 -9.606 24.134 1.00 96.62 416 TYR A CA 1
ATOM 3261 C C . TYR A 1 416 ? -15.176 -9.893 23.202 1.00 96.62 416 TYR A C 1
ATOM 3263 O O . TYR A 1 416 ? -14.848 -9.080 22.335 1.00 96.62 416 TYR A O 1
ATOM 3271 N N . THR A 1 417 ? -14.610 -11.085 23.332 1.00 97.19 417 THR A N 1
ATOM 3272 C CA . THR A 1 417 ? -13.813 -11.688 22.266 1.00 97.19 417 THR A CA 1
ATOM 3273 C C . THR A 1 417 ? -14.632 -12.770 21.598 1.00 97.19 417 THR A C 1
ATOM 3275 O O . THR A 1 417 ? -15.398 -13.473 22.255 1.00 97.19 417 THR A O 1
ATOM 3278 N N . TRP A 1 418 ? -14.505 -12.892 20.284 1.00 96.94 418 TRP A N 1
ATOM 3279 C CA . TRP A 1 418 ? -15.147 -13.953 19.526 1.00 96.94 418 TRP A CA 1
ATOM 3280 C C . TRP A 1 418 ? -14.114 -14.659 18.654 1.00 96.94 418 TRP A C 1
ATOM 3282 O O . TRP A 1 418 ? -13.412 -14.026 17.865 1.00 96.94 418 TRP A O 1
ATOM 3292 N N . SER A 1 419 ? -14.029 -15.975 18.803 1.00 96.50 419 SER A N 1
ATOM 3293 C CA . SER A 1 419 ? -13.054 -16.823 18.121 1.00 96.50 419 SER A CA 1
ATOM 3294 C C . SER A 1 419 ? -13.753 -17.697 17.086 1.00 96.50 419 SER A C 1
ATOM 3296 O O . SER A 1 419 ? -14.528 -18.589 17.450 1.00 96.50 419 SER A O 1
ATOM 3298 N N . GLY A 1 420 ? -13.465 -17.458 15.804 1.00 94.56 420 GLY A N 1
ATOM 3299 C CA . GLY A 1 420 ? -13.993 -18.251 14.697 1.00 94.56 420 GLY A CA 1
ATOM 3300 C C . GLY A 1 420 ? -13.548 -19.715 14.742 1.00 94.56 420 GLY A C 1
ATOM 3301 O O . GLY A 1 420 ? -12.449 -20.029 15.203 1.00 94.56 420 GLY A O 1
ATOM 3302 N N . SER A 1 421 ? -14.380 -20.635 14.247 1.00 93.06 421 SER A N 1
ATOM 3303 C CA . SER A 1 421 ? -14.104 -22.079 14.340 1.00 93.06 421 SER A CA 1
ATOM 3304 C C . SER A 1 421 ? -12.881 -22.557 13.543 1.00 93.06 421 SER A C 1
ATOM 3306 O O . SER A 1 421 ? -12.420 -23.674 13.760 1.00 93.06 421 SER A O 1
ATOM 3308 N N . LEU A 1 422 ? -12.395 -21.757 12.590 1.00 91.19 422 LEU A N 1
ATOM 3309 C CA . LEU A 1 422 ? -11.241 -22.051 11.730 1.00 91.19 422 LEU A CA 1
ATOM 3310 C C . LEU A 1 422 ? -9.974 -21.288 12.153 1.00 91.19 422 LEU A C 1
ATOM 3312 O O . LEU A 1 422 ? -8.964 -21.367 11.458 1.00 91.19 422 LEU A O 1
ATOM 3316 N N . THR A 1 423 ? -10.029 -20.547 13.261 1.00 91.50 423 THR A N 1
ATOM 3317 C CA . THR A 1 423 ? -8.878 -19.816 13.805 1.00 91.50 423 THR A CA 1
ATOM 3318 C C . THR A 1 423 ? -7.879 -20.761 14.471 1.00 91.50 423 THR A C 1
ATOM 3320 O O . THR A 1 423 ? -8.232 -21.820 14.996 1.00 91.50 423 THR A O 1
ATOM 3323 N N . THR A 1 424 ? -6.610 -20.375 14.444 1.00 91.00 424 THR A N 1
ATOM 3324 C CA . THR A 1 424 ? -5.479 -21.107 15.023 1.00 91.00 424 THR A CA 1
ATOM 3325 C C . THR A 1 424 ? -5.084 -20.537 16.388 1.00 91.00 424 THR A C 1
ATOM 3327 O O . THR A 1 424 ? -5.583 -19.493 16.804 1.00 91.00 424 THR A O 1
ATOM 3330 N N . SER A 1 425 ? -4.169 -21.198 17.106 1.00 90.25 425 SER A N 1
ATOM 3331 C CA . SER A 1 425 ? -3.612 -20.647 18.353 1.00 90.25 425 SER A CA 1
ATOM 3332 C C . SER A 1 425 ? -2.876 -19.325 18.126 1.00 90.25 425 SER A C 1
ATOM 3334 O O . SER A 1 425 ? -2.954 -18.439 18.965 1.00 90.25 425 SER A O 1
ATOM 3336 N N . GLU A 1 426 ? -2.228 -19.167 16.969 1.00 89.12 426 GLU A N 1
ATOM 3337 C CA . GLU A 1 426 ? -1.544 -17.929 16.573 1.00 89.12 426 GLU A CA 1
ATOM 3338 C C . GLU A 1 426 ? -2.539 -16.763 16.451 1.00 89.12 426 GLU A C 1
ATOM 3340 O O . GLU A 1 426 ? -2.261 -15.659 16.914 1.00 89.12 426 GLU A O 1
ATOM 3345 N N . ASP A 1 427 ? -3.733 -17.017 15.906 1.00 91.56 427 ASP A N 1
ATOM 3346 C CA . ASP A 1 427 ? -4.796 -16.010 15.807 1.00 91.56 427 ASP A CA 1
ATOM 3347 C C . ASP A 1 427 ? -5.359 -15.616 17.182 1.00 91.56 427 ASP A C 1
ATOM 3349 O O . ASP A 1 427 ? -5.752 -14.466 17.385 1.00 91.56 427 ASP A O 1
ATOM 3353 N N . GLN A 1 428 ? -5.405 -16.553 18.136 1.00 91.50 428 GLN A N 1
ATOM 3354 C CA . GLN A 1 428 ? -5.812 -16.259 19.516 1.00 91.50 428 GLN A CA 1
ATOM 3355 C C . GLN A 1 428 ? -4.744 -15.439 20.246 1.00 91.50 428 GLN A C 1
ATOM 3357 O O . GLN A 1 428 ? -5.073 -14.466 20.914 1.00 91.50 428 GLN A O 1
ATOM 3362 N N . ASP A 1 429 ? -3.464 -15.764 20.066 1.00 92.00 429 ASP A N 1
ATOM 3363 C CA . ASP A 1 429 ? -2.370 -14.978 20.643 1.00 92.00 429 ASP A CA 1
ATOM 3364 C C . ASP A 1 429 ? -2.364 -13.541 20.091 1.00 92.00 429 ASP A C 1
ATOM 3366 O O . ASP A 1 429 ? -2.112 -12.585 20.828 1.00 92.00 429 ASP A O 1
ATOM 3370 N N . LEU A 1 430 ? -2.671 -13.365 18.799 1.00 93.25 430 LEU A N 1
ATOM 3371 C CA . LEU A 1 430 ? -2.860 -12.046 18.187 1.00 93.25 430 LEU A CA 1
ATOM 3372 C C . LEU A 1 430 ? -4.050 -11.294 18.791 1.00 93.25 430 LEU A C 1
ATOM 3374 O O . LEU A 1 430 ? -3.942 -10.093 19.045 1.00 93.25 430 LEU A O 1
ATOM 3378 N N . LEU A 1 431 ? -5.167 -11.987 19.023 1.00 94.69 431 LEU A N 1
ATOM 3379 C CA . LEU A 1 431 ? -6.368 -11.426 19.641 1.00 94.69 431 LEU A CA 1
ATOM 3380 C C . LEU A 1 431 ? -6.078 -10.875 21.041 1.00 94.69 431 LEU A C 1
ATOM 3382 O O . LEU A 1 431 ? -6.383 -9.713 21.297 1.00 94.69 431 LEU A O 1
ATOM 3386 N N . GLU A 1 432 ? -5.445 -11.669 21.908 1.00 92.38 432 GLU A N 1
ATOM 3387 C CA . GLU A 1 432 ? -5.087 -11.248 23.270 1.00 92.38 432 GLU A CA 1
ATOM 3388 C C . GLU A 1 432 ? -4.159 -10.027 23.249 1.00 92.38 432 GLU A C 1
ATOM 3390 O O . GLU A 1 432 ? -4.415 -9.031 23.921 1.00 92.38 432 GLU A O 1
ATOM 3395 N N . ARG A 1 433 ? -3.126 -10.034 22.398 1.00 92.31 433 ARG A N 1
ATOM 3396 C CA . ARG A 1 433 ? -2.214 -8.884 22.287 1.00 92.31 433 ARG A CA 1
ATOM 3397 C C . ARG A 1 433 ? -2.906 -7.623 21.763 1.00 92.31 433 ARG A C 1
ATOM 3399 O O . ARG A 1 433 ? -2.489 -6.522 22.108 1.00 92.31 433 ARG A O 1
ATOM 3406 N N . GLN A 1 434 ? -3.922 -7.754 20.905 1.00 92.94 434 GLN A N 1
ATOM 3407 C CA . GLN A 1 434 ? -4.697 -6.599 20.436 1.00 92.94 434 GLN A CA 1
ATOM 3408 C C . GLN A 1 434 ? -5.671 -6.076 21.495 1.00 92.94 434 GLN A C 1
ATOM 3410 O O . GLN A 1 434 ? -5.934 -4.873 21.524 1.00 92.94 434 GLN A O 1
ATOM 3415 N N . LEU A 1 435 ? -6.177 -6.926 22.393 1.00 91.75 435 LEU A N 1
ATOM 3416 C CA . LEU A 1 435 ? -6.987 -6.476 23.529 1.00 91.75 435 LEU A CA 1
ATOM 3417 C C . LEU A 1 435 ? -6.203 -5.519 24.432 1.00 91.75 435 LEU A C 1
ATOM 3419 O O . LEU A 1 435 ? -6.729 -4.457 24.764 1.00 91.75 435 LEU A O 1
ATOM 3423 N N . ASP A 1 436 ? -4.935 -5.834 24.719 1.00 88.00 436 ASP A N 1
ATOM 3424 C CA . ASP A 1 436 ? -4.031 -4.980 25.507 1.00 88.00 436 ASP A CA 1
ATOM 3425 C C . ASP A 1 436 ? -3.828 -3.586 24.884 1.00 88.00 436 ASP A C 1
ATOM 3427 O O . ASP A 1 436 ? -3.452 -2.632 25.564 1.00 88.00 436 ASP A O 1
ATOM 3431 N N . VAL A 1 437 ? -4.064 -3.444 23.578 1.00 87.44 437 VAL A N 1
ATOM 3432 C CA . VAL A 1 437 ? -3.927 -2.171 22.859 1.00 87.44 437 VAL A CA 1
ATOM 3433 C C . VAL A 1 437 ? -5.257 -1.424 22.782 1.00 87.44 437 VAL A C 1
ATOM 3435 O O . VAL A 1 437 ? -5.283 -0.204 22.943 1.00 87.44 437 VAL A O 1
ATOM 3438 N N . ILE A 1 438 ? -6.359 -2.130 22.519 1.00 87.56 438 ILE A N 1
ATOM 3439 C CA . ILE A 1 438 ? -7.669 -1.509 22.282 1.00 87.56 438 ILE A CA 1
ATOM 3440 C C . ILE A 1 438 ? -8.374 -1.171 23.605 1.00 87.56 438 ILE A C 1
ATOM 3442 O O . ILE A 1 438 ? -8.926 -0.078 23.741 1.00 87.56 438 ILE A O 1
ATOM 3446 N N . LYS A 1 439 ? -8.364 -2.085 24.584 1.00 87.75 439 LYS A N 1
ATOM 3447 C CA . LYS A 1 439 ? -9.029 -1.943 25.894 1.00 87.75 439 LYS A CA 1
ATOM 3448 C C . LYS A 1 439 ? -8.229 -2.687 26.995 1.00 87.75 439 LYS A C 1
ATOM 3450 O O . LYS A 1 439 ? -8.724 -3.693 27.502 1.00 87.75 439 LYS A O 1
ATOM 3455 N N . PRO A 1 440 ? -7.036 -2.197 27.399 1.00 84.69 440 PRO A N 1
ATOM 3456 C CA . PRO A 1 440 ? -6.141 -2.899 28.336 1.00 84.69 440 PRO A CA 1
ATOM 3457 C C . PRO A 1 440 ? -6.741 -3.179 29.720 1.00 84.69 440 PRO A C 1
ATOM 3459 O O . PRO A 1 440 ? -6.452 -4.206 30.326 1.00 84.69 440 PRO A O 1
ATOM 3462 N N . ASP A 1 441 ? -7.580 -2.277 30.233 1.00 85.44 441 ASP A N 1
ATOM 3463 C CA . ASP A 1 441 ? -8.034 -2.321 31.632 1.00 85.44 441 ASP A CA 1
ATOM 3464 C C . ASP A 1 441 ? -9.406 -2.993 31.820 1.00 85.44 441 ASP A C 1
ATOM 3466 O O . ASP A 1 441 ? -9.991 -2.940 32.905 1.00 85.44 441 ASP A O 1
ATOM 3470 N N . LEU A 1 442 ? -9.955 -3.611 30.770 1.00 86.31 442 LEU A N 1
ATOM 3471 C CA . LEU A 1 442 ? -11.310 -4.155 30.781 1.00 86.31 442 LEU A CA 1
ATOM 3472 C C . LEU A 1 442 ? -11.308 -5.682 30.750 1.00 86.31 442 LEU A C 1
ATOM 3474 O O . LEU A 1 442 ? -10.681 -6.305 29.898 1.00 86.31 442 LEU A O 1
ATOM 3478 N N . GLN A 1 443 ? -12.087 -6.304 31.637 1.00 90.31 443 GLN A N 1
ATOM 3479 C CA . GLN A 1 443 ? -12.314 -7.744 31.546 1.00 90.31 443 GLN A CA 1
ATOM 3480 C C . GLN A 1 443 ? -13.196 -8.066 30.340 1.00 90.31 443 GLN A C 1
ATOM 3482 O O . GLN A 1 443 ? -14.285 -7.507 30.185 1.00 90.31 443 GLN A O 1
ATOM 3487 N N . TYR A 1 444 ? -12.741 -9.004 29.512 1.00 93.25 444 TYR A N 1
ATOM 3488 C CA . TYR A 1 444 ? -13.495 -9.482 28.363 1.00 93.25 444 TYR A CA 1
ATOM 3489 C C . TYR A 1 444 ? -14.227 -10.794 28.661 1.00 93.25 444 TYR A C 1
ATOM 3491 O O . TYR A 1 444 ? -13.854 -11.579 29.533 1.00 93.25 444 TYR A O 1
ATOM 3499 N N . LYS A 1 445 ? -15.290 -11.041 27.896 1.00 95.44 445 LYS A N 1
ATOM 3500 C CA . LYS A 1 445 ? -16.060 -12.286 27.908 1.00 95.44 445 LYS A CA 1
ATOM 3501 C C . LYS A 1 445 ? -15.729 -13.096 26.646 1.00 95.44 445 LYS A C 1
ATOM 3503 O O . LYS A 1 445 ? -16.171 -12.694 25.568 1.00 95.44 445 LYS A O 1
ATOM 3508 N N . PRO A 1 446 ? -14.976 -14.208 26.745 1.00 95.62 446 PRO A N 1
ATOM 3509 C CA . PRO A 1 446 ? -14.629 -15.010 25.580 1.00 95.62 446 PRO A CA 1
ATOM 3510 C C . PRO A 1 446 ? -15.817 -15.806 25.059 1.00 95.62 446 PRO A C 1
ATOM 3512 O O . PRO A 1 446 ? -16.487 -16.519 25.807 1.00 95.62 446 PRO A O 1
ATOM 3515 N N . LEU A 1 447 ? -16.038 -15.719 23.753 1.00 95.94 447 LEU A N 1
ATOM 3516 C CA . LEU A 1 447 ? -17.042 -16.462 23.012 1.00 95.94 447 LEU A CA 1
ATOM 3517 C C . LEU A 1 447 ? -16.368 -17.258 21.899 1.00 95.94 447 LEU A C 1
ATOM 3519 O O . LEU A 1 447 ? -15.423 -16.809 21.254 1.00 95.94 447 LEU A O 1
ATOM 3523 N N . LYS A 1 448 ? -16.887 -18.457 21.659 1.00 94.12 448 LYS A N 1
ATOM 3524 C CA . LYS A 1 448 ? -16.484 -19.290 20.527 1.00 94.12 448 LYS A CA 1
ATOM 3525 C C . LYS A 1 448 ? -17.599 -19.326 19.502 1.00 94.12 448 LYS A C 1
ATOM 3527 O O . LYS A 1 448 ? -18.774 -19.214 19.854 1.00 94.12 448 LYS A O 1
ATOM 3532 N N . ASP A 1 449 ? -17.212 -19.534 18.256 1.00 92.19 449 ASP A N 1
ATOM 3533 C CA . ASP A 1 449 ? -18.120 -19.792 17.149 1.00 92.19 449 ASP A CA 1
ATOM 3534 C C . ASP A 1 449 ? -19.165 -20.871 17.511 1.00 92.19 449 ASP A C 1
ATOM 3536 O O . ASP A 1 449 ? -18.824 -22.015 17.820 1.00 92.19 449 ASP A O 1
ATOM 3540 N N . GLY A 1 450 ? -20.443 -20.480 17.524 1.00 89.69 450 GLY A N 1
ATOM 3541 C CA . GLY A 1 450 ? -21.588 -21.331 17.862 1.00 89.69 450 GLY A CA 1
ATOM 3542 C C . GLY A 1 450 ? -21.996 -21.335 19.341 1.00 89.69 450 GLY A C 1
ATOM 3543 O O . GLY A 1 450 ? -23.023 -21.927 19.674 1.00 89.69 450 GLY A O 1
ATOM 3544 N N . ALA A 1 451 ? -21.231 -20.685 20.221 1.00 92.81 451 ALA A N 1
ATOM 3545 C CA . ALA A 1 451 ? -21.496 -20.566 21.658 1.00 92.81 451 ALA A CA 1
ATOM 3546 C C . ALA A 1 451 ? -21.811 -19.116 22.081 1.00 92.81 451 ALA A C 1
ATOM 3548 O O . ALA A 1 451 ? -21.552 -18.719 23.217 1.00 92.81 451 ALA A O 1
ATOM 3549 N N . GLU A 1 452 ? -22.325 -18.302 21.159 1.00 94.69 452 GLU A N 1
ATOM 3550 C CA . GLU A 1 452 ? -22.605 -16.889 21.395 1.00 94.69 452 GLU A CA 1
ATOM 3551 C C . GLU A 1 452 ? -23.873 -16.677 22.240 1.00 94.69 452 GLU A C 1
ATOM 3553 O O . GLU A 1 452 ? -24.859 -17.405 22.114 1.00 94.69 452 GLU A O 1
ATOM 3558 N N . THR A 1 453 ? -23.868 -15.647 23.087 1.00 94.31 453 THR A N 1
ATOM 3559 C CA . THR A 1 453 ? -25.009 -15.293 23.944 1.00 94.31 453 THR A CA 1
ATOM 3560 C C . THR A 1 453 ? -26.004 -14.383 23.222 1.00 94.31 453 THR A C 1
ATOM 3562 O O . THR A 1 453 ? -25.649 -13.693 22.268 1.00 94.31 453 THR A O 1
ATOM 3565 N N . GLU A 1 454 ? -27.250 -14.318 23.701 1.00 93.44 454 GLU A N 1
ATOM 3566 C CA . GLU A 1 454 ? -28.250 -13.376 23.164 1.00 93.44 454 GLU A CA 1
ATOM 3567 C C . GLU A 1 454 ? -27.781 -11.919 23.291 1.00 93.44 454 GLU A C 1
ATOM 3569 O O . GLU A 1 454 ? -27.814 -11.190 22.310 1.00 93.44 454 GLU A O 1
ATOM 3574 N N . GLN A 1 455 ? -27.193 -11.540 24.434 1.00 94.25 455 GLN A N 1
ATOM 3575 C CA . GLN A 1 455 ? -26.632 -10.196 24.648 1.00 94.25 455 GLN A CA 1
ATOM 3576 C C . GLN A 1 455 ? -25.564 -9.812 23.614 1.00 94.25 455 GLN A C 1
ATOM 3578 O O . GLN A 1 455 ? -25.440 -8.645 23.255 1.00 94.25 455 GLN A O 1
ATOM 3583 N N . PHE A 1 456 ? -24.763 -10.777 23.159 1.00 95.38 456 PHE A N 1
ATOM 3584 C CA . PHE A 1 456 ? -23.780 -10.544 22.105 1.00 95.38 456 PHE A CA 1
ATOM 3585 C C . PHE A 1 456 ? -24.465 -10.294 20.756 1.00 95.38 456 PHE A C 1
ATOM 3587 O O . PHE A 1 456 ? -24.091 -9.367 20.040 1.00 95.38 456 PHE A O 1
ATOM 3594 N N . TRP A 1 457 ? -25.496 -11.075 20.424 1.00 95.00 457 TRP A N 1
ATOM 3595 C CA . TRP A 1 457 ? -26.259 -10.884 19.191 1.00 95.00 457 TRP A CA 1
ATOM 3596 C C . TRP A 1 457 ? -27.073 -9.594 19.185 1.00 95.00 457 TRP A C 1
ATOM 3598 O O . TRP A 1 457 ? -27.148 -8.955 18.140 1.00 95.00 457 TRP A O 1
ATOM 3608 N N . ASP A 1 458 ? -27.617 -9.176 20.327 1.00 94.06 458 ASP A N 1
ATOM 3609 C CA . ASP A 1 458 ? -28.346 -7.912 20.462 1.00 94.06 458 ASP A CA 1
ATOM 3610 C C . ASP A 1 458 ? -27.461 -6.717 20.079 1.00 94.06 458 ASP A C 1
ATOM 3612 O O . ASP A 1 458 ? -27.908 -5.808 19.380 1.00 94.06 458 ASP A O 1
ATOM 3616 N N . LEU A 1 459 ? -26.176 -6.751 20.459 1.00 94.06 459 LEU A N 1
ATOM 3617 C CA . LEU A 1 459 ? -25.197 -5.728 20.073 1.00 94.06 459 LEU A CA 1
ATOM 3618 C C . LEU A 1 459 ? -24.869 -5.739 18.573 1.00 94.06 459 LEU A C 1
ATOM 3620 O O . LEU A 1 459 ? -24.529 -4.695 18.029 1.00 94.06 459 LEU A O 1
ATOM 3624 N N . LEU A 1 460 ? -24.969 -6.893 17.906 1.00 93.62 460 LEU A N 1
ATOM 3625 C CA . LEU A 1 460 ? -24.692 -7.068 16.472 1.00 93.62 460 LEU A CA 1
ATOM 3626 C C . LEU A 1 460 ? -25.940 -6.935 15.581 1.00 93.62 460 LEU A C 1
ATOM 3628 O O . LEU A 1 460 ? -25.891 -7.283 14.399 1.00 93.62 460 LEU A O 1
ATOM 3632 N N . GLY A 1 461 ? -27.069 -6.481 16.134 1.00 91.12 461 GLY A N 1
ATOM 3633 C CA . GLY A 1 461 ? -28.325 -6.349 15.390 1.00 91.12 461 GLY A CA 1
ATOM 3634 C C . GLY A 1 461 ? -28.989 -7.686 15.036 1.00 91.12 461 GLY A C 1
ATOM 3635 O O . GLY A 1 461 ? -29.816 -7.742 14.128 1.00 91.12 461 GLY A O 1
ATOM 3636 N N . GLY A 1 462 ? -28.640 -8.760 15.748 1.00 90.06 462 GLY A N 1
ATOM 3637 C CA . GLY A 1 462 ? -29.196 -10.099 15.589 1.00 90.06 462 GLY A CA 1
ATOM 3638 C C . GLY A 1 462 ? -28.260 -11.100 14.905 1.00 90.06 462 GLY A C 1
ATOM 3639 O O . GLY A 1 462 ? -27.199 -10.774 14.370 1.00 90.06 462 GLY A O 1
ATOM 3640 N N . LYS A 1 463 ? -28.671 -12.373 14.935 1.00 88.19 463 LYS A N 1
ATOM 3641 C CA . LYS A 1 463 ? -27.935 -13.475 14.308 1.00 88.19 463 LYS A CA 1
ATOM 3642 C C . LYS A 1 463 ? -28.183 -13.496 12.802 1.00 88.19 463 LYS A C 1
ATOM 3644 O O . LYS A 1 463 ? -29.328 -13.534 12.357 1.00 88.19 463 LYS A O 1
ATOM 3649 N N . MET A 1 464 ? -27.105 -13.536 12.027 1.00 86.25 464 MET A N 1
ATOM 3650 C CA . MET A 1 464 ? -27.139 -13.580 10.564 1.00 86.25 464 MET A CA 1
ATOM 3651 C C . MET A 1 464 ? -26.236 -14.695 10.030 1.00 86.25 464 MET A C 1
ATOM 3653 O O . MET A 1 464 ? -25.412 -15.246 10.765 1.00 86.25 464 MET A O 1
ATOM 3657 N N . GLU A 1 465 ? -26.392 -15.038 8.750 1.00 82.94 465 GLU A N 1
ATOM 3658 C CA . GLU A 1 465 ? -25.439 -15.915 8.070 1.00 82.94 465 GLU A CA 1
ATOM 3659 C C . GLU A 1 465 ? -24.072 -15.234 7.961 1.00 82.94 465 GLU A C 1
ATOM 3661 O O . GLU A 1 465 ? -23.968 -14.039 7.678 1.00 82.94 465 GLU A O 1
ATOM 3666 N N . ARG A 1 466 ? -23.022 -16.020 8.190 1.00 82.06 466 ARG A N 1
ATOM 3667 C CA . ARG A 1 466 ? -21.627 -15.578 8.208 1.00 82.06 466 ARG A CA 1
ATOM 3668 C C . ARG A 1 466 ? -20.804 -16.367 7.206 1.00 82.06 466 ARG A C 1
ATOM 3670 O O . ARG A 1 466 ? -21.161 -17.481 6.824 1.00 82.06 466 ARG A O 1
ATOM 3677 N N . SER A 1 467 ? -19.693 -15.778 6.784 1.00 82.44 467 SER A N 1
ATOM 3678 C CA . SER A 1 467 ? -18.786 -16.399 5.822 1.00 82.44 467 SER A CA 1
ATOM 3679 C C . SER A 1 467 ? -17.670 -17.185 6.514 1.00 82.44 467 SER A C 1
ATOM 3681 O O . SER A 1 467 ? -17.239 -16.840 7.610 1.00 82.44 467 SER A O 1
ATOM 3683 N N . ASN A 1 468 ? -17.164 -18.213 5.831 1.00 84.94 468 ASN A N 1
ATOM 3684 C CA . ASN A 1 468 ? -16.000 -18.998 6.268 1.00 84.94 468 ASN A CA 1
ATOM 3685 C C . ASN A 1 468 ? -14.822 -18.826 5.293 1.00 84.94 468 ASN A C 1
ATOM 3687 O O . ASN A 1 468 ? -13.934 -19.673 5.215 1.00 84.94 468 ASN A O 1
ATOM 3691 N N . LYS A 1 469 ? -14.881 -17.791 4.445 1.00 81.88 469 LYS A N 1
ATOM 3692 C CA . LYS A 1 469 ? -13.868 -17.529 3.425 1.00 81.88 469 LYS A CA 1
ATOM 3693 C C . LYS A 1 469 ? -12.795 -16.637 4.026 1.00 81.88 469 LYS A C 1
ATOM 3695 O O . LYS A 1 469 ? -13.105 -15.548 4.507 1.00 81.88 469 LYS A O 1
ATOM 3700 N N . ILE A 1 470 ? -11.546 -17.071 3.929 1.00 77.12 470 ILE A N 1
ATOM 3701 C CA . ILE A 1 470 ? -10.398 -16.200 4.173 1.00 77.12 470 ILE A CA 1
ATOM 3702 C C . ILE A 1 470 ? -10.434 -15.089 3.122 1.00 77.12 470 ILE A C 1
ATOM 3704 O O . ILE A 1 470 ? -10.675 -15.346 1.939 1.00 77.12 470 ILE A O 1
ATOM 3708 N N . ILE A 1 471 ? -10.241 -13.851 3.563 1.00 78.25 471 ILE A N 1
ATOM 3709 C CA . ILE A 1 471 ? -10.144 -12.703 2.669 1.00 78.25 471 ILE A CA 1
ATOM 3710 C C . ILE A 1 471 ? -8.818 -12.840 1.933 1.00 78.25 471 ILE A C 1
ATOM 3712 O O . ILE A 1 471 ? -7.762 -12.879 2.561 1.00 78.25 471 ILE A O 1
ATOM 3716 N N . ALA A 1 472 ? -8.892 -12.987 0.612 1.00 63.50 472 ALA A N 1
ATOM 3717 C CA . ALA A 1 472 ? -7.713 -13.172 -0.215 1.00 63.50 472 ALA A CA 1
ATOM 3718 C C . ALA A 1 472 ? -6.835 -11.915 -0.168 1.00 63.50 472 ALA A C 1
ATOM 3720 O O . ALA A 1 472 ? -7.314 -10.810 -0.429 1.00 63.50 472 ALA A O 1
ATOM 3721 N N . THR A 1 473 ? -5.557 -12.108 0.143 1.00 66.00 473 THR A N 1
ATOM 3722 C CA . THR A 1 473 ? -4.513 -11.104 -0.066 1.00 66.00 473 THR A CA 1
ATOM 3723 C C . THR A 1 473 ? -3.934 -11.315 -1.459 1.00 66.00 473 THR A C 1
ATOM 3725 O O . THR A 1 473 ? -3.718 -12.457 -1.866 1.00 66.00 473 THR A O 1
ATOM 3728 N N . GLU A 1 474 ? -3.692 -10.232 -2.195 1.00 68.44 474 GLU A N 1
ATOM 3729 C CA . GLU A 1 474 ? -2.958 -10.307 -3.460 1.00 68.44 474 GLU A CA 1
ATOM 3730 C C . GLU A 1 474 ? -1.526 -10.761 -3.174 1.00 68.44 474 GLU A C 1
ATOM 3732 O O . GLU A 1 474 ? -0.800 -10.126 -2.408 1.00 68.44 474 GLU A O 1
ATOM 3737 N N . SER A 1 475 ? -1.146 -11.900 -3.746 1.00 67.50 475 SER A N 1
ATOM 3738 C CA . SER A 1 475 ? 0.220 -12.404 -3.678 1.00 67.50 475 SER A CA 1
ATOM 3739 C C . SER A 1 475 ? 1.093 -11.700 -4.708 1.00 67.50 475 SER A C 1
ATOM 3741 O O . SER A 1 475 ? 0.626 -11.362 -5.796 1.00 67.50 475 SER A O 1
ATOM 3743 N N . GLU A 1 476 ? 2.368 -11.540 -4.376 1.00 73.00 476 GLU A N 1
ATOM 3744 C CA . GLU A 1 476 ? 3.379 -11.085 -5.325 1.00 73.00 476 GLU A CA 1
ATOM 3745 C C . GLU A 1 476 ? 3.501 -12.079 -6.492 1.00 73.00 476 GLU A C 1
ATOM 3747 O O . GLU A 1 476 ? 3.570 -13.292 -6.273 1.00 73.00 476 GLU A O 1
ATOM 3752 N N . SER A 1 477 ? 3.492 -11.570 -7.725 1.00 74.38 477 SER A N 1
ATOM 3753 C CA . SER A 1 477 ? 3.709 -12.360 -8.941 1.00 74.38 477 SER A CA 1
ATOM 3754 C C . SER A 1 477 ? 5.174 -12.329 -9.377 1.00 74.38 477 SER A C 1
ATOM 3756 O O . SER A 1 477 ? 5.990 -11.572 -8.845 1.00 74.38 477 SER A O 1
ATOM 3758 N N . ASP A 1 478 ? 5.503 -13.114 -10.408 1.00 74.00 478 ASP A N 1
ATOM 3759 C CA . ASP A 1 478 ? 6.767 -12.933 -11.122 1.00 74.00 478 ASP A CA 1
ATOM 3760 C C . ASP A 1 478 ? 6.861 -11.484 -11.649 1.00 74.00 478 ASP A C 1
ATOM 3762 O O . ASP A 1 478 ? 5.872 -10.961 -12.171 1.00 74.00 478 ASP A O 1
ATOM 3766 N N . PRO A 1 479 ? 8.018 -10.814 -11.497 1.00 85.38 479 PRO A N 1
ATOM 3767 C CA . PRO A 1 479 ? 8.142 -9.398 -11.809 1.00 85.38 479 PRO A CA 1
ATOM 3768 C C . PRO A 1 479 ? 8.279 -9.137 -13.317 1.00 85.38 479 PRO A C 1
ATOM 3770 O O . PRO A 1 479 ? 9.073 -9.785 -14.006 1.00 85.38 479 PRO A O 1
ATOM 3773 N N . HIS A 1 480 ? 7.593 -8.108 -13.813 1.00 85.50 480 HIS A N 1
ATOM 3774 C CA . HIS A 1 480 ? 7.656 -7.635 -15.199 1.00 85.50 480 HIS A CA 1
ATOM 3775 C C . HIS A 1 480 ? 8.238 -6.219 -15.273 1.00 85.50 480 HIS A C 1
ATOM 3777 O O . HIS A 1 480 ? 7.743 -5.298 -14.629 1.00 85.50 480 HIS A O 1
ATOM 3783 N N . LEU A 1 481 ? 9.296 -6.016 -16.065 1.00 89.75 481 LEU A N 1
ATOM 3784 C CA . LEU A 1 481 ? 9.947 -4.709 -16.210 1.00 89.75 481 LEU A CA 1
ATOM 3785 C C . LEU A 1 481 ? 9.503 -4.007 -17.497 1.00 89.75 481 LEU A C 1
ATOM 3787 O O . LEU A 1 481 ? 9.592 -4.572 -18.583 1.00 89.75 481 LEU A O 1
ATOM 3791 N N . PHE A 1 482 ? 9.142 -2.732 -17.398 1.00 91.69 482 PHE A N 1
ATOM 3792 C CA . PHE A 1 482 ? 8.702 -1.898 -18.512 1.00 91.69 482 PHE A CA 1
ATOM 3793 C C . PHE A 1 482 ? 9.529 -0.624 -18.626 1.00 91.69 482 PHE A C 1
ATOM 3795 O O . PHE A 1 482 ? 9.705 0.108 -17.658 1.00 91.69 482 PHE A O 1
ATOM 3802 N N . CYS A 1 483 ? 9.978 -0.302 -19.836 1.00 90.19 483 CYS A N 1
ATOM 3803 C CA . CYS A 1 483 ? 10.546 1.001 -20.168 1.00 90.19 483 CYS A CA 1
ATOM 3804 C C . CYS A 1 483 ? 9.428 1.969 -20.579 1.00 90.19 483 CYS A C 1
ATOM 3806 O O . CYS A 1 483 ? 8.662 1.678 -21.504 1.00 90.19 483 CYS A O 1
ATOM 3808 N N . CYS A 1 484 ? 9.348 3.121 -19.911 1.00 92.19 484 CYS A N 1
ATOM 3809 C CA . CYS A 1 484 ? 8.231 4.055 -20.021 1.00 92.19 484 CYS A CA 1
ATOM 3810 C C . CYS A 1 484 ? 8.583 5.309 -20.833 1.00 92.19 484 CYS A C 1
ATOM 3812 O O . CYS A 1 484 ? 9.573 5.997 -20.584 1.00 92.19 484 CYS A O 1
ATOM 3814 N N . PHE A 1 485 ? 7.703 5.660 -21.768 1.00 86.50 485 PHE A N 1
ATOM 3815 C CA . PHE A 1 485 ? 7.770 6.867 -22.584 1.00 86.50 485 PHE A CA 1
ATOM 3816 C C . PHE A 1 485 ? 6.514 7.700 -22.349 1.00 86.50 485 PHE A C 1
ATOM 3818 O O . PHE A 1 485 ? 5.462 7.434 -22.928 1.00 86.50 485 PHE A O 1
ATOM 3825 N N . PHE A 1 486 ? 6.642 8.724 -21.509 1.00 84.88 486 PHE A N 1
ATOM 3826 C CA . PHE A 1 486 ? 5.570 9.677 -21.239 1.00 84.88 486 PHE A CA 1
ATOM 3827 C C . PHE A 1 486 ? 5.759 10.951 -22.073 1.00 84.88 486 PHE A C 1
ATOM 3829 O O . PHE A 1 486 ? 6.827 11.581 -22.029 1.00 84.88 486 PHE A O 1
ATOM 3836 N N . SER 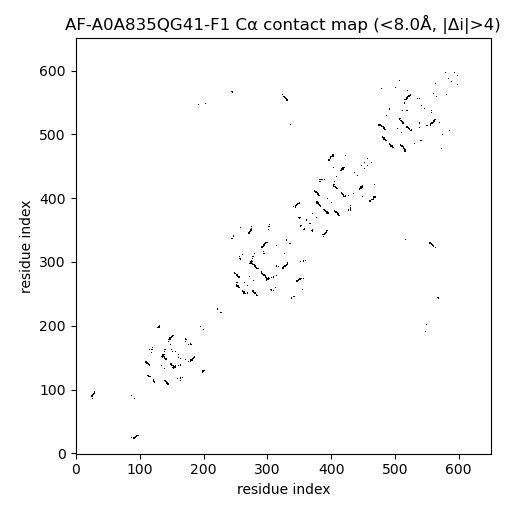A 1 487 ? 4.750 11.294 -22.878 1.00 82.75 487 SER A N 1
ATOM 3837 C CA . SER A 1 487 ? 4.728 12.492 -23.725 1.00 82.75 487 SER A CA 1
ATOM 3838 C C . SER A 1 487 ? 3.298 12.991 -23.902 1.00 82.75 487 SER A C 1
ATOM 3840 O O . SER A 1 487 ? 2.428 12.208 -24.267 1.00 82.75 487 SER A O 1
ATOM 3842 N N . GLU A 1 488 ? 3.074 14.293 -23.694 1.00 80.06 488 GLU A N 1
ATOM 3843 C CA . GLU A 1 488 ? 1.778 14.962 -23.927 1.00 80.06 488 GLU A CA 1
ATOM 3844 C C . GLU A 1 488 ? 0.585 14.237 -23.266 1.00 80.06 488 GLU A C 1
ATOM 3846 O O . GLU A 1 488 ? -0.480 14.095 -23.857 1.00 80.06 488 GLU A O 1
ATOM 3851 N N . GLY A 1 489 ? 0.772 13.729 -22.042 1.00 74.44 489 GLY A N 1
ATOM 3852 C CA . GLY A 1 489 ? -0.273 13.021 -21.291 1.00 74.44 489 GLY A CA 1
ATOM 3853 C C . GLY A 1 489 ? -0.515 11.569 -21.716 1.00 74.44 489 GLY A C 1
ATOM 3854 O O . GLY A 1 489 ? -1.331 10.895 -21.102 1.00 74.44 489 GLY A O 1
ATOM 3855 N N . THR A 1 490 ? 0.188 11.062 -22.731 1.00 84.25 490 THR A N 1
ATOM 3856 C CA . THR A 1 490 ? 0.077 9.663 -23.166 1.00 84.25 490 THR A CA 1
ATOM 3857 C C . THR A 1 490 ? 1.274 8.855 -22.678 1.00 84.25 490 THR A C 1
ATOM 3859 O O . THR A 1 490 ? 2.426 9.182 -22.988 1.00 84.25 490 THR A O 1
ATOM 3862 N N . LEU A 1 491 ? 1.001 7.770 -21.951 1.00 90.50 491 LEU A N 1
ATOM 3863 C CA . LEU A 1 491 ? 2.003 6.788 -21.552 1.00 90.50 491 LEU A CA 1
ATOM 3864 C C . LEU A 1 491 ? 2.115 5.685 -22.611 1.00 90.50 491 LEU A C 1
ATOM 3866 O O . LEU A 1 491 ? 1.130 5.050 -22.977 1.00 90.50 491 LEU A O 1
ATOM 3870 N N . LYS A 1 492 ? 3.334 5.442 -23.097 1.00 88.44 492 LYS A N 1
ATOM 3871 C CA . LYS A 1 492 ? 3.680 4.261 -23.897 1.00 88.44 492 LYS A CA 1
ATOM 3872 C C . LYS A 1 492 ? 4.698 3.431 -23.140 1.00 88.44 492 LYS A C 1
ATOM 3874 O O . LYS A 1 492 ? 5.681 3.983 -22.649 1.00 88.44 492 LYS A O 1
ATOM 3879 N N . VAL A 1 493 ? 4.512 2.120 -23.104 1.00 87.25 493 VAL A N 1
ATOM 3880 C CA . VAL A 1 493 ? 5.434 1.206 -22.426 1.00 87.25 493 VAL A CA 1
ATOM 3881 C C . VAL A 1 493 ? 5.967 0.145 -23.376 1.00 87.25 493 VAL A C 1
ATOM 3883 O O . VAL A 1 493 ? 5.317 -0.196 -24.359 1.00 87.25 493 VAL A O 1
ATOM 3886 N N . ASN A 1 494 ? 7.164 -0.360 -23.091 1.00 80.31 494 ASN A N 1
ATOM 3887 C CA . ASN A 1 494 ? 7.725 -1.535 -23.751 1.00 80.31 494 ASN A CA 1
ATOM 3888 C C . ASN A 1 494 ? 8.287 -2.478 -22.691 1.00 80.31 494 ASN A C 1
ATOM 3890 O O . ASN A 1 494 ? 9.104 -2.046 -21.876 1.00 80.31 494 ASN A O 1
ATOM 3894 N N . GLU A 1 495 ? 7.878 -3.742 -22.719 1.00 85.50 495 GLU A N 1
ATOM 3895 C CA . GLU A 1 495 ? 8.373 -4.757 -21.789 1.00 85.50 495 GLU A CA 1
ATOM 3896 C C . GLU A 1 495 ? 9.835 -5.130 -22.089 1.00 85.50 495 GLU A C 1
ATOM 3898 O O . GLU A 1 495 ? 10.266 -5.212 -23.245 1.00 85.50 495 GLU A O 1
ATOM 3903 N N . VAL A 1 496 ? 10.609 -5.346 -21.029 1.00 77.69 496 VAL A N 1
ATOM 3904 C CA . VAL A 1 496 ? 12.005 -5.777 -21.056 1.00 77.69 496 VAL A CA 1
ATOM 3905 C C . VAL A 1 496 ? 12.091 -7.164 -20.429 1.00 77.69 496 VAL A C 1
ATOM 3907 O O . VAL A 1 496 ? 12.022 -7.327 -19.214 1.00 77.69 496 VAL A O 1
ATOM 3910 N N . PHE A 1 497 ? 12.279 -8.179 -21.268 1.00 75.81 497 PHE A N 1
ATOM 3911 C CA . PHE A 1 497 ? 12.355 -9.574 -20.832 1.00 75.81 497 PHE A CA 1
ATOM 3912 C C . PHE A 1 497 ? 13.751 -9.962 -20.338 1.00 75.81 497 PHE A C 1
ATOM 3914 O O . PHE A 1 497 ? 14.757 -9.525 -20.902 1.00 75.81 497 PHE A O 1
ATOM 3921 N N . ASN A 1 498 ? 13.811 -10.884 -19.369 1.00 73.56 498 ASN A N 1
ATOM 3922 C CA . ASN A 1 498 ? 15.062 -11.399 -18.787 1.00 73.56 498 ASN A CA 1
ATOM 3923 C C . ASN A 1 498 ? 16.001 -10.269 -18.336 1.00 73.56 498 ASN A C 1
ATOM 3925 O O . ASN A 1 498 ? 17.196 -10.273 -18.655 1.00 73.56 498 ASN A O 1
ATOM 3929 N N . PHE A 1 499 ? 15.418 -9.274 -17.672 1.00 78.69 499 PHE A N 1
ATOM 3930 C CA . PHE A 1 499 ? 16.086 -8.033 -17.333 1.00 78.69 499 PHE A CA 1
ATOM 3931 C C . PHE A 1 499 ? 17.182 -8.225 -16.280 1.00 78.69 499 PHE A C 1
ATOM 3933 O O . PHE A 1 499 ? 17.188 -9.149 -15.468 1.00 78.69 499 PHE A O 1
ATOM 3940 N N . THR A 1 500 ? 18.128 -7.299 -16.303 1.00 80.19 500 THR A N 1
ATOM 3941 C CA . THR A 1 500 ? 19.240 -7.173 -15.368 1.00 80.19 500 THR A CA 1
ATOM 3942 C C . THR A 1 500 ? 19.407 -5.707 -14.977 1.00 80.19 500 THR A C 1
ATOM 3944 O O . THR A 1 500 ? 18.817 -4.814 -15.586 1.00 80.19 500 THR A O 1
ATOM 3947 N N . GLN A 1 501 ? 20.269 -5.424 -13.999 1.00 85.31 501 GLN A N 1
ATOM 3948 C CA . GLN A 1 501 ? 20.604 -4.045 -13.631 1.00 85.31 501 GLN A CA 1
ATOM 3949 C C . GLN A 1 501 ? 21.152 -3.220 -14.822 1.00 85.31 501 GLN A C 1
ATOM 3951 O O . GLN A 1 501 ? 21.025 -2.004 -14.836 1.00 85.31 501 GLN A O 1
ATOM 3956 N N . ASP A 1 502 ? 21.745 -3.845 -15.848 1.00 82.62 502 ASP A N 1
ATOM 3957 C CA . ASP A 1 502 ? 22.306 -3.123 -17.007 1.00 82.62 502 ASP A CA 1
ATOM 3958 C C . ASP A 1 502 ? 21.250 -2.658 -18.033 1.00 82.62 502 ASP A C 1
ATOM 3960 O O . ASP A 1 502 ? 21.599 -1.961 -19.005 1.00 82.62 502 ASP A O 1
ATOM 3964 N N . ASP A 1 503 ? 19.994 -3.070 -17.836 1.00 82.38 503 ASP A N 1
ATOM 3965 C CA . ASP A 1 503 ? 18.852 -2.728 -18.684 1.00 82.38 503 ASP A CA 1
ATOM 3966 C C . ASP A 1 503 ? 18.116 -1.467 -18.202 1.00 82.38 503 ASP A C 1
ATOM 3968 O O . ASP A 1 503 ? 17.508 -0.778 -19.023 1.00 82.38 503 ASP A O 1
ATOM 3972 N N . ILE A 1 504 ? 18.239 -1.108 -16.916 1.00 87.81 504 ILE A N 1
ATOM 3973 C CA . ILE A 1 504 ? 17.712 0.149 -16.368 1.00 87.81 504 ILE A CA 1
ATOM 3974 C C . ILE A 1 504 ? 18.671 1.313 -16.676 1.00 87.81 504 ILE A C 1
ATOM 3976 O O . ILE A 1 504 ? 19.761 1.445 -16.122 1.00 87.81 504 ILE A O 1
ATOM 3980 N N . MET A 1 505 ? 18.286 2.148 -17.642 1.00 87.44 505 MET A N 1
ATOM 3981 C CA . MET A 1 505 ? 19.105 3.255 -18.150 1.00 87.44 505 MET A CA 1
ATOM 3982 C C . MET A 1 505 ? 18.857 4.548 -17.372 1.00 87.44 505 MET A C 1
ATOM 3984 O O . MET A 1 505 ? 17.714 4.954 -17.189 1.00 87.44 505 MET A O 1
ATOM 3988 N N . THR A 1 506 ? 19.925 5.273 -17.027 1.00 91.25 506 THR A N 1
ATOM 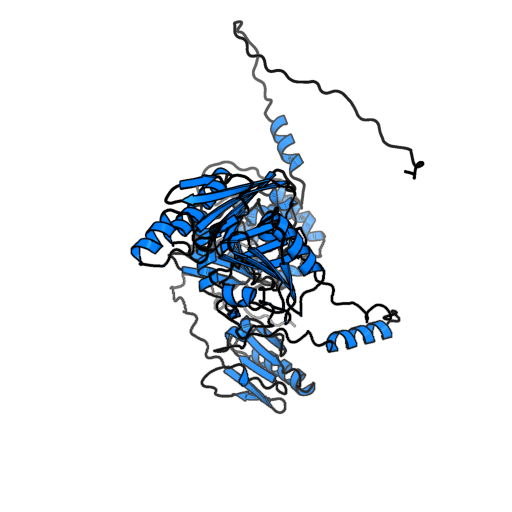3989 C CA . THR A 1 506 ? 19.841 6.509 -16.220 1.00 91.25 506 THR A CA 1
ATOM 3990 C C . THR A 1 506 ? 19.060 7.650 -16.889 1.00 91.25 506 THR A C 1
ATOM 3992 O O . THR A 1 506 ? 18.649 8.602 -16.231 1.00 91.25 506 THR A O 1
ATOM 3995 N N . GLU A 1 507 ? 18.840 7.588 -18.204 1.00 88.31 507 GLU A N 1
ATOM 3996 C CA . GLU A 1 507 ? 18.075 8.598 -18.947 1.00 88.31 507 GLU A CA 1
ATOM 3997 C C . GLU A 1 507 ? 16.562 8.352 -18.968 1.00 88.31 507 GLU A C 1
ATOM 3999 O O . GLU A 1 507 ? 15.824 9.229 -19.423 1.00 88.31 507 GLU A O 1
ATOM 4004 N N . ASP A 1 508 ? 16.113 7.183 -18.512 1.00 91.00 508 ASP A N 1
ATOM 4005 C CA . ASP A 1 508 ? 14.755 6.689 -18.724 1.00 91.00 508 ASP A CA 1
ATOM 4006 C C . ASP A 1 508 ? 14.036 6.402 -17.390 1.00 91.00 508 ASP A C 1
ATOM 4008 O O . ASP A 1 508 ? 14.635 6.373 -16.312 1.00 91.00 508 ASP A O 1
ATOM 4012 N N . VAL A 1 509 ? 12.715 6.223 -17.473 1.00 95.62 509 VAL A N 1
ATOM 4013 C CA . VAL A 1 509 ? 11.858 5.799 -16.356 1.00 95.62 509 VAL A CA 1
ATOM 4014 C C . VAL A 1 509 ? 11.422 4.365 -16.621 1.00 95.62 509 VAL A C 1
ATOM 4016 O O . VAL A 1 509 ? 11.029 4.034 -17.744 1.00 95.62 509 VAL A O 1
ATOM 4019 N N . PHE A 1 510 ? 11.480 3.525 -15.595 1.00 96.75 510 PHE A N 1
ATOM 4020 C CA . PHE A 1 510 ? 11.066 2.131 -15.671 1.00 96.75 510 PHE A CA 1
ATOM 4021 C C . PHE A 1 510 ? 9.977 1.834 -14.648 1.00 96.75 510 PHE A C 1
ATOM 4023 O O . PHE A 1 510 ? 9.937 2.454 -13.589 1.00 96.75 510 PHE A O 1
ATOM 4030 N N . ILE A 1 511 ? 9.107 0.881 -14.964 1.00 98.00 511 ILE A N 1
ATOM 4031 C CA . ILE A 1 511 ? 8.132 0.329 -14.025 1.00 98.00 511 ILE A CA 1
ATOM 4032 C C . ILE A 1 511 ? 8.423 -1.154 -13.865 1.00 98.00 511 ILE A C 1
ATOM 4034 O O . ILE A 1 511 ? 8.487 -1.869 -14.859 1.00 98.00 511 ILE A O 1
ATOM 4038 N N . LEU A 1 512 ? 8.619 -1.597 -12.629 1.00 95.81 512 LEU A N 1
ATOM 4039 C CA . LEU A 1 512 ? 8.635 -3.007 -12.267 1.00 95.81 512 LEU A CA 1
ATOM 4040 C C . LEU A 1 512 ? 7.274 -3.354 -11.664 1.00 95.81 512 LEU A C 1
ATOM 4042 O O . LEU A 1 512 ? 6.903 -2.796 -10.634 1.00 95.81 512 LEU A O 1
ATOM 4046 N N . ASP A 1 513 ? 6.539 -4.231 -12.325 1.00 93.69 513 ASP A N 1
ATOM 4047 C CA . ASP A 1 513 ? 5.225 -4.699 -11.909 1.00 93.69 513 ASP A CA 1
ATOM 4048 C C . ASP A 1 513 ? 5.343 -6.071 -11.249 1.00 93.69 513 ASP A C 1
ATOM 4050 O O . ASP A 1 513 ? 5.843 -7.009 -11.867 1.00 93.69 513 ASP A O 1
ATOM 4054 N N . CYS A 1 514 ? 4.906 -6.167 -9.995 1.00 88.62 514 CYS A N 1
ATOM 4055 C CA . CYS A 1 514 ? 4.897 -7.406 -9.220 1.00 88.62 514 CYS A CA 1
ATOM 4056 C C . CYS A 1 514 ? 3.470 -7.830 -8.830 1.00 88.62 514 CYS A C 1
ATOM 4058 O O . CYS A 1 514 ? 3.300 -8.570 -7.857 1.00 88.62 514 CYS A O 1
ATOM 4060 N N . HIS A 1 515 ? 2.451 -7.319 -9.533 1.00 84.94 515 HIS A N 1
ATOM 4061 C CA . HIS A 1 515 ? 1.016 -7.508 -9.300 1.00 84.94 515 HIS A CA 1
ATOM 4062 C C . HIS A 1 515 ? 0.494 -6.911 -7.981 1.00 84.94 515 HIS A C 1
ATOM 4064 O O . HIS A 1 515 ? -0.364 -6.027 -7.981 1.00 84.94 515 HIS A O 1
ATOM 4070 N N . SER A 1 516 ? 1.052 -7.323 -6.839 1.00 85.69 516 SER A N 1
ATOM 4071 C CA . SER A 1 516 ? 0.698 -6.810 -5.510 1.00 85.69 516 SER A CA 1
ATOM 4072 C C . SER A 1 516 ? 1.204 -5.386 -5.246 1.00 85.69 516 SER A C 1
ATOM 4074 O O . SER A 1 516 ? 0.782 -4.739 -4.289 1.00 85.69 516 SER A O 1
ATOM 4076 N N . SER A 1 517 ? 2.169 -4.900 -6.027 1.00 94.25 517 SER A N 1
ATOM 4077 C CA . SER A 1 517 ? 2.758 -3.555 -5.948 1.00 94.25 517 SER A CA 1
ATOM 4078 C C . SER A 1 517 ? 3.500 -3.239 -7.244 1.00 94.25 517 SER A C 1
ATOM 4080 O O . SER A 1 517 ? 3.998 -4.151 -7.904 1.00 94.25 517 SER A O 1
ATOM 4082 N N . ILE A 1 518 ? 3.637 -1.950 -7.567 1.00 97.19 518 ILE A N 1
ATOM 4083 C CA . ILE A 1 518 ? 4.482 -1.489 -8.675 1.00 97.19 518 ILE A CA 1
ATOM 4084 C C . ILE A 1 518 ? 5.596 -0.559 -8.181 1.00 97.19 518 ILE A C 1
ATOM 4086 O O . ILE A 1 518 ? 5.405 0.243 -7.261 1.00 97.19 518 ILE A O 1
ATOM 4090 N N . PHE A 1 519 ? 6.756 -0.627 -8.832 1.00 98.06 519 PHE A N 1
ATOM 4091 C CA . PHE A 1 519 ? 7.910 0.226 -8.557 1.00 98.06 519 PHE A CA 1
ATOM 4092 C C . PHE A 1 519 ? 8.231 1.098 -9.769 1.00 98.06 519 PHE A C 1
ATOM 4094 O O . PHE A 1 519 ? 8.656 0.597 -10.805 1.00 98.06 519 PHE A O 1
ATOM 4101 N N . VAL A 1 520 ? 8.075 2.411 -9.633 1.00 98.25 520 VAL A N 1
ATOM 4102 C CA . VAL A 1 520 ? 8.476 3.411 -10.624 1.00 98.25 520 VAL A CA 1
ATOM 4103 C C . VAL A 1 520 ? 9.919 3.826 -10.340 1.00 98.25 520 VAL A C 1
ATOM 4105 O O . VAL A 1 520 ? 10.182 4.636 -9.450 1.00 98.25 520 VAL A O 1
ATOM 4108 N N . TRP A 1 521 ? 10.866 3.281 -11.096 1.00 97.94 521 TRP A N 1
ATOM 4109 C CA . TRP A 1 521 ? 12.277 3.650 -11.013 1.00 97.94 521 TRP A CA 1
ATOM 4110 C C . TRP A 1 521 ? 12.581 4.838 -11.933 1.00 97.94 521 TRP A C 1
ATOM 4112 O O . TRP A 1 521 ? 12.250 4.828 -13.123 1.00 97.94 521 TRP A O 1
ATOM 4122 N N . VAL A 1 522 ? 13.220 5.873 -11.391 1.00 96.38 522 VAL A N 1
ATOM 4123 C CA . VAL A 1 522 ? 13.465 7.153 -12.064 1.00 96.38 522 VAL A CA 1
ATOM 4124 C C . VAL A 1 522 ? 14.963 7.403 -12.200 1.00 96.38 522 VAL A C 1
ATOM 4126 O O . VAL A 1 522 ? 15.652 7.701 -11.221 1.00 96.38 522 VAL A O 1
ATOM 4129 N N . GLY A 1 523 ? 15.455 7.362 -13.439 1.00 93.56 523 GLY A N 1
ATOM 4130 C CA . GLY A 1 523 ? 16.859 7.598 -13.753 1.00 93.56 523 GLY A CA 1
ATOM 4131 C C . GLY A 1 523 ? 17.367 8.998 -13.379 1.00 93.56 523 GLY A C 1
ATOM 4132 O O . GLY A 1 523 ? 16.668 10.015 -13.456 1.00 93.56 523 GLY A O 1
ATOM 4133 N N . GLN A 1 524 ? 18.638 9.082 -12.996 1.00 91.62 524 GLN A N 1
ATOM 4134 C CA . GLN A 1 524 ? 19.308 10.308 -12.573 1.00 91.62 524 GLN A CA 1
ATOM 4135 C C . GLN A 1 524 ? 19.383 11.356 -13.697 1.00 91.62 524 GLN A C 1
ATOM 4137 O O . GLN A 1 524 ? 19.270 12.550 -13.406 1.00 91.62 524 GLN A O 1
ATOM 4142 N N . GLN A 1 525 ? 19.521 10.936 -14.957 1.00 89.19 525 GLN A N 1
ATOM 4143 C CA . GLN A 1 525 ? 19.591 11.794 -16.151 1.00 89.19 525 GLN A CA 1
ATOM 4144 C C . GLN A 1 525 ? 18.221 12.068 -16.804 1.00 89.19 525 GLN A C 1
ATOM 4146 O O . GLN A 1 525 ? 18.169 12.703 -17.860 1.00 89.19 525 GLN A O 1
ATOM 4151 N N . VAL A 1 526 ? 17.115 11.620 -16.200 1.00 91.06 526 VAL A N 1
ATOM 4152 C CA . VAL A 1 526 ? 15.756 11.986 -16.631 1.00 91.06 526 VAL A CA 1
ATOM 4153 C C . VAL A 1 526 ? 15.532 13.494 -16.435 1.00 91.06 526 VAL A C 1
ATOM 4155 O O . VAL A 1 526 ? 16.010 14.089 -15.467 1.00 91.06 526 VAL A O 1
ATOM 4158 N N . ASP A 1 527 ? 14.795 14.131 -17.349 1.00 87.94 527 ASP A N 1
ATOM 4159 C CA . ASP A 1 527 ? 14.431 15.550 -17.236 1.00 87.94 527 ASP A CA 1
ATOM 4160 C C . ASP A 1 527 ? 13.648 15.831 -15.941 1.00 87.94 527 ASP A C 1
ATOM 4162 O O . ASP A 1 527 ? 12.759 15.066 -15.563 1.00 87.94 527 ASP A O 1
ATOM 4166 N N . SER A 1 528 ? 13.947 16.942 -15.263 1.00 86.50 528 SER A N 1
ATOM 4167 C CA . SER A 1 528 ? 13.348 17.259 -13.960 1.00 86.50 528 SER A CA 1
ATOM 4168 C C . SER A 1 528 ? 11.823 17.374 -13.998 1.00 86.50 528 SER A C 1
ATOM 4170 O O . SER A 1 528 ? 11.180 17.009 -13.016 1.00 86.50 528 SER A O 1
ATOM 4172 N N . LYS A 1 529 ? 11.229 17.807 -15.121 1.00 84.69 529 LYS A N 1
ATOM 4173 C CA . LYS A 1 529 ? 9.766 17.842 -15.276 1.00 84.69 529 LYS A CA 1
ATOM 4174 C C . LYS A 1 529 ? 9.184 16.432 -15.277 1.00 84.69 529 LYS A C 1
ATOM 4176 O O . LYS A 1 529 ? 8.219 16.169 -14.571 1.00 84.69 529 LYS A O 1
ATOM 4181 N N . LYS A 1 530 ? 9.828 15.498 -15.981 1.00 84.62 530 LYS A N 1
ATOM 4182 C CA . LYS A 1 530 ? 9.412 14.088 -15.991 1.00 84.62 530 LYS A CA 1
ATOM 4183 C C . LYS A 1 530 ? 9.583 13.426 -14.627 1.00 84.62 530 LYS A C 1
ATOM 4185 O O . LYS A 1 530 ? 8.744 12.622 -14.241 1.00 84.62 530 LYS A O 1
ATOM 4190 N N . LYS A 1 531 ? 10.620 13.795 -13.863 1.00 88.44 531 LYS A N 1
ATOM 4191 C CA . LYS A 1 531 ? 10.784 13.306 -12.481 1.00 88.44 531 LYS A CA 1
ATOM 4192 C C . LYS A 1 531 ? 9.605 13.701 -11.591 1.00 88.44 531 LYS A C 1
ATOM 4194 O O . LYS A 1 531 ? 9.143 12.878 -10.810 1.00 88.44 531 LYS A O 1
ATOM 4199 N N . SER A 1 532 ? 9.080 14.924 -11.736 1.00 86.69 532 SER A N 1
ATOM 4200 C CA . SER A 1 532 ? 7.889 15.348 -10.983 1.00 86.69 532 SER A CA 1
ATOM 4201 C C . SER A 1 532 ? 6.603 14.618 -11.387 1.00 86.69 532 SER A C 1
ATOM 4203 O O . SER A 1 532 ? 5.660 14.587 -10.604 1.00 86.69 532 SER A O 1
ATOM 4205 N N . GLU A 1 533 ? 6.573 13.987 -12.564 1.00 90.38 533 GLU A N 1
ATOM 4206 C CA . GLU A 1 533 ? 5.431 13.210 -13.064 1.00 90.38 533 GLU A CA 1
ATOM 4207 C C . GLU A 1 533 ? 5.496 11.721 -12.683 1.00 90.38 533 GLU A C 1
ATOM 4209 O O . GLU A 1 533 ? 4.623 10.960 -13.088 1.00 90.38 533 GLU A O 1
ATOM 4214 N N . ALA A 1 534 ? 6.486 11.276 -11.899 1.00 94.44 534 ALA A N 1
ATOM 4215 C CA . ALA A 1 534 ? 6.697 9.855 -11.603 1.00 94.44 534 ALA A CA 1
ATOM 4216 C C . ALA A 1 534 ? 5.466 9.155 -10.993 1.00 94.44 534 ALA A C 1
ATOM 4218 O O . ALA A 1 534 ? 5.135 8.042 -11.399 1.00 94.44 534 ALA A O 1
ATOM 4219 N N . LEU A 1 535 ? 4.747 9.819 -10.078 1.00 95.12 535 LEU A N 1
ATOM 4220 C CA . LEU A 1 535 ? 3.511 9.267 -9.511 1.00 95.12 535 LEU A CA 1
ATOM 4221 C C . LEU A 1 535 ? 2.425 9.102 -10.583 1.00 95.12 535 LEU A C 1
ATOM 4223 O O . LEU A 1 535 ? 1.815 8.043 -10.678 1.00 95.12 535 LEU A O 1
ATOM 4227 N N . ASN A 1 536 ? 2.239 10.123 -11.423 1.00 94.19 536 ASN A N 1
ATOM 4228 C CA . ASN A 1 536 ? 1.266 10.104 -12.513 1.00 94.19 536 ASN A CA 1
ATOM 4229 C C . ASN A 1 536 ? 1.601 9.024 -13.554 1.00 94.19 536 ASN A C 1
ATOM 4231 O O . ASN A 1 536 ? 0.714 8.341 -14.046 1.00 94.19 536 ASN A O 1
ATOM 4235 N N . ILE A 1 537 ? 2.887 8.816 -13.855 1.00 95.38 537 ILE A N 1
ATOM 4236 C CA . ILE A 1 537 ? 3.340 7.729 -14.733 1.00 95.38 537 ILE A CA 1
ATOM 4237 C C . ILE A 1 537 ? 2.927 6.363 -14.162 1.00 95.38 537 ILE A C 1
ATOM 4239 O O . ILE A 1 537 ? 2.412 5.531 -14.906 1.00 95.38 537 ILE A O 1
ATOM 4243 N N . GLY A 1 538 ? 3.101 6.141 -12.856 1.00 96.38 538 GLY A N 1
ATOM 4244 C CA . GLY A 1 538 ? 2.638 4.917 -12.196 1.00 96.38 538 GLY A CA 1
ATOM 4245 C C . GLY A 1 538 ? 1.111 4.765 -12.216 1.00 96.38 538 GLY A C 1
ATOM 4246 O O . GLY A 1 538 ? 0.600 3.682 -12.480 1.00 96.38 538 GLY A O 1
ATOM 4247 N N . GLU A 1 539 ? 0.367 5.849 -11.997 1.00 95.12 539 GLU A N 1
ATOM 4248 C CA . GLU A 1 539 ? -1.101 5.841 -12.055 1.00 95.12 539 GLU A CA 1
ATOM 4249 C C . GLU A 1 539 ? -1.638 5.533 -13.457 1.00 95.12 539 GLU A C 1
ATOM 4251 O O . GLU A 1 539 ? -2.565 4.736 -13.598 1.00 95.12 539 GLU A O 1
ATOM 4256 N N . GLU A 1 540 ? -1.056 6.132 -14.496 1.00 94.94 540 GLU A N 1
ATOM 4257 C CA . GLU A 1 540 ? -1.408 5.835 -15.885 1.00 94.94 540 GLU A CA 1
ATOM 4258 C C . GLU A 1 540 ? -1.053 4.393 -16.258 1.00 94.94 540 GLU A C 1
ATOM 4260 O O . GLU A 1 540 ? -1.816 3.747 -16.971 1.00 94.94 540 GLU A O 1
ATOM 4265 N N . PHE A 1 541 ? 0.044 3.841 -15.732 1.00 94.81 541 PHE A N 1
ATOM 4266 C CA . PHE A 1 541 ? 0.383 2.433 -15.941 1.00 94.81 541 PHE A CA 1
ATOM 4267 C C . PHE A 1 541 ? -0.687 1.489 -15.379 1.00 94.81 541 PHE A C 1
ATOM 4269 O O . PHE A 1 541 ? -1.146 0.601 -16.095 1.00 94.81 541 PHE A O 1
ATOM 4276 N N . LEU A 1 542 ? -1.152 1.728 -14.145 1.00 94.50 542 LEU A N 1
ATOM 4277 C CA . LEU A 1 542 ? -2.238 0.941 -13.547 1.00 94.50 542 LEU A CA 1
ATOM 4278 C C . LEU A 1 542 ? -3.551 1.066 -14.337 1.00 94.50 542 LEU A C 1
ATOM 4280 O O . LEU A 1 542 ? -4.323 0.117 -14.400 1.00 94.50 542 LEU A O 1
ATOM 4284 N N . LYS A 1 543 ? -3.821 2.224 -14.957 1.00 92.62 543 LYS A N 1
ATOM 4285 C CA . LYS A 1 543 ? -5.000 2.407 -15.825 1.00 92.62 543 LYS A CA 1
ATOM 4286 C C . LYS A 1 543 ? -4.877 1.662 -17.151 1.00 92.62 543 LYS A C 1
ATOM 4288 O O . LYS A 1 543 ? -5.901 1.235 -17.678 1.00 92.62 543 LYS A O 1
ATOM 4293 N N . LEU A 1 544 ? -3.665 1.569 -17.701 1.00 88.81 544 LEU A N 1
ATOM 4294 C CA . LEU A 1 544 ? -3.408 0.851 -18.947 1.00 88.81 544 LEU A CA 1
ATOM 4295 C C . LEU A 1 544 ? -3.565 -0.663 -18.781 1.00 88.81 544 LEU A C 1
ATOM 4297 O O . LEU A 1 544 ? -3.908 -1.304 -19.769 1.00 88.81 544 LEU A O 1
ATOM 4301 N N . ASP A 1 545 ? -3.301 -1.202 -17.580 1.00 82.69 545 ASP A N 1
ATOM 4302 C CA . ASP A 1 545 ? -3.349 -2.640 -17.260 1.00 82.69 545 ASP A CA 1
ATOM 4303 C C . ASP A 1 545 ? -2.721 -3.484 -18.380 1.00 82.69 545 ASP A C 1
ATOM 4305 O O . ASP A 1 545 ? -3.352 -4.322 -19.017 1.00 82.69 545 ASP A O 1
ATOM 4309 N N . VAL A 1 546 ? -1.457 -3.178 -18.683 1.00 77.25 546 VAL A N 1
ATOM 4310 C CA . VAL A 1 546 ? -0.747 -3.643 -19.888 1.00 77.25 546 VAL A CA 1
ATOM 4311 C C . VAL A 1 546 ? -0.714 -5.168 -19.980 1.00 77.25 546 VAL A C 1
ATOM 4313 O O . VAL A 1 546 ? -0.691 -5.718 -21.083 1.00 77.25 546 VAL A O 1
ATOM 4316 N N . LEU A 1 547 ? -0.719 -5.841 -18.827 1.00 74.19 547 LEU A N 1
ATOM 4317 C CA . LEU A 1 547 ? -0.698 -7.293 -18.747 1.00 74.19 547 LEU A CA 1
ATOM 4318 C C . LEU A 1 547 ? -2.095 -7.944 -18.749 1.00 74.19 547 LEU A C 1
ATOM 4320 O O . LEU A 1 547 ? -2.192 -9.169 -18.838 1.00 74.19 547 LEU A O 1
ATOM 4324 N N . LEU A 1 548 ? -3.168 -7.144 -18.710 1.00 76.19 548 LEU A N 1
ATOM 4325 C CA . LEU A 1 548 ? -4.563 -7.588 -18.600 1.00 76.19 548 LEU A CA 1
ATOM 4326 C C . LEU A 1 548 ? -4.787 -8.504 -17.387 1.00 76.19 548 LEU A C 1
ATOM 4328 O O . LEU A 1 548 ? -5.539 -9.481 -17.447 1.00 76.19 548 LEU A O 1
ATOM 4332 N N . GLU A 1 549 ? -4.101 -8.203 -16.285 1.00 76.94 549 GLU A N 1
ATOM 4333 C CA . GLU A 1 549 ? -4.199 -8.958 -15.034 1.00 76.94 549 GLU A CA 1
ATOM 4334 C C . GLU A 1 549 ? -5.238 -8.370 -14.079 1.00 76.94 549 GLU A C 1
ATOM 4336 O O . GLU A 1 549 ? -5.481 -8.932 -13.008 1.00 76.94 549 GLU A O 1
ATOM 4341 N N . ASN A 1 550 ? -5.922 -7.305 -14.509 1.00 79.25 550 ASN A N 1
ATOM 4342 C CA . ASN A 1 550 ? -6.938 -6.593 -13.753 1.00 79.25 550 ASN A CA 1
ATOM 4343 C C . ASN A 1 550 ? -6.346 -5.954 -12.489 1.00 79.25 550 ASN 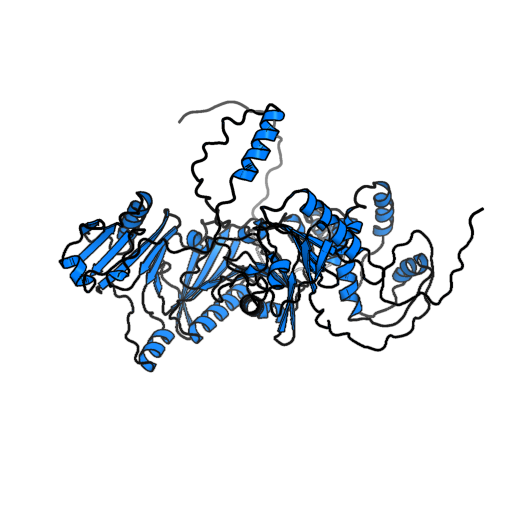A C 1
ATOM 4345 O O . ASN A 1 550 ? -6.911 -6.064 -11.396 1.00 79.25 550 ASN A O 1
ATOM 4349 N N . LEU A 1 551 ? -5.186 -5.305 -12.653 1.00 84.12 551 LEU A N 1
ATOM 4350 C CA . LEU A 1 551 ? -4.517 -4.581 -11.577 1.00 84.12 551 LEU A CA 1
ATOM 4351 C C . LEU A 1 551 ? -5.456 -3.540 -10.965 1.00 84.12 551 LEU A C 1
ATOM 4353 O O . LEU A 1 551 ? -6.117 -2.760 -11.660 1.00 84.12 551 LEU A O 1
ATOM 4357 N N . SER A 1 552 ? -5.491 -3.491 -9.635 1.00 90.56 552 SER A N 1
ATOM 4358 C CA . SER A 1 552 ? -6.260 -2.466 -8.944 1.00 90.56 552 SER A CA 1
ATOM 4359 C C . SER A 1 552 ? -5.649 -1.083 -9.180 1.00 90.56 552 SER A C 1
ATOM 4361 O O . SER A 1 552 ? -4.441 -0.877 -9.100 1.00 90.56 552 SER A O 1
ATOM 4363 N N . ARG A 1 553 ? -6.496 -0.065 -9.358 1.00 92.94 553 ARG A N 1
ATOM 4364 C CA . ARG A 1 553 ? -6.043 1.342 -9.357 1.00 92.94 553 ARG A CA 1
ATOM 4365 C C . ARG A 1 553 ? -5.492 1.788 -7.999 1.00 92.94 553 ARG A C 1
ATOM 4367 O O . ARG A 1 553 ? -4.798 2.803 -7.911 1.00 92.94 553 ARG A O 1
ATOM 4374 N N . GLU A 1 554 ? -5.826 1.030 -6.961 1.00 95.06 554 GLU A N 1
ATOM 4375 C CA . GLU A 1 554 ? -5.364 1.202 -5.587 1.00 95.06 554 GLU A CA 1
ATOM 4376 C C . GLU A 1 554 ? -4.105 0.372 -5.287 1.00 95.06 554 GLU A C 1
ATOM 4378 O O . GLU A 1 554 ? -3.625 0.398 -4.154 1.00 95.06 554 GLU A O 1
ATOM 4383 N N . THR A 1 555 ? -3.553 -0.347 -6.277 1.00 95.81 555 THR A N 1
ATOM 4384 C CA . THR A 1 555 ? -2.284 -1.069 -6.123 1.00 95.81 555 THR A CA 1
ATOM 4385 C C . THR A 1 555 ? -1.196 -0.102 -5.629 1.00 95.81 555 THR A C 1
ATOM 4387 O O . THR A 1 555 ? -1.068 1.010 -6.168 1.00 95.81 555 THR A O 1
ATOM 4390 N N . PRO A 1 556 ? -0.419 -0.483 -4.595 1.00 97.69 556 PRO A N 1
ATOM 4391 C CA . PRO A 1 556 ? 0.637 0.356 -4.052 1.00 97.69 556 PRO A CA 1
ATOM 4392 C C . PRO A 1 556 ? 1.658 0.765 -5.107 1.00 97.69 556 PRO A C 1
ATOM 4394 O O . PRO A 1 556 ? 2.098 -0.051 -5.919 1.00 97.69 556 PRO A O 1
ATOM 4397 N N . ILE A 1 557 ? 2.063 2.034 -5.056 1.00 98.50 557 ILE A N 1
ATOM 4398 C CA . ILE A 1 557 ? 3.094 2.592 -5.937 1.00 98.50 557 ILE A CA 1
ATOM 4399 C C . ILE A 1 557 ? 4.289 3.008 -5.091 1.00 98.50 557 ILE A C 1
ATOM 4401 O O . ILE A 1 557 ? 4.147 3.846 -4.201 1.00 98.50 557 ILE A O 1
ATOM 4405 N N . PHE A 1 558 ? 5.465 2.484 -5.420 1.00 98.38 558 PHE A N 1
ATOM 4406 C CA . PHE A 1 558 ? 6.746 2.928 -4.879 1.00 98.38 558 PHE A CA 1
ATOM 4407 C C . PHE A 1 558 ? 7.520 3.700 -5.948 1.00 98.38 558 PHE A C 1
ATOM 4409 O O . PHE A 1 558 ? 7.759 3.180 -7.030 1.00 98.38 558 PHE A O 1
ATOM 4416 N N . ILE A 1 559 ? 7.938 4.930 -5.666 1.00 98.19 559 ILE A N 1
ATOM 4417 C CA . ILE A 1 559 ? 8.785 5.737 -6.547 1.00 98.19 559 ILE A CA 1
ATOM 4418 C C . ILE A 1 559 ? 10.201 5.708 -5.993 1.00 98.19 559 ILE A C 1
ATOM 4420 O O . ILE A 1 559 ? 10.438 6.077 -4.841 1.00 98.19 559 ILE A O 1
ATOM 4424 N N . ILE A 1 560 ? 11.135 5.275 -6.830 1.00 96.62 560 ILE A N 1
ATOM 4425 C CA . ILE A 1 560 ? 12.525 5.040 -6.465 1.00 96.62 560 ILE A CA 1
ATOM 4426 C C . ILE A 1 560 ? 13.406 5.879 -7.380 1.00 96.62 560 ILE A C 1
ATOM 4428 O O . ILE A 1 560 ? 13.366 5.741 -8.601 1.00 96.62 560 ILE A O 1
ATOM 4432 N N . SER A 1 561 ? 14.217 6.748 -6.788 1.00 94.06 561 SER A N 1
ATOM 4433 C CA . SER A 1 561 ? 15.246 7.478 -7.523 1.00 94.06 561 SER A CA 1
ATOM 4434 C C . SER A 1 561 ? 16.484 6.610 -7.699 1.00 94.06 561 SER A C 1
ATOM 4436 O O . SER A 1 561 ? 16.908 5.921 -6.771 1.00 94.06 561 SER A O 1
ATOM 4438 N N . GLU A 1 562 ? 17.110 6.708 -8.867 1.00 92.75 562 GLU A N 1
ATOM 4439 C CA . GLU A 1 562 ? 18.413 6.100 -9.097 1.00 92.75 562 GLU A CA 1
ATOM 4440 C C . GLU A 1 562 ? 19.449 6.553 -8.057 1.00 92.75 562 GLU A C 1
ATOM 4442 O O . GLU A 1 562 ? 19.650 7.756 -7.848 1.00 92.75 562 GLU A O 1
ATOM 4447 N N . GLY A 1 563 ? 20.154 5.589 -7.464 1.00 88.62 563 GLY A N 1
ATOM 4448 C CA . GLY A 1 563 ? 21.127 5.820 -6.399 1.00 88.62 563 GLY A CA 1
ATOM 4449 C C . GLY A 1 563 ? 20.539 5.753 -4.987 1.00 88.62 563 GLY A C 1
ATOM 4450 O O . GLY A 1 563 ? 21.256 6.002 -4.021 1.00 88.62 563 GLY A O 1
ATOM 4451 N N . SER A 1 564 ? 19.243 5.479 -4.854 1.00 90.25 564 SER A N 1
ATOM 4452 C CA . SER A 1 564 ? 18.540 5.316 -3.576 1.00 90.25 564 SER A CA 1
ATOM 4453 C C . SER A 1 564 ? 17.611 4.101 -3.631 1.00 90.25 564 SER A C 1
ATOM 4455 O O . SER A 1 564 ? 16.482 4.138 -3.144 1.00 90.25 564 SER A O 1
ATOM 4457 N N . GLU A 1 565 ? 18.064 3.037 -4.300 1.00 92.75 565 GLU A N 1
ATOM 4458 C CA . GLU A 1 565 ? 17.310 1.803 -4.474 1.00 92.75 565 GLU A CA 1
ATOM 4459 C C . GLU A 1 565 ? 17.309 0.936 -3.202 1.00 92.75 565 GLU A C 1
ATOM 4461 O O . GLU A 1 565 ? 18.361 0.425 -2.810 1.00 92.75 565 GLU A O 1
ATOM 4466 N N . PRO A 1 566 ? 16.140 0.687 -2.586 1.00 91.62 566 PRO A N 1
ATOM 4467 C CA . PRO A 1 566 ? 16.039 -0.134 -1.384 1.00 91.62 566 PRO A CA 1
ATOM 4468 C C . PRO A 1 566 ? 16.179 -1.630 -1.703 1.00 91.62 566 PRO A C 1
ATOM 4470 O O . PRO A 1 566 ? 15.943 -2.079 -2.830 1.00 91.62 566 PRO A O 1
ATOM 4473 N N . GLN A 1 567 ? 16.486 -2.443 -0.688 1.00 89.75 567 GLN A N 1
ATOM 4474 C CA . GLN A 1 567 ? 16.669 -3.890 -0.854 1.00 89.75 567 GLN A CA 1
ATOM 4475 C C . GLN A 1 567 ? 15.411 -4.603 -1.379 1.00 89.75 567 GLN A C 1
ATOM 4477 O O . GLN A 1 567 ? 15.518 -5.488 -2.231 1.00 89.75 567 GLN A O 1
ATOM 4482 N N . PHE A 1 568 ? 14.215 -4.179 -0.950 1.00 90.50 568 PHE A N 1
ATOM 4483 C CA . PHE A 1 568 ? 12.953 -4.734 -1.454 1.00 90.50 568 PHE A CA 1
ATOM 4484 C C . PHE A 1 568 ? 12.728 -4.514 -2.959 1.00 90.50 568 PHE A C 1
ATOM 4486 O O . PHE A 1 568 ? 11.928 -5.237 -3.548 1.00 90.50 568 PHE A O 1
ATOM 4493 N N . PHE A 1 569 ? 13.449 -3.577 -3.588 1.00 93.00 569 PHE A N 1
ATOM 4494 C CA . PHE A 1 569 ? 13.474 -3.386 -5.041 1.00 93.00 569 PHE A CA 1
ATOM 4495 C C . PHE A 1 569 ? 14.657 -4.107 -5.699 1.00 93.00 569 PHE A C 1
ATOM 4497 O O . PHE A 1 569 ? 14.490 -4.818 -6.689 1.00 93.00 569 PHE A O 1
ATOM 4504 N N . THR A 1 570 ? 15.869 -3.954 -5.161 1.00 91.31 570 THR A N 1
ATOM 4505 C CA . THR A 1 570 ? 17.077 -4.504 -5.801 1.00 91.31 570 THR A CA 1
ATOM 4506 C C . THR A 1 570 ? 17.095 -6.032 -5.834 1.00 91.31 570 THR A C 1
ATOM 4508 O O . THR A 1 570 ? 17.720 -6.602 -6.728 1.00 91.31 570 THR A O 1
ATOM 4511 N N . ARG A 1 571 ? 16.350 -6.703 -4.941 1.00 89.19 571 ARG A N 1
ATOM 4512 C CA . ARG A 1 571 ? 16.201 -8.170 -4.907 1.00 89.19 571 ARG A CA 1
ATOM 4513 C C . ARG A 1 571 ? 15.670 -8.793 -6.203 1.00 89.19 571 ARG A C 1
ATOM 4515 O O . ARG A 1 571 ? 15.922 -9.969 -6.444 1.00 89.19 571 ARG A O 1
ATOM 4522 N N . PHE A 1 572 ? 14.962 -8.028 -7.036 1.00 85.81 572 PHE A N 1
ATOM 4523 C CA . PHE A 1 572 ? 14.454 -8.510 -8.325 1.00 85.81 572 PHE A CA 1
ATOM 4524 C C . PHE A 1 572 ? 15.529 -8.544 -9.420 1.00 85.81 572 PHE A C 1
ATOM 4526 O O . PHE A 1 572 ? 15.299 -9.065 -10.508 1.00 85.81 572 PHE A O 1
ATOM 4533 N N . PHE A 1 573 ? 16.718 -8.005 -9.146 1.00 85.50 573 PHE A N 1
ATOM 4534 C CA . PHE A 1 573 ? 17.815 -7.900 -10.094 1.00 85.50 573 PHE A CA 1
ATOM 4535 C C . PHE A 1 573 ? 19.043 -8.657 -9.586 1.00 85.50 573 PHE A C 1
ATOM 4537 O O . PHE A 1 573 ? 19.291 -8.786 -8.390 1.00 85.50 573 PHE A O 1
ATOM 4544 N N . SER A 1 574 ? 19.907 -9.078 -10.511 1.00 80.50 574 SER A N 1
ATOM 4545 C CA . SER A 1 574 ? 21.306 -9.371 -10.173 1.00 80.50 574 SER A CA 1
ATOM 4546 C C . SER A 1 574 ? 22.042 -8.053 -9.910 1.00 80.50 574 SER A C 1
ATOM 4548 O O . SER A 1 574 ? 22.662 -7.495 -10.818 1.00 80.50 574 SER A O 1
ATOM 4550 N N . TRP A 1 575 ? 21.878 -7.516 -8.701 1.00 87.06 575 TRP A N 1
ATOM 4551 C CA . TRP A 1 575 ? 22.316 -6.169 -8.343 1.00 87.06 575 TRP A CA 1
ATOM 4552 C C . TRP A 1 575 ? 23.808 -6.096 -8.007 1.00 87.06 575 TRP A C 1
ATOM 4554 O O . TRP A 1 575 ? 24.330 -6.905 -7.242 1.00 87.06 575 TRP A O 1
ATOM 4564 N N . ASP A 1 576 ? 24.488 -5.090 -8.555 1.00 84.50 576 ASP A N 1
ATOM 4565 C CA . ASP A 1 576 ? 25.872 -4.743 -8.248 1.00 84.50 576 ASP A CA 1
ATOM 4566 C C . ASP A 1 576 ? 25.941 -3.309 -7.703 1.00 84.50 576 ASP A C 1
ATOM 4568 O O . ASP A 1 576 ? 25.857 -2.327 -8.451 1.00 84.50 576 ASP A O 1
ATOM 4572 N N . SER A 1 577 ? 26.111 -3.190 -6.383 1.00 82.50 577 SER A N 1
ATOM 4573 C CA . SER A 1 577 ? 26.168 -1.902 -5.678 1.00 82.50 577 SER A CA 1
ATOM 4574 C C . SER A 1 577 ? 27.385 -1.059 -6.063 1.00 82.50 577 SER A C 1
ATOM 4576 O O . SER A 1 577 ? 27.362 0.160 -5.923 1.00 82.50 577 SER A O 1
ATOM 4578 N N . SER A 1 578 ? 28.446 -1.657 -6.619 1.00 79.62 578 SER A N 1
ATOM 4579 C CA . SER A 1 578 ? 29.623 -0.890 -7.046 1.00 79.62 578 SER A CA 1
ATOM 4580 C C . SER A 1 578 ? 29.320 0.075 -8.203 1.00 79.62 578 SER A C 1
ATOM 4582 O O . SER A 1 578 ? 30.025 1.073 -8.385 1.00 79.62 578 SER A O 1
ATOM 4584 N N . LYS A 1 579 ? 28.239 -0.175 -8.958 1.00 81.62 579 LYS A N 1
ATOM 4585 C CA . LYS A 1 579 ? 27.793 0.676 -10.068 1.00 81.62 579 LYS A CA 1
ATOM 4586 C C . LYS A 1 579 ? 27.125 1.976 -9.615 1.00 81.62 579 LYS A C 1
ATOM 4588 O O . LYS A 1 579 ? 27.020 2.894 -10.425 1.00 81.62 579 LYS A O 1
ATOM 4593 N N . LEU A 1 580 ? 26.745 2.097 -8.340 1.00 75.25 580 LEU A N 1
ATOM 4594 C CA . LEU A 1 580 ? 26.158 3.321 -7.773 1.00 75.25 580 LEU A CA 1
ATOM 4595 C C . LEU A 1 580 ? 27.115 4.521 -7.871 1.00 75.25 580 LEU A C 1
ATOM 4597 O O . LEU A 1 580 ? 26.693 5.650 -8.103 1.00 75.25 580 LEU A O 1
ATOM 4601 N N . ALA A 1 581 ? 28.426 4.276 -7.773 1.00 73.81 581 ALA A N 1
ATOM 4602 C CA . ALA A 1 581 ? 29.453 5.316 -7.858 1.00 73.81 581 ALA A CA 1
ATOM 4603 C C . ALA A 1 581 ? 29.745 5.790 -9.298 1.00 73.81 581 ALA A C 1
ATOM 4605 O O . ALA A 1 581 ? 30.638 6.612 -9.522 1.00 73.81 581 ALA A O 1
ATOM 4606 N N . MET A 1 582 ? 29.050 5.251 -10.304 1.00 80.81 582 MET A N 1
ATOM 4607 C CA . MET A 1 582 ? 29.323 5.567 -11.700 1.00 80.81 582 MET A CA 1
ATOM 4608 C C . MET A 1 582 ? 28.640 6.861 -12.141 1.00 80.81 582 MET A C 1
ATOM 4610 O O . MET A 1 582 ? 27.426 7.027 -12.059 1.00 80.81 582 MET A O 1
ATOM 4614 N N . HIS A 1 583 ? 29.427 7.769 -12.712 1.00 80.31 583 HIS A N 1
ATOM 4615 C CA . HIS A 1 583 ? 28.931 9.043 -13.221 1.00 80.31 583 HIS A CA 1
ATOM 4616 C C . HIS A 1 583 ? 28.733 9.036 -14.739 1.00 80.31 583 HIS A C 1
ATOM 4618 O O . HIS A 1 583 ? 29.380 8.294 -15.481 1.00 80.31 583 HIS A O 1
ATOM 4624 N N . GLY A 1 584 ? 27.862 9.933 -15.202 1.00 83.06 584 GLY A N 1
ATOM 4625 C CA . GLY A 1 584 ? 27.572 10.132 -16.618 1.00 83.06 584 GLY A CA 1
ATOM 4626 C C . GLY A 1 584 ? 26.406 9.290 -17.130 1.00 83.06 584 GLY A C 1
ATOM 4627 O O . GLY A 1 584 ? 25.768 8.555 -16.382 1.00 83.06 584 GLY A O 1
ATOM 4628 N N . ASN A 1 585 ? 26.134 9.437 -18.423 1.00 85.94 585 ASN A N 1
ATOM 4629 C CA . ASN A 1 585 ? 25.058 8.743 -19.126 1.00 85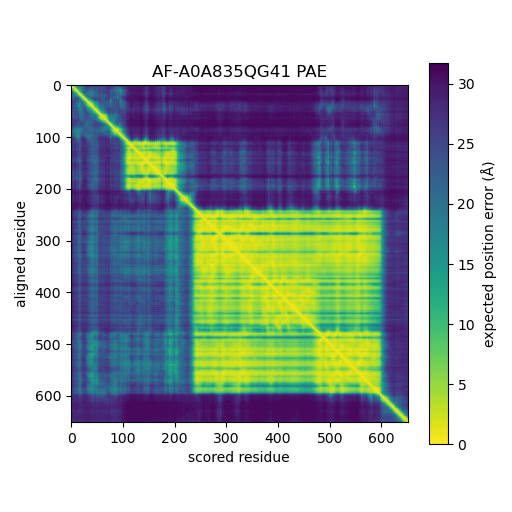.94 585 ASN A CA 1
ATOM 4630 C C . ASN A 1 585 ? 25.342 7.234 -19.276 1.00 85.94 585 ASN A C 1
ATOM 4632 O O . ASN A 1 585 ? 26.488 6.791 -19.162 1.00 85.94 585 ASN A O 1
ATOM 4636 N N . SER A 1 586 ? 24.324 6.437 -19.596 1.00 81.88 586 SER A N 1
ATOM 4637 C CA . SER A 1 586 ? 24.415 4.972 -19.695 1.00 81.88 586 SER A CA 1
ATOM 4638 C C . SER A 1 586 ? 25.532 4.512 -20.639 1.00 81.88 586 SER A C 1
ATOM 4640 O O . SER A 1 586 ? 26.215 3.523 -20.376 1.00 81.88 586 SER A O 1
ATOM 4642 N N . TYR A 1 587 ? 25.780 5.255 -21.725 1.00 76.56 587 TYR A N 1
ATOM 4643 C CA . TYR A 1 587 ? 26.883 4.972 -22.645 1.00 76.56 587 TYR A CA 1
ATOM 4644 C C . TYR A 1 587 ? 28.252 5.227 -22.004 1.00 76.56 587 TYR A C 1
ATOM 4646 O O . TYR A 1 587 ? 29.142 4.387 -22.112 1.00 76.56 587 TYR A O 1
ATOM 4654 N N . GLN A 1 588 ? 28.429 6.359 -21.319 1.00 80.56 588 GLN A N 1
ATOM 4655 C CA . GLN A 1 588 ? 29.665 6.692 -20.606 1.00 80.56 588 GLN A CA 1
ATOM 4656 C C . GLN A 1 588 ? 29.970 5.662 -19.519 1.00 80.56 588 GLN A C 1
ATOM 4658 O O . GLN A 1 588 ? 31.115 5.224 -19.409 1.00 80.56 588 GLN A O 1
ATOM 4663 N N . ARG A 1 589 ? 28.947 5.217 -18.783 1.00 82.94 589 ARG A N 1
ATOM 4664 C CA . ARG A 1 589 ? 29.077 4.166 -17.771 1.00 82.94 589 ARG A CA 1
ATOM 4665 C C . ARG A 1 589 ? 29.507 2.840 -18.392 1.00 82.94 589 ARG A C 1
ATOM 4667 O O . ARG A 1 589 ? 30.531 2.282 -18.003 1.00 82.94 589 ARG A O 1
ATOM 4674 N N . LYS A 1 590 ? 28.810 2.377 -19.433 1.00 76.94 590 LYS A N 1
ATOM 4675 C CA . LYS A 1 590 ? 29.184 1.146 -20.153 1.00 76.94 590 LYS A CA 1
ATOM 4676 C C . LYS A 1 590 ? 30.597 1.230 -20.730 1.00 76.94 590 LYS A C 1
ATOM 4678 O O . LYS A 1 590 ? 31.371 0.286 -20.600 1.00 76.94 590 LYS A O 1
ATOM 4683 N N . LEU A 1 591 ? 30.975 2.375 -21.298 1.00 76.81 591 LEU A N 1
ATOM 4684 C CA . LEU A 1 591 ? 32.329 2.603 -21.798 1.00 76.81 591 LEU A CA 1
ATOM 4685 C C . LEU A 1 591 ? 33.377 2.552 -20.674 1.00 76.81 591 LEU A C 1
ATOM 4687 O O . LEU A 1 591 ? 34.456 2.003 -20.889 1.00 76.81 591 LEU A O 1
ATOM 4691 N N . ALA A 1 592 ? 33.080 3.098 -19.492 1.00 77.12 592 ALA A N 1
ATOM 4692 C CA . ALA A 1 592 ? 33.974 3.056 -18.337 1.00 77.12 592 ALA A CA 1
ATOM 4693 C C . ALA A 1 592 ? 34.195 1.620 -17.836 1.00 77.12 592 ALA A C 1
ATOM 4695 O O . ALA A 1 592 ? 35.345 1.233 -17.635 1.00 77.12 592 ALA A O 1
ATOM 4696 N N . LEU A 1 593 ? 33.131 0.812 -17.738 1.00 74.50 593 LEU A N 1
ATOM 4697 C CA . LEU A 1 593 ? 33.224 -0.610 -17.376 1.00 74.50 593 LEU A CA 1
ATOM 4698 C C . LEU A 1 593 ? 34.086 -1.393 -18.368 1.00 74.50 593 LEU A C 1
ATOM 4700 O O . LEU A 1 593 ? 34.931 -2.186 -17.964 1.00 74.50 593 LEU A O 1
ATOM 4704 N N . VAL A 1 594 ? 33.922 -1.135 -19.668 1.00 73.94 594 VAL A N 1
ATOM 4705 C CA . VAL A 1 594 ? 34.729 -1.785 -20.713 1.00 73.94 594 VAL A CA 1
ATOM 4706 C C . VAL A 1 594 ? 36.198 -1.354 -20.646 1.00 73.94 594 VAL A C 1
ATOM 4708 O O . VAL A 1 594 ? 37.085 -2.171 -20.875 1.00 73.94 594 VAL A O 1
ATOM 4711 N N . LYS A 1 595 ? 36.479 -0.082 -20.334 1.00 72.94 595 LYS A N 1
ATOM 4712 C CA . LYS A 1 595 ? 37.848 0.460 -20.294 1.00 72.94 595 LYS A CA 1
ATOM 4713 C C . LYS A 1 595 ? 38.626 0.099 -19.031 1.00 72.94 595 LYS A C 1
ATOM 4715 O O . LYS A 1 595 ? 39.846 -0.037 -19.103 1.00 72.94 595 LYS A O 1
ATOM 4720 N N . HIS A 1 596 ? 37.956 0.024 -17.886 1.00 67.88 596 HIS A N 1
ATOM 4721 C CA . HIS A 1 596 ? 38.613 -0.021 -16.576 1.00 67.88 596 HIS A CA 1
ATOM 4722 C C . HIS A 1 596 ? 38.195 -1.219 -15.713 1.00 67.88 596 HIS A C 1
ATOM 4724 O O . HIS A 1 596 ? 38.773 -1.412 -14.646 1.00 67.88 596 HIS A O 1
ATOM 4730 N N . GLY A 1 597 ? 37.233 -2.031 -16.165 1.00 62.41 597 GLY A N 1
ATOM 4731 C CA . GLY A 1 597 ? 36.564 -3.012 -15.313 1.00 62.41 597 GLY A CA 1
ATOM 4732 C C . GLY A 1 597 ? 35.720 -2.340 -14.223 1.00 62.41 597 GLY A C 1
ATOM 4733 O O . GLY A 1 597 ? 35.563 -1.118 -14.195 1.00 62.41 597 GLY A O 1
ATOM 4734 N N . ILE A 1 598 ? 35.178 -3.144 -13.307 1.00 54.00 598 ILE A N 1
ATOM 4735 C CA . ILE A 1 598 ? 34.577 -2.650 -12.062 1.00 54.00 598 ILE A CA 1
ATOM 4736 C C . ILE A 1 598 ? 35.737 -2.325 -11.110 1.00 54.00 598 ILE A C 1
ATOM 4738 O O . ILE A 1 598 ? 36.243 -3.200 -10.411 1.00 54.00 598 ILE A O 1
ATOM 4742 N N . ALA A 1 599 ? 36.237 -1.090 -11.141 1.00 43.12 599 ALA A N 1
ATOM 4743 C CA . ALA A 1 599 ? 37.258 -0.624 -10.204 1.00 43.12 599 ALA A CA 1
ATOM 4744 C C . ALA A 1 599 ? 36.599 0.215 -9.090 1.00 43.12 599 ALA A C 1
ATOM 4746 O O . ALA A 1 599 ? 35.818 1.113 -9.413 1.00 43.12 599 ALA A O 1
ATOM 4747 N N . PRO A 1 600 ? 36.919 -0.004 -7.798 1.00 38.50 600 PRO A N 1
ATOM 4748 C CA . PRO A 1 600 ? 36.415 0.836 -6.715 1.00 38.50 600 PRO A CA 1
ATOM 4749 C C . PRO A 1 600 ? 36.932 2.272 -6.885 1.00 38.50 600 PRO A C 1
ATOM 4751 O O . PRO A 1 600 ? 38.140 2.517 -6.902 1.00 38.50 600 PRO A O 1
ATOM 4754 N N . VAL A 1 601 ? 36.022 3.239 -7.005 1.00 40.94 601 VAL A N 1
ATOM 4755 C CA . VAL A 1 601 ? 36.322 4.647 -7.344 1.00 40.94 601 VAL A CA 1
ATOM 4756 C C . VAL A 1 601 ? 37.007 5.429 -6.201 1.00 40.94 601 VAL A C 1
ATOM 4758 O O . VAL A 1 601 ? 37.405 6.579 -6.382 1.00 40.94 601 VAL A O 1
ATOM 4761 N N . LEU A 1 602 ? 37.294 4.801 -5.056 1.00 34.69 602 LEU A N 1
ATOM 4762 C CA . LEU A 1 602 ? 38.032 5.424 -3.943 1.00 34.69 602 LEU A CA 1
ATOM 4763 C C . LEU A 1 602 ? 39.455 5.901 -4.310 1.00 34.69 602 LEU A C 1
ATOM 4765 O O . LEU A 1 602 ? 40.007 6.760 -3.629 1.00 34.69 602 LEU A O 1
ATOM 4769 N N . ALA A 1 603 ? 40.050 5.415 -5.405 1.00 31.94 603 ALA A N 1
ATOM 4770 C CA . ALA A 1 603 ? 41.412 5.787 -5.805 1.00 31.94 603 ALA A CA 1
ATOM 4771 C C . ALA A 1 603 ? 41.516 7.056 -6.681 1.00 31.94 603 ALA A C 1
ATOM 4773 O O . ALA A 1 603 ? 42.627 7.536 -6.920 1.00 31.94 603 ALA A O 1
ATOM 4774 N N . VAL A 1 604 ? 40.403 7.598 -7.194 1.00 33.94 604 VAL A N 1
ATOM 4775 C CA . VAL A 1 604 ? 40.447 8.742 -8.132 1.00 33.94 604 VAL A CA 1
ATOM 4776 C C . VAL A 1 604 ? 40.406 10.087 -7.401 1.00 33.94 604 VAL A C 1
ATOM 4778 O O . VAL A 1 604 ? 41.074 11.022 -7.836 1.00 33.94 604 VAL A O 1
ATOM 4781 N N . LEU A 1 605 ? 39.723 10.177 -6.255 1.00 33.19 605 LEU A N 1
ATOM 4782 C CA . LEU A 1 605 ? 39.659 11.417 -5.467 1.00 33.19 605 LEU A CA 1
ATOM 4783 C C . LEU A 1 605 ? 40.986 11.739 -4.758 1.00 33.19 605 LEU A C 1
ATOM 4785 O O . LEU A 1 605 ? 41.396 12.896 -4.747 1.00 33.19 605 LEU A O 1
ATOM 4789 N N . ALA A 1 606 ? 41.728 10.724 -4.300 1.00 33.53 606 ALA A N 1
ATOM 4790 C CA . ALA A 1 606 ? 43.045 10.915 -3.679 1.00 33.53 606 ALA A CA 1
ATOM 4791 C C . ALA A 1 606 ? 44.104 11.495 -4.642 1.00 33.53 606 ALA A C 1
ATOM 4793 O O . ALA A 1 606 ? 45.055 12.133 -4.211 1.00 33.53 606 ALA A O 1
ATOM 4794 N N . LYS A 1 607 ? 43.940 11.315 -5.961 1.00 31.89 607 LYS A N 1
ATOM 4795 C CA . LYS A 1 607 ? 44.877 11.852 -6.966 1.00 31.89 607 LYS A CA 1
ATOM 4796 C C . LYS A 1 607 ? 44.611 13.305 -7.354 1.00 31.89 607 LYS A C 1
ATOM 4798 O O . LYS A 1 607 ? 45.471 13.916 -7.982 1.00 31.89 607 LYS A O 1
ATOM 4803 N N . ILE A 1 608 ? 43.437 13.846 -7.022 1.00 34.66 608 ILE A N 1
ATOM 4804 C CA . ILE A 1 608 ? 43.087 15.234 -7.349 1.00 34.66 608 ILE A CA 1
ATOM 4805 C C . ILE A 1 608 ? 43.617 16.185 -6.263 1.00 34.66 608 ILE A C 1
ATOM 4807 O O . ILE A 1 608 ? 44.101 17.262 -6.612 1.00 34.66 608 ILE A O 1
ATOM 4811 N N . GLU A 1 609 ? 43.650 15.764 -4.992 1.00 33.22 609 GLU A N 1
ATOM 4812 C CA . GLU A 1 609 ? 44.208 16.568 -3.887 1.00 33.22 609 GLU A CA 1
ATOM 4813 C C . GLU A 1 609 ? 45.730 16.782 -3.989 1.00 33.22 609 GLU A C 1
ATOM 4815 O O . GLU A 1 609 ? 46.201 17.886 -3.725 1.00 33.22 609 GLU A O 1
ATOM 4820 N N . ASP A 1 610 ? 46.495 15.805 -4.490 1.00 33.03 610 ASP A N 1
ATOM 4821 C CA . ASP A 1 610 ? 47.957 15.939 -4.644 1.00 33.03 610 ASP A CA 1
ATOM 4822 C C . ASP A 1 610 ? 48.387 16.855 -5.810 1.00 33.03 610 ASP A C 1
ATOM 4824 O O . ASP A 1 610 ? 49.552 17.241 -5.909 1.00 33.03 610 ASP A O 1
ATOM 4828 N N . SER A 1 611 ? 47.466 17.228 -6.709 1.00 32.81 611 SER A N 1
ATOM 4829 C CA . SER A 1 611 ? 47.788 17.971 -7.943 1.00 32.81 611 SER A CA 1
ATOM 4830 C C . SER A 1 611 ? 47.560 19.488 -7.874 1.00 32.81 611 SER A C 1
ATOM 4832 O O . SER A 1 611 ? 47.904 20.197 -8.819 1.00 32.81 611 SER A O 1
ATOM 4834 N N . LEU A 1 612 ? 47.018 20.004 -6.764 1.00 32.41 612 LEU A N 1
ATOM 4835 C CA . LEU A 1 612 ? 46.722 21.435 -6.583 1.00 32.41 612 LEU A CA 1
ATOM 4836 C C . LEU A 1 612 ? 47.748 22.197 -5.725 1.00 32.41 612 LEU A C 1
ATOM 4838 O O . LEU A 1 612 ? 47.562 23.384 -5.463 1.00 32.41 612 LEU A O 1
ATOM 4842 N N . ILE A 1 613 ? 48.868 21.576 -5.345 1.00 31.88 613 ILE A N 1
ATOM 4843 C CA . ILE A 1 613 ? 49.974 22.276 -4.677 1.00 31.88 613 ILE A CA 1
ATOM 4844 C C . ILE A 1 613 ? 51.002 22.709 -5.730 1.00 31.88 613 ILE A C 1
ATOM 4846 O O . ILE A 1 613 ? 52.006 22.041 -5.965 1.00 31.88 613 ILE A O 1
ATOM 4850 N N . VAL A 1 614 ? 50.753 23.853 -6.373 1.00 29.70 614 VAL A N 1
ATOM 4851 C CA . VAL A 1 614 ? 51.781 24.604 -7.111 1.00 29.70 614 VAL A CA 1
ATOM 4852 C C . VAL A 1 614 ? 51.917 25.994 -6.489 1.00 29.70 614 VAL A C 1
ATOM 4854 O O . VAL A 1 614 ? 51.098 26.882 -6.695 1.00 29.70 614 VAL A O 1
ATOM 4857 N N . SER A 1 615 ? 52.969 26.110 -5.682 1.00 31.30 615 SER A N 1
ATOM 4858 C CA . SER A 1 615 ? 53.876 27.245 -5.471 1.00 31.30 615 SER A CA 1
ATOM 4859 C C . SER A 1 615 ? 53.377 28.666 -5.789 1.00 31.30 615 SER A C 1
ATOM 4861 O O . SER A 1 615 ? 53.366 29.082 -6.946 1.00 31.30 615 SER A O 1
ATOM 4863 N N . LEU A 1 616 ? 53.164 29.474 -4.744 1.00 24.25 616 LEU A N 1
ATOM 4864 C CA . LEU A 1 616 ? 53.314 30.936 -4.803 1.00 24.25 616 LEU A CA 1
ATOM 4865 C C . LEU A 1 616 ? 54.309 31.401 -3.718 1.00 24.25 616 LEU A C 1
ATOM 4867 O O . LEU A 1 616 ? 54.352 30.781 -2.652 1.00 24.25 616 LEU A O 1
ATOM 4871 N N . PRO A 1 617 ? 55.137 32.437 -3.968 1.00 27.73 617 PRO A N 1
ATOM 4872 C CA . PRO A 1 617 ? 56.221 32.830 -3.072 1.00 27.73 617 PRO A CA 1
ATOM 4873 C C . PRO A 1 617 ? 55.697 33.597 -1.854 1.00 27.73 617 PRO A C 1
ATOM 4875 O O . PRO A 1 617 ? 54.772 34.400 -1.957 1.00 27.73 617 PRO A O 1
ATOM 4878 N N . ILE A 1 618 ? 56.330 33.360 -0.708 1.00 28.02 618 ILE A N 1
ATOM 4879 C CA . ILE A 1 618 ? 56.088 34.069 0.548 1.00 28.02 618 ILE A CA 1
ATOM 4880 C C . ILE A 1 618 ? 56.781 35.430 0.480 1.00 28.02 618 ILE A C 1
ATOM 4882 O O . ILE A 1 618 ? 58.007 35.469 0.470 1.00 28.02 618 ILE A O 1
ATOM 4886 N N . GLU A 1 619 ? 56.018 36.522 0.537 1.00 26.59 619 GLU A N 1
ATOM 4887 C CA . GLU A 1 619 ? 56.491 37.752 1.173 1.00 26.59 619 GLU A CA 1
ATOM 4888 C C . GLU A 1 619 ? 55.334 38.591 1.747 1.00 26.59 619 GLU A C 1
ATOM 4890 O O . GLU A 1 619 ? 54.357 38.901 1.075 1.00 26.59 619 GLU A O 1
ATOM 4895 N N . ASP A 1 620 ? 55.514 38.901 3.032 1.00 27.77 620 ASP A N 1
ATOM 4896 C CA . ASP A 1 620 ? 54.999 40.009 3.840 1.00 27.77 620 ASP A CA 1
ATOM 4897 C C . ASP A 1 620 ? 53.481 40.230 4.022 1.00 27.77 620 ASP A C 1
ATOM 4899 O O . ASP A 1 620 ? 52.781 40.705 3.136 1.00 27.77 620 ASP A O 1
ATOM 4903 N N . LEU A 1 621 ? 52.995 39.988 5.252 1.00 27.67 621 LEU A N 1
ATOM 4904 C CA . LEU A 1 621 ? 52.257 40.982 6.054 1.00 27.67 621 LEU A CA 1
ATOM 4905 C C . LEU A 1 621 ? 51.846 40.414 7.423 1.00 27.67 621 LEU A C 1
ATOM 4907 O O . LEU A 1 621 ? 50.942 39.593 7.576 1.00 27.67 621 LEU A O 1
ATOM 4911 N N . LYS A 1 622 ? 52.493 40.949 8.463 1.00 30.22 622 LYS A N 1
ATOM 4912 C CA . LYS A 1 622 ? 51.954 41.030 9.826 1.00 30.22 622 LYS A CA 1
ATOM 4913 C C . LYS A 1 622 ? 50.585 41.722 9.786 1.00 30.22 622 LYS A C 1
ATOM 4915 O O . LYS A 1 622 ? 50.510 42.844 9.304 1.00 30.22 622 LYS A O 1
ATOM 4920 N N . THR A 1 623 ? 49.552 41.140 10.401 1.00 28.94 623 THR A N 1
ATOM 4921 C CA . THR A 1 623 ? 48.779 41.709 11.535 1.00 28.94 623 THR A CA 1
ATOM 4922 C C . THR A 1 623 ? 47.394 41.059 11.711 1.00 28.94 623 THR A C 1
ATOM 4924 O O . THR A 1 623 ? 46.613 40.965 10.780 1.00 28.94 623 THR A O 1
ATOM 4927 N N . ARG A 1 624 ? 47.095 40.726 12.980 1.00 29.27 624 ARG A N 1
ATOM 4928 C CA . ARG A 1 624 ? 45.777 40.663 13.656 1.00 29.27 624 ARG A CA 1
ATOM 4929 C C . ARG A 1 624 ? 44.683 39.705 13.136 1.00 29.27 624 ARG A C 1
ATOM 4931 O O . ARG A 1 624 ? 44.040 39.964 12.134 1.00 29.27 624 ARG A O 1
ATOM 4938 N N . GLY A 1 625 ? 44.291 38.771 14.014 1.00 27.66 625 GLY A N 1
ATOM 4939 C CA . GLY A 1 625 ? 42.887 38.345 14.162 1.00 27.66 625 GLY A CA 1
ATOM 4940 C C . GLY A 1 625 ? 42.671 36.837 14.308 1.00 27.66 625 GLY A C 1
ATOM 4941 O O . GLY A 1 625 ? 42.881 36.089 13.369 1.00 27.66 625 GLY A O 1
ATOM 4942 N N . ARG A 1 626 ? 42.238 36.403 15.498 1.00 28.34 626 ARG A N 1
ATOM 4943 C CA . ARG A 1 626 ? 41.906 35.019 15.895 1.00 28.34 626 ARG A CA 1
ATOM 4944 C C . ARG A 1 626 ? 40.828 34.367 15.018 1.00 28.34 626 ARG A C 1
ATOM 4946 O O . ARG A 1 626 ? 39.760 34.956 14.908 1.00 28.34 626 ARG A O 1
ATOM 4953 N N . ILE A 1 627 ? 41.017 33.094 14.646 1.00 27.09 627 ILE A N 1
ATOM 4954 C CA . ILE A 1 627 ? 39.961 32.061 14.677 1.00 27.09 627 ILE A CA 1
ATOM 4955 C C . ILE A 1 627 ? 40.593 30.738 15.144 1.00 27.09 627 ILE A C 1
ATOM 4957 O O . ILE A 1 627 ? 41.558 30.256 14.559 1.00 27.09 627 ILE A O 1
ATOM 4961 N N . THR A 1 628 ? 40.065 30.178 16.231 1.00 24.80 628 THR A N 1
ATOM 4962 C CA . THR A 1 628 ? 40.444 28.887 16.820 1.00 24.80 628 THR A CA 1
ATOM 4963 C C . THR A 1 628 ? 39.497 27.807 16.294 1.00 24.80 628 THR A C 1
ATOM 4965 O O . THR A 1 628 ? 38.289 27.937 16.477 1.00 24.80 628 THR A O 1
ATOM 4968 N N . ILE A 1 629 ? 40.019 26.728 15.704 1.00 25.75 629 ILE A N 1
ATOM 4969 C CA . ILE A 1 629 ? 39.275 25.476 15.484 1.00 25.75 629 ILE A CA 1
ATOM 4970 C C . ILE A 1 629 ? 40.098 24.339 16.096 1.00 25.75 629 ILE A C 1
ATOM 4972 O O . ILE A 1 629 ? 41.258 24.135 15.743 1.00 25.75 629 ILE A O 1
ATOM 4976 N N . PHE A 1 630 ? 39.499 23.642 17.063 1.00 25.22 630 PHE A N 1
ATOM 4977 C CA . PHE A 1 630 ? 40.057 22.475 17.744 1.00 25.22 630 PHE A CA 1
ATOM 4978 C C . PHE A 1 630 ? 40.042 21.248 16.818 1.00 25.22 630 PHE A C 1
ATOM 4980 O O . PHE A 1 630 ? 39.015 20.933 16.225 1.00 25.22 630 PHE A O 1
ATOM 4987 N N . SER A 1 631 ? 41.162 20.526 16.745 1.00 24.92 631 SER A N 1
ATOM 4988 C CA . SER A 1 631 ? 41.258 19.155 16.215 1.00 24.92 631 SER A CA 1
ATOM 4989 C C . SER A 1 631 ? 41.678 18.212 17.350 1.00 24.92 631 SER A C 1
ATOM 4991 O O . SER A 1 631 ? 42.618 18.564 18.068 1.00 24.92 631 SER A O 1
ATOM 4993 N N . PRO A 1 632 ? 41.057 17.030 17.533 1.00 29.05 632 PRO A N 1
ATOM 4994 C CA . PRO A 1 632 ? 41.607 15.987 18.389 1.00 29.05 632 PRO A CA 1
ATOM 4995 C C . PRO A 1 632 ? 42.597 15.078 17.622 1.00 29.05 632 PRO A C 1
ATOM 4997 O O . PRO A 1 632 ? 42.527 14.978 16.393 1.00 29.05 632 PRO A O 1
ATOM 5000 N N . PRO A 1 633 ? 43.557 14.445 18.326 1.00 27.81 633 PRO A N 1
ATOM 5001 C CA . PRO A 1 633 ? 44.782 13.908 17.735 1.00 27.81 633 PRO A CA 1
ATOM 5002 C C . PRO A 1 633 ? 44.659 12.478 17.187 1.00 27.81 633 PRO A C 1
ATOM 5004 O O . PRO A 1 633 ? 43.976 11.625 17.748 1.00 27.81 633 PRO A O 1
ATOM 5007 N N . LYS A 1 634 ? 45.423 12.207 16.121 1.00 27.00 634 LYS A N 1
ATOM 5008 C CA . LYS A 1 634 ? 45.744 10.865 15.617 1.00 27.00 634 LYS A CA 1
ATOM 5009 C C . LYS A 1 634 ? 46.885 10.258 16.442 1.00 27.00 634 LYS A C 1
ATOM 5011 O O . LYS A 1 634 ? 47.997 10.780 16.415 1.00 27.00 634 LYS A O 1
ATOM 5016 N N . SER A 1 635 ? 46.653 9.110 17.068 1.00 27.91 635 SER A N 1
ATOM 5017 C CA . SER A 1 635 ? 47.706 8.154 17.419 1.00 27.91 635 SER A CA 1
ATOM 5018 C C . SER A 1 635 ? 47.137 6.733 17.390 1.00 27.91 635 SER A C 1
ATOM 5020 O O . SER A 1 635 ? 46.213 6.406 18.121 1.00 27.91 635 SER A O 1
ATOM 5022 N N . PHE A 1 636 ? 47.616 5.906 16.463 1.00 26.75 636 PHE A N 1
ATOM 5023 C CA . PHE A 1 636 ? 48.461 4.741 16.747 1.00 26.75 636 PHE A CA 1
ATOM 5024 C C . PHE A 1 636 ? 48.550 3.826 15.521 1.00 26.75 636 PHE A C 1
ATOM 5026 O O . PHE A 1 636 ? 47.566 3.469 14.880 1.00 26.75 636 PHE A O 1
ATOM 5033 N N . LEU A 1 637 ? 49.800 3.510 15.194 1.00 27.69 637 LEU A N 1
ATOM 5034 C CA . LEU A 1 637 ? 50.239 2.648 14.113 1.00 27.69 637 LEU A CA 1
ATOM 5035 C C . LEU A 1 637 ? 49.985 1.167 14.428 1.00 27.69 637 LEU A C 1
ATOM 5037 O O . LEU A 1 637 ? 50.181 0.693 15.543 1.00 27.69 637 LEU A O 1
ATOM 5041 N N . ILE A 1 638 ? 49.604 0.486 13.355 1.00 26.27 638 ILE A N 1
ATOM 5042 C CA . ILE A 1 638 ? 49.617 -0.942 13.024 1.00 26.27 638 ILE A CA 1
ATOM 5043 C C . ILE A 1 638 ? 50.627 -1.796 13.822 1.00 26.27 638 ILE A C 1
ATOM 5045 O O . ILE A 1 638 ? 51.830 -1.541 13.794 1.00 26.27 638 ILE A O 1
ATOM 5049 N N . SER A 1 639 ? 50.148 -2.913 14.384 1.00 25.59 639 SER A N 1
ATOM 5050 C CA . SER A 1 639 ? 50.925 -4.156 14.521 1.00 25.59 639 SER A CA 1
ATOM 5051 C C . SER A 1 639 ? 50.046 -5.373 14.169 1.00 25.59 639 SER A C 1
ATOM 5053 O O . SER A 1 639 ? 48.836 -5.361 14.371 1.00 25.59 639 SER A O 1
ATOM 5055 N N . SER A 1 640 ? 50.660 -6.363 13.518 1.00 24.83 640 SER A N 1
ATOM 5056 C CA . SER A 1 640 ? 50.068 -7.489 12.772 1.00 24.83 640 SER A CA 1
ATOM 5057 C C . SER A 1 640 ? 49.322 -8.544 13.609 1.00 24.83 640 SER A C 1
ATOM 5059 O O . SER A 1 640 ? 49.728 -8.778 14.746 1.00 24.83 640 SER A O 1
ATOM 5061 N N . PRO A 1 641 ? 48.384 -9.324 13.027 1.00 28.92 641 PRO A N 1
ATOM 5062 C CA . PRO A 1 641 ? 47.790 -10.475 13.696 1.00 28.92 641 PRO A CA 1
ATOM 5063 C C . PRO A 1 641 ? 48.507 -11.788 13.332 1.00 28.92 641 PRO A C 1
ATOM 5065 O O . PRO A 1 641 ? 48.420 -12.284 12.207 1.00 28.92 641 PRO A O 1
ATOM 5068 N N . LYS A 1 642 ? 49.168 -12.395 14.318 1.00 25.20 642 LYS A N 1
ATOM 5069 C CA . LYS A 1 642 ? 49.363 -13.846 14.410 1.00 25.20 642 LYS A CA 1
ATOM 5070 C C . LYS A 1 642 ? 49.102 -14.266 15.855 1.00 25.20 642 LYS A C 1
ATOM 5072 O O . LYS A 1 642 ? 49.558 -13.597 16.771 1.00 25.20 642 LYS A O 1
ATOM 5077 N N . GLU A 1 643 ? 48.401 -15.391 15.985 1.00 26.23 643 GLU A N 1
ATOM 5078 C CA . GLU A 1 643 ? 48.156 -16.170 17.209 1.00 26.23 643 GLU A CA 1
ATOM 5079 C C . GLU A 1 643 ? 47.098 -15.624 18.183 1.00 26.23 643 GLU A C 1
ATOM 5081 O O . GLU A 1 643 ? 47.356 -14.734 18.986 1.00 26.23 643 GLU A O 1
ATOM 5086 N N . LYS A 1 644 ? 45.920 -16.265 18.192 1.00 27.16 644 LYS A N 1
ATOM 5087 C CA . LYS A 1 644 ? 45.481 -17.121 19.314 1.00 27.16 644 LYS A CA 1
ATOM 5088 C C . LYS A 1 644 ? 44.114 -17.754 19.032 1.00 27.16 644 LYS A C 1
ATOM 5090 O O . LYS A 1 644 ? 43.075 -17.107 19.070 1.00 27.16 644 LYS A O 1
ATOM 5095 N N . LEU A 1 645 ? 44.164 -19.054 18.762 1.00 25.97 645 LEU A N 1
ATOM 5096 C CA . LEU A 1 645 ? 43.119 -20.018 19.094 1.00 25.97 645 LEU A CA 1
ATOM 5097 C C . LEU A 1 645 ? 43.162 -20.287 20.612 1.00 25.97 645 LEU A C 1
ATOM 5099 O O . LEU A 1 645 ? 44.233 -20.187 21.208 1.00 25.97 645 LEU A O 1
ATOM 5103 N N . HIS A 1 646 ? 42.020 -20.734 21.145 1.00 25.12 646 HIS A N 1
ATOM 5104 C CA . HIS A 1 646 ? 41.735 -21.332 22.463 1.00 25.12 646 HIS A CA 1
ATOM 5105 C C . HIS A 1 646 ? 41.115 -20.465 23.581 1.00 25.12 646 HIS A C 1
ATOM 5107 O O . HIS A 1 646 ? 41.689 -19.472 24.016 1.00 25.12 646 HIS A O 1
ATOM 5113 N N . HIS A 1 647 ? 40.012 -21.029 24.114 1.00 26.34 647 HIS A N 1
ATOM 5114 C CA . HIS A 1 647 ? 39.223 -20.709 25.323 1.00 26.34 647 HIS A CA 1
ATOM 5115 C C . HIS A 1 647 ? 38.214 -19.546 25.173 1.00 26.34 647 HIS A C 1
ATOM 5117 O O . HIS A 1 647 ? 38.593 -18.473 24.739 1.00 26.34 647 HIS A O 1
ATOM 5123 N N . LEU A 1 648 ? 36.911 -19.658 25.480 1.00 24.75 648 LEU A N 1
ATOM 5124 C CA . LEU A 1 648 ? 36.159 -20.541 26.385 1.00 24.75 648 LEU A CA 1
ATOM 5125 C C . LEU A 1 648 ? 34.663 -20.591 25.983 1.00 24.75 648 LEU A C 1
ATOM 5127 O O . LEU A 1 648 ? 34.084 -19.576 25.609 1.00 24.75 648 LEU A O 1
ATOM 5131 N N . PHE A 1 649 ? 34.063 -21.776 26.122 1.00 24.11 649 PHE A N 1
ATOM 5132 C CA . PHE A 1 649 ? 32.630 -22.008 26.360 1.00 24.11 649 PHE A CA 1
ATOM 5133 C C . PHE A 1 649 ? 32.316 -21.805 27.862 1.00 24.11 649 PHE A C 1
ATOM 5135 O O . PHE A 1 649 ? 33.224 -21.978 28.674 1.00 24.11 649 PHE A O 1
ATOM 5142 N N . GLN A 1 650 ? 31.028 -21.599 28.195 1.00 29.06 650 GLN A N 1
ATOM 5143 C CA . GLN A 1 650 ? 30.398 -21.364 29.523 1.00 29.06 650 GLN A CA 1
ATOM 5144 C C . GLN A 1 650 ? 30.473 -19.890 29.964 1.00 29.06 650 GLN A C 1
ATOM 5146 O O . GLN A 1 650 ? 31.564 -19.353 30.111 1.00 29.06 650 GLN A O 1
ATOM 5151 N N . ILE A 1 651 ? 29.373 -19.149 30.139 1.00 33.00 651 ILE A N 1
ATOM 5152 C CA . ILE A 1 651 ? 28.069 -19.428 30.782 1.00 33.00 651 ILE A CA 1
ATOM 5153 C C . ILE A 1 651 ? 26.909 -18.933 29.918 1.00 33.00 651 ILE A C 1
ATOM 5155 O O . ILE A 1 651 ? 27.075 -17.860 29.296 1.00 33.00 651 ILE A O 1
#

Radius of gyration: 32.86 Å; Cα contacts (8 Å, |Δi|>4): 933; chains: 1; bounding box: 86×85×92 Å

Solvent-accessible surface area (backbone atoms only — not comparable to full-atom values): 39408 Å² total; per-residue (Å²): 141,83,83,86,80,86,91,65,86,90,76,80,66,100,85,68,92,78,93,78,82,87,81,72,58,54,57,42,72,92,61,96,72,71,53,68,64,58,64,65,53,60,76,79,71,45,78,72,70,68,70,70,85,78,62,79,76,67,57,66,61,57,60,67,63,71,78,73,83,86,89,83,94,73,100,66,94,63,87,52,78,74,52,46,62,59,39,63,69,34,50,43,85,46,78,52,85,85,80,81,90,72,83,75,70,84,68,84,68,78,69,44,42,27,40,53,55,97,75,41,80,41,82,49,91,66,99,69,46,49,63,84,77,65,49,48,60,36,40,36,38,41,38,54,75,50,42,32,39,35,43,37,21,79,66,39,56,71,66,56,55,53,39,51,52,52,51,49,53,52,62,37,66,36,98,88,49,68,88,32,45,78,46,82,31,42,61,97,58,68,47,54,82,60,48,71,72,32,84,50,68,80,81,77,72,85,67,71,77,67,66,70,63,56,54,57,53,53,50,53,38,48,75,71,71,48,87,65,89,76,74,82,72,72,72,84,71,76,80,79,76,75,51,51,65,65,68,84,44,52,80,48,32,23,40,38,41,58,96,45,71,47,75,48,56,82,93,45,55,40,58,44,32,30,13,22,25,27,32,36,41,37,42,24,75,48,96,93,44,82,37,39,44,31,27,28,46,35,21,78,64,32,42,70,66,39,47,51,45,25,55,53,48,37,49,53,53,29,52,74,54,74,47,55,29,30,37,36,44,30,29,65,94,39,72,48,62,52,55,40,44,64,56,17,44,40,34,40,33,40,31,45,83,19,58,52,30,54,49,51,30,61,77,68,72,48,82,86,59,44,67,52,88,63,41,74,48,24,27,43,39,50,68,87,46,86,54,24,35,37,34,39,50,52,69,61,37,34,53,69,46,38,31,52,33,30,34,43,39,36,44,51,90,47,38,34,36,38,38,18,79,66,45,53,71,69,50,50,55,51,42,56,60,46,38,59,70,77,49,62,92,57,77,64,48,84,31,47,64,93,63,70,53,68,74,59,28,61,68,19,76,35,88,53,76,59,47,72,69,74,82,83,74,78,63,74,49,84,75,45,38,28,46,52,48,79,55,96,92,43,81,45,74,45,80,49,79,92,64,45,58,90,69,69,44,33,62,41,36,35,38,41,37,22,74,47,36,36,36,35,38,39,23,73,66,35,55,71,71,59,61,73,38,46,67,58,53,50,53,53,46,38,71,61,33,87,71,71,78,75,54,52,84,56,45,21,42,34,40,28,29,61,86,38,73,50,57,66,60,45,70,81,35,79,67,63,77,79,60,64,80,59,66,78,53,56,66,53,38,53,51,44,41,74,75,64,47,97,60,79,70,79,68,60,62,65,60,55,68,74,69,71,79,75,89,79,86,91,78,90,81,93,79,89,83,92,83,90,80,91,77,87,85,91,82,84,83,89,80,84,94,77,88,84,85,87,88,81,84,88,135

Secondary structure (DSSP, 8-state):
-PPP----GGG--TT-----SS---------TTTHHHHHHHHTTS-GGGGTTTT-GGGHHHHHHHTTS------------TTHHHHHHHTT-----PPPP----------PEEEEEETTEEEE---SS-BGGG--TTSEEEEE-SSEEEEEE-TT--HHHHHHHHHHHHHHHT-TT-SSPEEEEEETT---HHHHTTSSB----------THHHHHHHHHHHHTT---TTTT------------S-TTSEEEEEEEETTEEEEPPTTTTTEEETT-EEEEEEEEE-SSSEEEEEEEEE-TT--HHHHHHHHHHHHHHHHHTTT-SEEEEEETT---HHHHHHHSEEEEESS--SHHHHHHHHHTT-------TTSEEEEEEEEEETTEEEEEEE-SSGGG-BTTSEEEEEETTEEEEEE-TT--HHHHHHHHHHHHHH-TTS-EEEEETT---HHHHHHTTS----B-PPPPPPPP---EEEEEEEETTEEEEEEETT--GGGS-TTSEEEEE-SS-EEEEE-TTS-HHHHHTHHHHHHHHHHHTTT-S---TTS-EEEEETT---HHHHTTS---GGGGG--S-HHHHHHHHHHH-S--THHHHHHHHTTS-------------------PPP-----------------

Foldseek 3Di:
DDDDDDDDPPPDDPDDDDDDPDDADDDDDDDPDVVVVVVVPVCVPDPVNVPPPDDPPVQVVLQVVPPDDDDDDDDDPDPDPVVVVVQVVRYHYDYDDDDDDDPDDPDQQDKWKWWDDPLDTDTDDDPFAAPVVDDLQTWMWICRQQEIEIEHRVNHDPVRVVSSVVVSVVVQVDPPGDRHDYHYHYVVRDALVRCVRGPDDDFDPPPDPPCVVVVVVVVVCVVVVHDCVPPPDDDPPPPPDDLQFDLPWDKWKWWQAQLDTHTDDPLCRQEAELQTKMWMWTWGADPVGIAIEIEMEHRVNYDPNRLVSNQVVSVVVCVVVVVLYKYKYAYVPLQDPNNQQNSLEHEYFYFDDHPRRVVVCVVVVNDGRGDDLQAWWKWWWDADASSGTYTYTDALAQQADELATKMWIDHRQAIEIEHRVNYDVRRVVSVVVVCCSSPVPGDYDYHYDPRDDPVSQVRNVHHDDYYHDDDDQDDFAQKWKWWWDDDPNDIDIDTDPPDAPLPDWLQTWMWIDRLSAIEIEHHPNHDPVVLVCSVVNVLVCQVPCVSVNNRDSSRMYMYHYQLNDRSSRCVSHPDDNLLSPDDDTSVSSVVCCSNPNSDRCPPVVVVVVVPPDDDDDDDDDDDDDDDDDDDDDDDDDDDDDDDDDDDDDDD

Sequence (651 aa):
MWRAVFLSWNRWRGTVVNEFDLGFDGADGKGGKKAKEKLKRSCCSSPQGKTLRREPKSYELSLRIARKRQPTKDGRLMADADAGEFWALVGGFAPLPKKTSEDKSEEAFDIKFFRFEKGKTVPTEVESLTRELLESNKCYLLDCGIEIFIWIGKSTDLEDRKSACAVAEDLARGVNRAKAHVIRVMEGFETVMFRSKFDSWPQTSMAAVSEDGRGKVAALLKLQGLDVKGLVKSVPVKEVHDPYIDCSGNLKVWRVNGQENILLPASDQSKLYTGDCYVFQYAYLGVDGEEYLIGTWLGRKSTEDDRTTANLSANRMVMSLKSQAVQARIYEGKEPLQFCAIFQRFTVLKGGLSSGYKNHIAENNIVDDTYTENGTALFRVQGSGPDNMQAIQVDVVGSFLNSSYCFILHSGDTLYTWSGSLTTSEDQDLLERQLDVIKPDLQYKPLKDGAETEQFWDLLGGKMERSNKIIATESESDPHLFCCFFSEGTLKVNEVFNFTQDDIMTEDVFILDCHSSIFVWVGQQVDSKKKSEALNIGEEFLKLDVLLENLSRETPIFIISEGSEPQFFTRFFSWDSSKLAMHGNSYQRKLALVKHGIAPVLAVLAKIEDSLIVSLPIEDLKTRGRITIFSPPKSFLISSPKEKLHHLFQI

Organism: Vanilla planifolia (NCBI:txid51239)

Mean predicted aligned error: 18.76 Å

pLDDT: mean 70.77, std 27.08, range [19.5, 98.75]

Nearest PDB structures (foldseek):
  6qbf-assembly1_A  TM=6.759E-01  e=1.892E-42  Homo sapiens
  3ffn-assembly1_A  TM=6.489E-01  e=7.878E-42  Homo sapiens
  6jeg-assembly1_A  TM=6.697E-01  e=2.764E-41  Homo sapiens
  6q9z-assembly1_A  TM=6.529E-01  e=1.744E-38  Homo sapiens
  5a1k-assembly2_B  TM=7.900E-01  e=2.775E-30  Homo sapiens

InterPro domains:
  IPR007122 Villin/Gelsolin [PR00597] (180-201)
  IPR007122 Villin/Gelsolin [PR00597] (268-284)
  IPR007122 Villin/Gelsolin [PR00597] (293-311)
  IPR007122 Villin/Gelsolin [PR00597] (326-346)
  IPR007122 Villin/Gelsolin [PR00597] (389-409)
  IPR007122 Villin/Gelsolin [PR00597] (449-468)
  IPR007122 Villin/Gelsolin [PR00597] (501-523)
  IPR007122 Villin/Gelsolin [PR00597] (530-549)
  IPR007122 Villin/Gelsolin [PTHR11977] (73-614)
  IPR007122 Villin/Gelsolin [SM00262] (111-201)
  IPR007122 Villin/Gelsolin [SM00262] (249-346)
  IPR007122 Villin/Gelsolin [SM00262] (376-463)
  IPR007122 Villin/Gelsolin [SM00262] (479-575)
  IPR007123 Gelsolin-like domain [PF00626] (121-194)
  IPR007123 Gelsolin-like domain [PF00626] (267-337)
  IPR007123 Gelsolin-like domain [PF00626] (495-569)
  IPR029006 ADF-H/Gelsolin-like domain superfamily [G3DSA:3.40.20.10] (101-213)
  IPR029006 ADF-H/Gelsolin-like domain superfamily [G3DSA:3.40.20.10] (237-358)
  IPR029006 ADF-H/Gelsolin-like domain superfamily [G3DSA:3.40.20.10] (374-468)
  IPR029006 ADF-H/Gelsolin-like domain superfamily [G3DSA:3.40.20.10] (472-592)